Protein 4K8B (pdb70)

Organism: Hepacivirus hominis (NCBI:txid3052230)

CATH classification: 2.40.10.120 (+1 more: 2.40.10.10)

Sequence (378 aa):
ITAYSQQTRGLLGCIITSLTGRDKNQVEGEVQVVSTATQSFLATCVNGVCWTVYHGAGSKTLAGPKGPITQMYTNVDQDLVGWQAPPGARSLTPCTCGSSDLYLVTRHADVIPVRRRGDSRGSLLSPRPVSYLKGSSGGPLLCPSGHAVGIFRAAVCTRGVAKAVDFVPVESMETTMITAYSQQTRGLLGCIITSLTGRDKNQVEGEVQVVSTATQSFLATCVNGVCWTVYHGAGSKTLAGPKGPITQMYTNVDQDLVGWQAPPGARSLTPCTCGSSDLYLVTRHADVIPVRRRGDSRGSLLSPRPVSYLKGSSGGPLLCPSGHAVGIFRAAVCTRGVAKAVDFVPVESMETTMGSVVIVGRIILSGSVVIVGRIILS

Nearest PDB structures (foldseek):
  4u01-assembly8_H  TM=9.982E-01  e=6.152E-34  Hepatitis C virus (isolate Con1)
  1a1r-assembly3_B  TM=9.921E-01  e=1.286E-32  Hepacivirus hominis
  2oin-assembly3_B  TM=9.903E-01  e=3.674E-32  Hepacivirus hominis
  1rgq-assembly1_B  TM=9.904E-01  e=5.119E-32  Hepacivirus hominis
  5eqq-assembly1_A  TM=9.960E-01  e=2.406E-31  Hepacivirus hominis

Structure (mmCIF, N/CA/C/O backbone):
data_4K8B
#
_entry.id   4K8B
#
_cell.length_a   76.182
_cell.length_b   76.182
_cell.length_c   169.206
_cell.angle_alpha   90.00
_cell.angle_beta   90.00
_cell.angle_gamma   120.00
#
_symmetry.space_group_name_H-M   'P 32 2 1'
#
loop_
_entity.id
_entity.type
_entity.pdbx_description
1 polymer 'NS3 protease'
2 polymer 'Nonstructural protein'
3 non-polymer 'ZINC ION'
4 non-polymer N-(tert-butylcarbamoyl)-3-methyl-L-valyl-(4R)-N-[(1R,2S)-1-carboxy-2-ethenylcyclopropyl]-4-[(7-methoxy-2-phenylquinolin-4-yl)oxy]-L-prolinamide
5 non-polymer 'SULFATE ION'
6 water water
#
loop_
_atom_site.group_PDB
_atom_site.id
_atom_site.type_symbol
_atom_site.label_atom_id
_atom_site.label_alt_id
_atom_site.label_comp_id
_atom_site.label_asym_id
_atom_site.label_entity_id
_atom_site.label_seq_id
_atom_site.pdbx_PDB_ins_code
_atom_site.Cartn_x
_atom_site.Cartn_y
_atom_site.Cartn_z
_atom_site.occupancy
_atom_site.B_iso_or_equiv
_atom_site.auth_seq_id
_atom_site.auth_comp_id
_atom_site.auth_asym_id
_atom_site.auth_atom_id
_atom_site.pdbx_PDB_model_num
ATOM 1 N N . ILE A 1 3 ? 33.435 32.153 50.206 1.00 76.96 3 ILE A N 1
ATOM 2 C CA . ILE A 1 3 ? 32.861 33.487 50.047 1.00 73.80 3 ILE A CA 1
ATOM 3 C C . ILE A 1 3 ? 33.989 34.546 49.915 1.00 78.36 3 ILE A C 1
ATOM 4 O O . ILE A 1 3 ? 34.225 35.339 50.828 1.00 76.85 3 ILE A O 1
ATOM 9 N N . THR A 1 4 ? 34.692 34.537 48.757 1.00 76.54 4 THR A N 1
ATOM 10 C CA . THR A 1 4 ? 35.803 35.456 48.456 1.00 75.31 4 THR A CA 1
ATOM 11 C C . THR A 1 4 ? 35.389 36.593 47.517 1.00 76.01 4 THR A C 1
ATOM 12 O O . THR A 1 4 ? 34.414 36.458 46.780 1.00 74.57 4 THR A O 1
ATOM 16 N N . ALA A 1 5 ? 36.143 37.711 47.542 1.00 71.94 5 ALA A N 1
ATOM 17 C CA . ALA A 1 5 ? 35.887 38.899 46.723 1.00 69.21 5 ALA A CA 1
ATOM 18 C C . ALA A 1 5 ? 37.173 39.549 46.203 1.00 73.11 5 ALA A C 1
ATOM 19 O O . ALA A 1 5 ? 38.216 39.456 46.858 1.00 74.57 5 ALA A O 1
ATOM 21 N N . TYR A 1 6 ? 37.096 40.209 45.031 1.00 67.73 6 TYR A N 1
ATOM 22 C CA . TYR A 1 6 ? 38.229 40.946 44.465 1.00 67.47 6 TYR A CA 1
ATOM 23 C C . TYR A 1 6 ? 37.782 42.261 43.834 1.00 68.27 6 TYR A C 1
ATOM 24 O O . TYR A 1 6 ? 36.703 42.333 43.244 1.00 66.79 6 TYR A O 1
ATOM 33 N N . SER A 1 7 ? 38.610 43.302 43.979 1.00 63.68 7 SER A N 1
ATOM 34 C CA . SER A 1 7 ? 38.330 44.631 43.449 1.00 61.07 7 SER A CA 1
ATOM 35 C C . SER A 1 7 ? 38.950 44.850 42.060 1.00 65.60 7 SER A C 1
ATOM 36 O O . SER A 1 7 ? 40.051 44.366 41.775 1.00 68.36 7 SER A O 1
ATOM 39 N N . GLN A 1 8 ? 38.228 45.590 41.205 1.00 58.19 8 GLN A N 1
ATOM 40 C CA . GLN A 1 8 ? 38.643 45.970 39.854 1.00 56.74 8 GLN A CA 1
ATOM 41 C C . GLN A 1 8 ? 38.393 47.467 39.689 1.00 56.57 8 GLN A C 1
ATOM 42 O O . GLN A 1 8 ? 37.324 47.944 40.064 1.00 54.70 8 GLN A O 1
ATOM 48 N N . GLN A 1 9 ? 39.374 48.212 39.162 1.00 51.78 9 GLN A N 1
ATOM 49 C CA . GLN A 1 9 ? 39.225 49.644 38.914 1.00 49.22 9 GLN A CA 1
ATOM 50 C C . GLN A 1 9 ? 38.748 49.812 37.484 1.00 53.32 9 GLN A C 1
ATOM 51 O O . GLN A 1 9 ? 39.268 49.175 36.569 1.00 54.31 9 GLN A O 1
ATOM 57 N N . THR A 1 10 ? 37.733 50.652 37.301 1.00 49.24 10 THR A N 1
ATOM 58 C CA . THR A 1 10 ? 37.039 50.877 36.045 1.00 48.91 10 THR A CA 1
ATOM 59 C C . THR A 1 10 ? 37.505 52.170 35.390 1.00 53.60 10 THR A C 1
ATOM 60 O O . THR A 1 10 ? 37.533 52.238 34.165 1.00 54.16 10 THR A O 1
ATOM 64 N N . ARG A 1 11 ? 37.892 53.180 36.194 1.00 50.27 11 ARG A N 1
ATOM 65 C CA . ARG A 1 11 ? 38.383 54.467 35.696 1.00 50.42 11 ARG A CA 1
ATOM 66 C C . ARG A 1 11 ? 39.145 55.247 36.775 1.00 56.52 11 ARG A C 1
ATOM 67 O O . ARG A 1 11 ? 39.124 54.846 37.949 1.00 56.92 11 ARG A O 1
ATOM 75 N N . GLY A 1 12 ? 39.774 56.360 36.358 1.00 53.45 12 GLY A N 1
ATOM 76 C CA . GLY A 1 12 ? 40.500 57.290 37.219 1.00 53.27 12 GLY A CA 1
ATOM 77 C C . GLY A 1 12 ? 39.623 58.422 37.739 1.00 56.95 12 GLY A C 1
ATOM 78 O O . GLY A 1 12 ? 38.393 58.365 37.641 1.00 55.71 12 GLY A O 1
ATOM 79 N N . LEU A 1 13 ? 40.251 59.469 38.304 1.00 54.23 13 LEU A N 1
ATOM 80 C CA . LEU A 1 13 ? 39.557 60.627 38.887 1.00 52.61 13 LEU A CA 1
ATOM 81 C C . LEU A 1 13 ? 39.056 61.602 37.814 1.00 54.45 13 LEU A C 1
ATOM 82 O O . LEU A 1 13 ? 37.944 62.105 37.924 1.00 52.39 13 LEU A O 1
ATOM 87 N N . LEU A 1 14 ? 39.881 61.870 36.791 1.00 52.27 14 LEU A N 1
ATOM 88 C CA . LEU A 1 14 ? 39.555 62.764 35.675 1.00 51.91 14 LEU A CA 1
ATOM 89 C C . LEU A 1 14 ? 38.309 62.279 34.936 1.00 55.40 14 LEU A C 1
ATOM 90 O O . LEU A 1 14 ? 37.442 63.085 34.601 1.00 54.84 14 LEU A O 1
ATOM 95 N N . GLY A 1 15 ? 38.232 60.964 34.730 1.00 51.48 15 GLY A N 1
ATOM 96 C CA . GLY A 1 15 ? 37.116 60.294 34.086 1.00 50.25 15 GLY A CA 1
ATOM 97 C C . GLY A 1 15 ? 35.890 60.366 34.955 1.00 52.86 15 GLY A C 1
ATOM 98 O O . GLY A 1 15 ? 34.809 60.649 34.460 1.00 53.11 15 GLY A O 1
ATOM 99 N N . CYS A 1 16 ? 36.060 60.150 36.265 1.00 49.09 16 CYS A N 1
ATOM 100 C CA . CYS A 1 16 ? 34.988 60.219 37.268 1.00 47.55 16 CYS A CA 1
ATOM 101 C C . CYS A 1 16 ? 34.337 61.621 37.278 1.00 49.07 16 CYS A C 1
ATOM 102 O O . CYS A 1 16 ? 33.115 61.711 37.271 1.00 48.70 16 CYS A O 1
ATOM 105 N N . ILE A 1 17 ? 35.150 62.699 37.225 1.00 44.73 17 ILE A N 1
ATOM 106 C CA . ILE A 1 17 ? 34.691 64.098 37.205 1.00 44.09 17 ILE A CA 1
ATOM 107 C C . ILE A 1 17 ? 33.865 64.416 35.935 1.00 52.82 17 ILE A C 1
ATOM 108 O O . ILE A 1 17 ? 32.756 64.958 36.046 1.00 53.56 17 ILE A O 1
ATOM 113 N N . ILE A 1 18 ? 34.404 64.078 34.746 1.00 51.05 18 ILE A N 1
ATOM 114 C CA . ILE A 1 18 ? 33.703 64.331 33.488 1.00 52.98 18 ILE A CA 1
ATOM 115 C C . ILE A 1 18 ? 32.380 63.520 33.413 1.00 55.52 18 ILE A C 1
ATOM 116 O O . ILE A 1 18 ? 31.334 64.081 33.065 1.00 55.39 18 ILE A O 1
ATOM 121 N N . THR A 1 19 ? 32.416 62.232 33.830 1.00 49.84 19 THR A N 1
ATOM 122 C CA . THR A 1 19 ? 31.238 61.362 33.854 1.00 48.76 19 THR A CA 1
ATOM 123 C C . THR A 1 19 ? 30.198 61.889 34.832 1.00 54.86 19 THR A C 1
ATOM 124 O O . THR A 1 19 ? 29.004 61.783 34.547 1.00 56.47 19 THR A O 1
ATOM 128 N N . SER A 1 20 ? 30.653 62.506 35.955 1.00 50.42 20 SER A N 1
ATOM 129 C CA . SER A 1 20 ? 29.790 63.108 36.971 1.00 50.11 20 SER A CA 1
ATOM 130 C C . SER A 1 20 ? 29.051 64.284 36.364 1.00 56.56 20 SER A C 1
ATOM 131 O O . SER A 1 20 ? 27.877 64.488 36.634 1.00 58.35 20 SER A O 1
ATOM 134 N N . LEU A 1 21 ? 29.736 65.021 35.508 1.00 53.70 21 LEU A N 1
ATOM 135 C CA . LEU A 1 21 ? 29.224 66.189 34.830 1.00 55.28 21 LEU A CA 1
ATOM 136 C C . LEU A 1 21 ? 28.231 65.852 33.725 1.00 58.37 21 LEU A C 1
ATOM 137 O O . LEU A 1 21 ? 27.204 66.532 33.620 1.00 60.47 21 LEU A O 1
ATOM 142 N N . THR A 1 22 ? 28.546 64.863 32.870 1.00 51.94 22 THR A N 1
ATOM 143 C CA . THR A 1 22 ? 27.663 64.531 31.753 1.00 51.55 22 THR A CA 1
ATOM 144 C C . THR A 1 22 ? 26.528 63.602 32.155 1.00 53.32 22 THR A C 1
ATOM 145 O O . THR A 1 22 ? 25.440 63.714 31.606 1.00 54.76 22 THR A O 1
ATOM 149 N N . GLY A 1 23 ? 26.786 62.700 33.091 1.00 47.46 23 GLY A N 1
ATOM 150 C CA . GLY A 1 23 ? 25.805 61.721 33.542 1.00 46.92 23 GLY A CA 1
ATOM 151 C C . GLY A 1 23 ? 25.734 60.550 32.587 1.00 51.20 23 GLY A C 1
ATOM 152 O O . GLY A 1 23 ? 24.937 59.636 32.792 1.00 51.38 23 GLY A O 1
ATOM 153 N N . ARG A 1 24 ? 26.584 60.575 31.532 1.00 47.55 24 ARG A N 1
ATOM 154 C CA . ARG A 1 24 ? 26.674 59.540 30.509 1.00 47.82 24 ARG A CA 1
ATOM 155 C C . ARG A 1 24 ? 27.942 58.721 30.738 1.00 49.76 24 ARG A C 1
ATOM 156 O O . ARG A 1 24 ? 29.055 59.256 30.664 1.00 50.03 24 ARG A O 1
ATOM 164 N N . ASP A 1 25 ? 27.746 57.421 31.023 1.00 44.49 25 ASP A N 1
ATOM 165 C CA . ASP A 1 25 ? 28.754 56.418 31.344 1.00 43.28 25 ASP A CA 1
ATOM 166 C C . ASP A 1 25 ? 28.635 55.215 30.399 1.00 51.37 25 ASP A C 1
ATOM 167 O O . ASP A 1 25 ? 27.760 54.364 30.597 1.00 52.17 25 ASP A O 1
ATOM 172 N N . LYS A 1 26 ? 29.543 55.119 29.397 1.00 49.79 26 LYS A N 1
ATOM 173 C CA . LYS A 1 26 ? 29.550 54.000 28.441 1.00 50.77 26 LYS A CA 1
ATOM 174 C C . LYS A 1 26 ? 30.525 52.859 28.849 1.00 54.49 26 LYS A C 1
ATOM 175 O O . LYS A 1 26 ? 30.843 51.989 28.019 1.00 55.94 26 LYS A O 1
ATOM 181 N N . ASN A 1 27 ? 30.960 52.849 30.138 1.00 48.48 27 ASN A N 1
ATOM 182 C CA . ASN A 1 27 ? 31.846 51.818 30.687 1.00 47.78 27 ASN A CA 1
ATOM 183 C C . ASN A 1 27 ? 31.084 50.515 30.853 1.00 55.20 27 ASN A C 1
ATOM 184 O O . ASN A 1 27 ? 29.881 50.539 31.122 1.00 56.12 27 ASN A O 1
ATOM 189 N N . GLN A 1 28 ? 31.780 49.380 30.688 1.00 52.80 28 GLN A N 1
ATOM 190 C CA . GLN A 1 28 ? 31.207 48.053 30.865 1.00 53.32 28 GLN A CA 1
ATOM 191 C C . GLN A 1 28 ? 30.980 47.839 32.369 1.00 56.42 28 GLN A C 1
ATOM 192 O O . GLN A 1 28 ? 31.880 48.109 33.174 1.00 55.94 28 GLN A O 1
ATOM 198 N N . VAL A 1 29 ? 29.741 47.479 32.741 1.00 53.22 29 VAL A N 1
ATOM 199 C CA . VAL A 1 29 ? 29.340 47.231 34.136 1.00 52.22 29 VAL A CA 1
ATOM 200 C C . VAL A 1 29 ? 29.345 45.720 34.314 1.00 60.34 29 VAL A C 1
ATOM 201 O O . VAL A 1 29 ? 28.938 44.994 33.408 1.00 61.94 29 VAL A O 1
ATOM 205 N N . GLU A 1 30 ? 29.865 45.253 35.451 1.00 58.93 30 GLU A N 1
ATOM 206 C CA . GLU A 1 30 ? 29.967 43.842 35.815 1.00 61.24 30 GLU A CA 1
ATOM 207 C C . GLU A 1 30 ? 29.970 43.791 37.340 1.00 64.61 30 GLU A C 1
ATOM 208 O O . GLU A 1 30 ? 30.141 44.824 37.977 1.00 62.40 30 GLU A O 1
ATOM 214 N N . GLY A 1 31 ? 29.752 42.618 37.917 1.00 63.19 31 GLY A N 1
ATOM 215 C CA . GLY A 1 31 ? 29.764 42.458 39.367 1.00 62.66 31 GLY A CA 1
ATOM 216 C C . GLY A 1 31 ? 28.494 42.909 40.053 1.00 65.65 31 GLY A C 1
ATOM 217 O O . GLY A 1 31 ? 27.600 43.473 39.417 1.00 64.63 31 GLY A O 1
ATOM 218 N N . GLU A 1 32 ? 28.404 42.651 41.366 1.00 62.24 32 GLU A N 1
ATOM 219 C CA . GLU A 1 32 ? 27.208 42.981 42.143 1.00 61.48 32 GLU A CA 1
ATOM 220 C C . GLU A 1 32 ? 27.396 44.220 42.994 1.00 64.06 32 GLU A C 1
ATOM 221 O O . GLU A 1 32 ? 26.425 44.934 43.260 1.00 64.08 32 GLU A O 1
ATOM 227 N N . VAL A 1 33 ? 28.642 44.465 43.425 1.00 58.66 33 VAL A N 1
ATOM 228 C CA . VAL A 1 33 ? 29.015 45.605 44.253 1.00 56.14 33 VAL A CA 1
ATOM 229 C C . VAL A 1 33 ? 29.765 46.590 43.374 1.00 57.22 33 VAL A C 1
ATOM 230 O O . VAL A 1 33 ? 30.835 46.272 42.841 1.00 56.80 33 VAL A O 1
ATOM 234 N N . GLN A 1 34 ? 29.181 47.776 43.209 1.00 50.58 34 GLN A N 1
ATOM 235 C CA . GLN A 1 34 ? 29.726 48.864 42.414 1.00 48.03 34 GLN A CA 1
ATOM 236 C C . GLN A 1 34 ? 30.438 49.869 43.293 1.00 50.38 34 GLN A C 1
ATOM 237 O O . GLN A 1 34 ? 29.842 50.357 44.254 1.00 50.97 34 GLN A O 1
ATOM 243 N N . VAL A 1 35 ? 31.712 50.167 42.993 1.00 46.41 35 VAL A N 1
ATOM 244 C CA . VAL A 1 35 ? 32.486 51.187 43.731 1.00 45.86 35 VAL A CA 1
ATOM 245 C C . VAL A 1 35 ? 32.063 52.518 43.135 1.00 51.57 35 VAL A C 1
ATOM 246 O O . VAL A 1 35 ? 32.316 52.795 41.962 1.00 51.36 35 VAL A O 1
ATOM 250 N N . VAL A 1 36 ? 31.318 53.278 43.905 1.00 50.51 36 VAL A N 1
ATOM 251 C CA . VAL A 1 36 ? 30.730 54.523 43.432 1.00 51.32 36 VAL A CA 1
ATOM 252 C C . VAL A 1 36 ? 31.412 55.726 44.030 1.00 58.16 36 VAL A C 1
ATOM 253 O O . VAL A 1 36 ? 31.908 55.679 45.157 1.00 58.24 36 VAL A O 1
ATOM 257 N N . SER A 1 37 ? 31.466 56.798 43.254 1.00 56.64 37 SER A N 1
ATOM 258 C CA . SER A 1 37 ? 32.162 57.994 43.670 1.00 57.99 37 SER A CA 1
ATOM 259 C C . SER A 1 37 ? 31.542 59.275 43.125 1.00 64.78 37 SER A C 1
ATOM 260 O O . SER A 1 37 ? 30.828 59.284 42.122 1.00 64.20 37 SER A O 1
ATOM 263 N N . THR A 1 38 ? 31.830 60.350 43.835 1.00 64.91 38 THR A N 1
ATOM 264 C CA . THR A 1 38 ? 31.530 61.744 43.566 1.00 67.57 38 THR A CA 1
ATOM 265 C C . THR A 1 38 ? 32.938 62.351 43.341 1.00 77.62 38 THR A C 1
ATOM 266 O O . THR A 1 38 ? 33.937 61.680 43.633 1.00 78.23 38 THR A O 1
ATOM 270 N N . ALA A 1 39 ? 33.042 63.596 42.838 1.00 77.67 39 ALA A N 1
ATOM 271 C CA . ALA A 1 39 ? 34.355 64.243 42.667 1.00 78.97 39 ALA A CA 1
ATOM 272 C C . ALA A 1 39 ? 35.057 64.412 44.047 1.00 82.82 39 ALA A C 1
ATOM 273 O O . ALA A 1 39 ? 36.292 64.504 44.092 1.00 84.14 39 ALA A O 1
ATOM 275 N N . THR A 1 40 ? 34.253 64.388 45.159 1.00 76.59 40 THR A N 1
ATOM 276 C CA . THR A 1 40 ? 34.657 64.555 46.557 1.00 76.38 40 THR A CA 1
ATOM 277 C C . THR A 1 40 ? 34.724 63.234 47.376 1.00 76.76 40 THR A C 1
ATOM 278 O O . THR A 1 40 ? 35.754 62.965 47.987 1.00 78.47 40 THR A O 1
ATOM 282 N N . GLN A 1 41 ? 33.631 62.459 47.429 1.00 68.25 41 GLN A N 1
ATOM 283 C CA . GLN A 1 41 ? 33.493 61.251 48.255 1.00 65.99 41 GLN A CA 1
ATOM 284 C C . GLN A 1 41 ? 33.451 59.949 47.452 1.00 63.72 41 GLN A C 1
ATOM 285 O O . GLN A 1 41 ? 33.068 59.964 46.287 1.00 62.79 41 GLN A O 1
ATOM 291 N N . SER A 1 42 ? 33.809 58.814 48.097 1.00 56.01 42 SER A N 1
ATOM 292 C CA . SER A 1 42 ? 33.702 57.472 47.522 1.00 53.50 42 SER A CA 1
ATOM 293 C C . SER A 1 42 ? 33.143 56.464 48.525 1.00 56.44 42 SER A C 1
ATOM 294 O O . SER A 1 42 ? 33.472 56.494 49.721 1.00 57.19 42 SER A O 1
ATOM 297 N N . PHE A 1 43 ? 32.248 55.597 48.022 1.00 49.52 43 PHE A N 1
ATOM 298 C CA . PHE A 1 43 ? 31.541 54.586 48.793 1.00 48.23 43 PHE A CA 1
ATOM 299 C C . PHE A 1 43 ? 31.150 53.417 47.891 1.00 53.13 43 PHE A C 1
ATOM 300 O O . PHE A 1 43 ? 31.738 53.262 46.821 1.00 54.02 43 PHE A O 1
ATOM 308 N N . LEU A 1 44 ? 30.212 52.564 48.332 1.00 48.92 44 LEU A N 1
ATOM 309 C CA . LEU A 1 44 ? 29.798 51.405 47.546 1.00 48.05 44 LEU A CA 1
ATOM 310 C C . LEU A 1 44 ? 28.294 51.393 47.292 1.00 50.74 44 LEU A C 1
ATOM 311 O O . LEU A 1 44 ? 27.534 52.071 47.987 1.00 49.23 44 LEU A O 1
ATOM 316 N N . ALA A 1 45 ? 27.880 50.639 46.263 1.00 47.17 45 ALA A N 1
ATOM 317 C CA . ALA A 1 45 ? 26.490 50.481 45.868 1.00 46.73 45 ALA A CA 1
ATOM 318 C C . ALA A 1 45 ? 26.269 49.012 45.550 1.00 51.63 45 ALA A C 1
ATOM 319 O O . ALA A 1 45 ? 27.019 48.435 44.766 1.00 51.33 45 ALA A O 1
ATOM 321 N N . THR A 1 46 ? 25.286 48.387 46.201 1.00 49.80 46 THR A N 1
ATOM 322 C CA . THR A 1 46 ? 24.997 46.967 46.007 1.00 51.46 46 THR A CA 1
ATOM 323 C C . THR A 1 46 ? 23.743 46.779 45.149 1.00 59.34 46 THR A C 1
ATOM 324 O O . THR A 1 46 ? 22.715 47.410 45.407 1.00 60.30 46 THR A O 1
ATOM 328 N N . CYS A 1 47 ? 23.823 45.891 44.147 1.00 56.96 47 CYS A N 1
ATOM 329 C CA . CYS A 1 47 ? 22.684 45.591 43.292 1.00 58.13 47 CYS A CA 1
ATOM 330 C C . CYS A 1 47 ? 21.885 44.440 43.873 1.00 61.46 47 CYS A C 1
ATOM 331 O O . CYS A 1 47 ? 22.410 43.352 44.070 1.00 61.46 47 CYS A O 1
ATOM 334 N N . VAL A 1 48 ? 20.629 44.710 44.216 1.00 58.32 48 VAL A N 1
ATOM 335 C CA . VAL A 1 48 ? 19.688 43.726 44.759 1.00 59.79 48 VAL A CA 1
ATOM 336 C C . VAL A 1 48 ? 18.412 43.877 43.949 1.00 63.74 48 VAL A C 1
ATOM 337 O O . VAL A 1 48 ? 17.854 44.971 43.889 1.00 61.17 48 VAL A O 1
ATOM 341 N N . ASN A 1 49 ? 17.999 42.794 43.283 1.00 64.83 49 ASN A N 1
ATOM 342 C CA . ASN A 1 49 ? 16.787 42.686 42.454 1.00 67.97 49 ASN A CA 1
ATOM 343 C C . ASN A 1 49 ? 16.640 43.818 41.408 1.00 72.22 49 ASN A C 1
ATOM 344 O O . ASN A 1 49 ? 15.600 44.480 41.331 1.00 73.61 49 ASN A O 1
ATOM 349 N N . GLY A 1 50 ? 17.697 44.031 40.639 1.00 67.22 50 GLY A N 1
ATOM 350 C CA . GLY A 1 50 ? 17.740 45.047 39.591 1.00 66.73 50 GLY A CA 1
ATOM 351 C C . GLY A 1 50 ? 17.821 46.488 40.058 1.00 69.83 50 GLY A C 1
ATOM 352 O O . GLY A 1 50 ? 17.714 47.405 39.237 1.00 69.26 50 GLY A O 1
ATOM 353 N N . VAL A 1 51 ? 18.008 46.711 41.373 1.00 65.61 51 VAL A N 1
ATOM 354 C CA . VAL A 1 51 ? 18.133 48.049 41.961 1.00 63.09 51 VAL A CA 1
ATOM 355 C C . VAL A 1 51 ? 19.531 48.199 42.543 1.00 64.02 51 VAL A C 1
ATOM 356 O O . VAL A 1 51 ? 20.016 47.315 43.244 1.00 63.06 51 VAL A O 1
ATOM 360 N N . CYS A 1 52 ? 20.174 49.316 42.225 1.00 59.27 52 CYS A N 1
ATOM 361 C CA . CYS A 1 52 ? 21.500 49.676 42.700 1.00 57.38 52 CYS A CA 1
ATOM 362 C C . CYS A 1 52 ? 21.296 50.498 43.974 1.00 56.61 52 CYS A C 1
ATOM 363 O O . CYS A 1 52 ? 20.891 51.658 43.890 1.00 55.26 52 CYS A O 1
ATOM 366 N N . TRP A 1 53 ? 21.481 49.861 45.154 1.00 51.53 53 TRP A N 1
ATOM 367 C CA . TRP A 1 53 ? 21.256 50.488 46.467 1.00 50.58 53 TRP A CA 1
ATOM 368 C C . TRP A 1 53 ? 22.503 51.059 47.100 1.00 52.70 53 TRP A C 1
ATOM 369 O O . TRP A 1 53 ? 23.555 50.415 47.077 1.00 51.47 53 TRP A O 1
ATOM 380 N N . THR A 1 54 ? 22.365 52.237 47.731 1.00 49.06 54 THR A N 1
ATOM 381 C CA . THR A 1 54 ? 23.452 52.879 48.474 1.00 48.45 54 THR A CA 1
ATOM 382 C C . THR A 1 54 ? 22.905 53.779 49.598 1.00 52.96 54 THR A C 1
ATOM 383 O O . THR A 1 54 ? 21.688 53.870 49.797 1.00 52.94 54 THR A O 1
ATOM 387 N N . VAL A 1 55 ? 23.826 54.421 50.338 1.00 48.72 55 VAL A N 1
ATOM 388 C CA . VAL A 1 55 ? 23.515 55.302 51.453 1.00 49.42 55 VAL A CA 1
ATOM 389 C C . VAL A 1 55 ? 23.123 56.698 50.987 1.00 54.63 55 VAL A C 1
ATOM 390 O O . VAL A 1 55 ? 23.645 57.169 49.981 1.00 53.99 55 VAL A O 1
ATOM 394 N N . TYR A 1 56 ? 22.217 57.363 51.723 1.00 52.53 56 TYR A N 1
ATOM 395 C CA . TYR A 1 56 ? 21.824 58.722 51.390 1.00 52.38 56 TYR A CA 1
ATOM 396 C C . TYR A 1 56 ? 22.943 59.694 51.780 1.00 53.85 56 TYR A C 1
ATOM 397 O O . TYR A 1 56 ? 23.123 60.699 51.091 1.00 53.43 56 TYR A O 1
ATOM 406 N N . HIS A 1 57 ? 23.707 59.403 52.861 1.00 48.72 57 HIS A N 1
ATOM 407 C CA . HIS A 1 57 ? 24.762 60.311 53.324 1.00 47.67 57 HIS A CA 1
ATOM 408 C C . HIS A 1 57 ? 25.952 60.416 52.331 1.00 48.77 57 HIS A C 1
ATOM 409 O O . HIS A 1 57 ? 26.734 61.370 52.399 1.00 47.41 57 HIS A O 1
ATOM 416 N N . GLY A 1 58 ? 26.026 59.474 51.397 1.00 44.15 58 GLY A N 1
ATOM 417 C CA . GLY A 1 58 ? 27.033 59.470 50.347 1.00 42.46 58 GLY A CA 1
ATOM 418 C C . GLY A 1 58 ? 26.473 59.982 49.030 1.00 45.89 58 GLY A C 1
ATOM 419 O O . GLY A 1 58 ? 27.024 60.918 48.428 1.00 45.21 58 GLY A O 1
ATOM 420 N N . ALA A 1 59 ? 25.364 59.368 48.577 1.00 41.96 59 ALA A N 1
ATOM 421 C CA . ALA A 1 59 ? 24.755 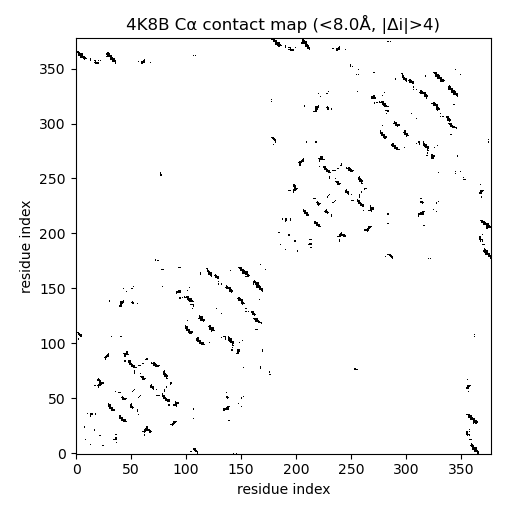59.675 47.282 1.00 42.19 59 ALA A CA 1
ATOM 422 C C . ALA A 1 59 ? 23.807 60.878 47.245 1.00 48.37 59 ALA A C 1
ATOM 423 O O . ALA A 1 59 ? 23.652 61.469 46.178 1.00 48.80 59 ALA A O 1
ATOM 425 N N . GLY A 1 60 ? 23.178 61.218 48.363 1.00 45.88 60 GLY A N 1
ATOM 426 C CA . GLY A 1 60 ? 22.191 62.292 48.395 1.00 47.76 60 GLY A CA 1
ATOM 427 C C . GLY A 1 60 ? 21.026 61.969 47.475 1.00 52.62 60 GLY A C 1
ATOM 428 O O . GLY A 1 60 ? 20.668 60.797 47.321 1.00 51.47 60 GLY A O 1
ATOM 429 N N . SER A 1 61 ? 20.463 62.995 46.822 1.00 50.81 61 SER A N 1
ATOM 430 C CA . SER A 1 61 ? 19.379 62.834 45.846 1.00 52.12 61 SER A CA 1
ATOM 431 C C . SER A 1 61 ? 19.975 62.822 44.434 1.00 55.76 61 SER A C 1
ATOM 432 O O . SER A 1 61 ? 19.243 62.951 43.451 1.00 57.20 61 SER A O 1
ATOM 435 N N . LYS A 1 62 ? 21.313 62.671 44.337 1.00 50.18 62 LYS A N 1
ATOM 436 C CA . LYS A 1 62 ? 22.039 62.667 43.067 1.00 48.67 62 LYS A CA 1
ATOM 437 C C . LYS A 1 62 ? 21.626 61.512 42.171 1.00 53.41 62 LYS A C 1
ATOM 438 O O . LYS A 1 62 ? 21.272 60.430 42.641 1.00 53.07 62 LYS A O 1
ATOM 444 N N . THR A 1 63 ? 21.689 61.766 40.876 1.00 50.25 63 THR A N 1
ATOM 445 C CA . THR A 1 63 ? 21.397 60.823 39.819 1.00 50.34 63 THR A CA 1
ATOM 446 C C . THR A 1 63 ? 22.655 59.920 39.631 1.00 55.21 63 THR A C 1
ATOM 447 O O . THR A 1 63 ? 23.695 60.200 40.243 1.00 54.81 63 THR A O 1
ATOM 451 N N . LEU A 1 64 ? 22.552 58.817 38.871 1.00 51.40 64 LEU A N 1
ATOM 452 C CA . LEU A 1 64 ? 23.688 57.905 38.669 1.00 48.99 64 LEU A CA 1
ATOM 453 C C . LEU A 1 64 ? 24.062 57.875 37.191 1.00 52.78 64 LEU A C 1
ATOM 454 O O . LEU A 1 64 ? 23.180 57.758 36.344 1.00 53.90 64 LEU A O 1
ATOM 459 N N . ALA A 1 65 ? 25.365 57.990 36.887 1.00 47.31 65 ALA A N 1
ATOM 460 C CA . ALA A 1 65 ? 25.915 57.989 35.522 1.00 46.42 65 ALA A CA 1
ATOM 461 C C . ALA A 1 65 ? 25.604 56.670 34.790 1.00 50.41 65 ALA A C 1
ATOM 462 O O . ALA A 1 65 ? 26.010 55.599 35.250 1.00 49.88 65 ALA A O 1
ATOM 464 N N . GLY A 1 66 ? 24.871 56.761 33.678 1.00 47.47 66 GLY A N 1
ATOM 465 C CA . GLY A 1 66 ? 24.455 55.592 32.909 1.00 48.18 66 GLY A CA 1
ATOM 466 C C . GLY A 1 66 ? 24.697 55.643 31.413 1.00 52.98 66 GLY A C 1
ATOM 467 O O . GLY A 1 66 ? 25.075 56.688 30.885 1.00 52.52 66 GLY A O 1
ATOM 468 N N . PRO A 1 67 ? 24.446 54.526 30.686 1.00 50.84 67 PRO A N 1
ATOM 469 C CA . PRO A 1 67 ? 24.712 54.517 29.236 1.00 52.00 67 PRO A CA 1
ATOM 470 C C . PRO A 1 67 ? 23.836 55.436 28.394 1.00 58.45 67 PRO A C 1
ATOM 471 O O . PRO A 1 67 ? 24.319 55.997 27.410 1.00 58.86 67 PRO A O 1
ATOM 475 N N . LYS A 1 68 ? 22.550 55.566 28.764 1.00 56.57 68 LYS A N 1
ATOM 476 C CA . LYS A 1 68 ? 21.586 56.413 28.062 1.00 58.01 68 LYS A CA 1
ATOM 477 C C . LYS A 1 68 ? 21.430 57.761 28.790 1.00 60.82 68 LYS A C 1
ATOM 478 O O . LYS A 1 68 ? 20.491 58.514 28.525 1.00 63.06 68 LYS A O 1
ATOM 484 N N . GLY A 1 69 ? 22.381 58.076 29.656 1.00 54.36 69 GLY A N 1
ATOM 485 C CA . GLY A 1 69 ? 22.368 59.324 30.402 1.00 53.70 69 GLY A CA 1
ATOM 486 C C . GLY A 1 69 ? 22.167 59.132 31.889 1.00 55.44 69 GLY A C 1
ATOM 487 O O . GLY A 1 69 ? 22.343 58.020 32.382 1.00 53.54 69 GLY A O 1
ATOM 488 N N . PRO A 1 70 ? 21.839 60.212 32.638 1.00 52.93 70 PRO A N 1
ATOM 489 C CA . PRO A 1 70 ? 21.677 60.092 34.104 1.00 52.14 70 PRO A CA 1
ATOM 490 C C . PRO A 1 70 ? 20.450 59.290 34.547 1.00 56.99 70 PRO A C 1
ATOM 491 O O . PRO A 1 70 ? 19.319 59.608 34.160 1.00 59.58 70 PRO A O 1
ATOM 495 N N . ILE A 1 71 ? 20.694 58.235 35.342 1.00 50.66 71 ILE A N 1
ATOM 496 C CA . ILE A 1 71 ? 19.679 57.354 35.903 1.00 51.24 71 ILE A CA 1
ATOM 497 C C . ILE A 1 71 ? 19.127 58.038 37.170 1.00 58.27 71 ILE A C 1
ATOM 498 O O . ILE A 1 71 ? 19.835 58.171 38.172 1.00 57.13 71 ILE A O 1
ATOM 503 N N . THR A 1 72 ? 17.881 58.501 37.093 1.00 57.73 72 THR A N 1
ATOM 504 C CA . THR A 1 72 ? 17.169 59.180 38.177 1.00 58.70 72 THR A CA 1
ATOM 505 C C . THR A 1 72 ? 16.841 58.163 39.254 1.00 63.46 72 THR A C 1
ATOM 506 O O . THR A 1 72 ? 16.551 57.010 38.944 1.00 63.33 72 THR A O 1
ATOM 510 N N . GLN A 1 73 ? 16.926 58.591 40.516 1.00 61.56 73 GLN A N 1
ATOM 511 C CA . GLN A 1 73 ? 16.658 57.777 41.699 1.00 62.27 73 GLN A CA 1
ATOM 512 C C . GLN A 1 73 ? 15.243 57.220 41.700 1.00 69.76 73 GLN A C 1
ATOM 513 O O . GLN A 1 73 ? 14.277 57.977 41.610 1.00 71.54 73 GLN A O 1
ATOM 519 N N . MET A 1 74 ? 15.140 55.893 41.769 1.00 67.46 74 MET A N 1
ATOM 520 C CA . MET A 1 74 ? 13.888 55.153 41.794 1.00 71.31 74 MET A CA 1
ATOM 521 C C . MET A 1 74 ? 13.298 55.201 43.205 1.00 77.53 74 MET A C 1
ATOM 522 O O . MET A 1 74 ? 12.075 55.239 43.363 1.00 80.46 74 MET A O 1
ATOM 527 N N . TYR A 1 75 ? 14.180 55.172 44.227 1.00 71.93 75 TYR A N 1
ATOM 528 C CA . TYR A 1 75 ? 13.815 55.181 45.641 1.00 72.17 75 TYR A CA 1
ATOM 529 C C . TYR A 1 75 ? 14.721 56.098 46.432 1.00 71.84 75 TYR A C 1
ATOM 530 O O . TYR A 1 75 ? 15.934 56.072 46.244 1.00 68.87 75 TYR A O 1
ATOM 539 N N . THR A 1 76 ? 14.131 56.914 47.309 1.00 69.04 76 THR A N 1
ATOM 540 C CA . THR A 1 76 ? 14.838 57.862 48.171 1.00 67.93 76 THR A CA 1
ATOM 541 C C . THR A 1 76 ? 14.201 57.836 49.564 1.00 75.85 76 THR A C 1
ATOM 542 O O . THR A 1 76 ? 13.081 58.340 49.757 1.00 79.04 76 THR A O 1
ATOM 546 N N . ASN A 1 77 ? 14.907 57.233 50.528 1.00 71.00 77 ASN A N 1
ATOM 547 C CA . ASN A 1 77 ? 14.467 57.176 51.913 1.00 72.35 77 ASN A CA 1
ATOM 548 C C . ASN A 1 77 ? 15.533 57.823 52.778 1.00 74.31 77 ASN A C 1
ATOM 549 O O . ASN A 1 77 ? 16.530 57.180 53.115 1.00 72.47 77 ASN A O 1
ATOM 554 N N . VAL A 1 78 ? 15.338 59.115 53.096 1.00 71.46 78 VAL A N 1
ATOM 555 C CA . VAL A 1 78 ? 16.263 59.905 53.922 1.00 70.53 78 VAL A CA 1
ATOM 556 C C . VAL A 1 78 ? 16.251 59.365 55.355 1.00 75.45 78 VAL A C 1
ATOM 557 O O . VAL A 1 78 ? 17.307 59.281 55.989 1.00 73.57 78 VAL A O 1
ATOM 561 N N . ASP A 1 79 ? 15.050 58.976 55.839 1.00 75.09 79 ASP A N 1
ATOM 562 C CA . ASP A 1 79 ? 14.807 58.409 57.170 1.00 76.29 79 ASP A CA 1
ATOM 563 C C . ASP A 1 79 ? 15.532 57.072 57.369 1.00 76.94 79 ASP A C 1
ATOM 564 O O . ASP A 1 79 ? 15.999 56.801 58.466 1.00 77.59 79 ASP A O 1
ATOM 569 N N . GLN A 1 80 ? 15.666 56.264 56.314 1.00 69.91 80 GLN A N 1
ATOM 570 C CA . GLN A 1 80 ? 16.386 54.998 56.405 1.00 67.82 80 GLN A CA 1
ATOM 571 C C . GLN A 1 80 ? 17.835 55.109 55.907 1.00 66.93 80 GLN A C 1
ATOM 572 O O . GLN A 1 80 ? 18.583 54.130 56.018 1.00 65.20 80 GLN A O 1
ATOM 578 N N . ASP A 1 81 ? 18.230 56.304 55.371 1.00 61.27 81 ASP A N 1
ATOM 579 C CA . ASP A 1 81 ? 19.552 56.620 54.800 1.00 58.10 81 ASP A CA 1
ATOM 580 C C . ASP A 1 81 ? 19.846 55.663 53.627 1.00 59.83 81 ASP A C 1
ATOM 581 O O . ASP A 1 81 ? 20.937 55.100 53.500 1.00 58.50 81 ASP A O 1
ATOM 586 N N . LEU A 1 82 ? 18.843 55.492 52.759 1.00 55.50 82 LEU A N 1
ATOM 587 C CA . LEU A 1 82 ? 18.899 54.559 51.651 1.00 53.35 82 LEU A CA 1
ATOM 588 C C . LEU A 1 82 ? 18.325 55.177 50.387 1.00 57.11 82 LEU A C 1
ATOM 589 O O . LEU A 1 82 ? 17.293 55.835 50.424 1.00 58.70 82 LEU A O 1
ATOM 594 N N . VAL A 1 83 ? 19.023 54.981 49.274 1.00 52.23 83 VAL A N 1
ATOM 595 C CA . VAL A 1 83 ? 18.632 55.426 47.940 1.00 52.55 83 VAL A CA 1
ATOM 596 C C . VAL A 1 83 ? 18.790 54.250 46.981 1.00 56.66 83 VAL A C 1
ATOM 597 O O . VAL A 1 83 ? 19.587 53.347 47.238 1.00 55.68 83 VAL A O 1
ATOM 601 N N . GLY A 1 84 ? 18.037 54.271 45.897 1.00 54.17 84 GLY A N 1
ATOM 602 C CA . GLY A 1 84 ? 18.117 53.240 44.878 1.00 54.01 84 GLY A CA 1
ATOM 603 C C . GLY A 1 84 ? 17.936 53.789 43.483 1.00 59.24 84 GLY A C 1
ATOM 604 O O . GLY A 1 84 ? 17.164 54.732 43.274 1.00 60.02 84 GLY A O 1
ATOM 605 N N . TRP A 1 85 ? 18.663 53.199 42.521 1.00 55.58 85 TRP A N 1
ATOM 606 C CA . TRP A 1 85 ? 18.547 53.498 41.094 1.00 55.81 85 TRP A CA 1
ATOM 607 C C . TRP A 1 85 ? 18.247 52.204 40.344 1.00 62.97 85 TRP A C 1
ATOM 608 O O . TRP A 1 85 ? 18.712 51.140 40.765 1.00 62.68 85 TRP A O 1
ATOM 619 N N . GLN A 1 86 ? 17.538 52.294 39.198 1.00 61.53 86 GLN A N 1
ATOM 620 C CA . GLN A 1 86 ? 17.355 51.153 38.304 1.00 62.16 86 GLN A CA 1
ATOM 621 C C . GLN A 1 86 ? 18.800 50.799 37.867 1.00 63.75 86 GLN A C 1
ATOM 622 O O . GLN A 1 86 ? 19.514 51.670 37.355 1.00 61.95 86 GLN A O 1
ATOM 628 N N . ALA A 1 87 ? 19.265 49.579 38.198 1.00 59.96 87 ALA A N 1
ATOM 629 C CA . ALA A 1 87 ? 20.630 49.130 37.903 1.00 58.09 87 ALA A CA 1
ATOM 630 C C . ALA A 1 87 ? 21.033 49.307 36.419 1.00 62.81 87 ALA A C 1
ATOM 631 O O . ALA A 1 87 ? 20.218 49.041 35.514 1.00 63.13 87 ALA A O 1
ATOM 633 N N . PRO A 1 88 ? 22.272 49.798 36.148 1.00 58.19 88 PRO A N 1
ATOM 634 C CA . PRO A 1 88 ? 22.684 49.980 34.748 1.00 57.91 88 PRO A CA 1
ATOM 635 C C . PRO A 1 88 ? 22.933 48.642 34.037 1.00 63.10 88 PRO A C 1
ATOM 636 O O . PRO A 1 88 ? 23.281 47.673 34.720 1.00 63.26 88 PRO A O 1
ATOM 640 N N . PRO A 1 89 ? 22.733 48.546 32.691 1.00 59.45 89 PRO A N 1
ATOM 641 C CA . PRO A 1 89 ? 22.978 47.272 31.997 1.00 59.88 89 PRO A CA 1
ATOM 642 C C . PRO A 1 89 ? 24.388 46.743 32.228 1.00 62.61 89 PRO A C 1
ATOM 643 O O . PRO A 1 89 ? 25.352 47.514 32.196 1.00 60.48 89 PRO A O 1
ATOM 647 N N . GLY A 1 90 ? 24.465 45.449 32.539 1.00 61.03 90 GLY A N 1
ATOM 648 C CA . GLY A 1 90 ? 25.703 44.734 32.827 1.00 61.04 90 GLY A CA 1
ATOM 649 C C . GLY A 1 90 ? 25.894 44.411 34.296 1.00 65.85 90 GLY A C 1
ATOM 650 O O . GLY A 1 90 ? 26.679 43.522 34.636 1.00 65.99 90 GLY A O 1
ATOM 651 N N . ALA A 1 91 ? 25.190 45.147 35.182 1.00 62.86 91 ALA A N 1
ATOM 652 C CA . ALA A 1 91 ? 25.266 44.943 36.627 1.00 62.57 91 ALA A CA 1
ATOM 653 C C . ALA A 1 91 ? 24.580 43.646 36.999 1.00 70.66 91 ALA A C 1
ATOM 654 O O . ALA A 1 91 ? 23.378 43.487 36.747 1.00 72.48 91 ALA A O 1
ATOM 656 N N . ARG A 1 92 ? 25.358 42.699 37.560 1.00 67.78 92 ARG A N 1
ATOM 657 C CA . ARG A 1 92 ? 24.866 41.394 38.021 1.00 69.20 92 ARG A CA 1
ATOM 658 C C . ARG A 1 92 ? 24.228 41.633 39.382 1.00 70.25 92 ARG A C 1
ATOM 659 O O . ARG A 1 92 ? 24.758 42.429 40.148 1.00 68.54 92 ARG A O 1
ATOM 667 N N . SER A 1 93 ? 23.059 41.025 39.657 1.00 66.53 93 SER A N 1
ATOM 668 C CA . SER A 1 93 ? 22.307 41.286 40.892 1.00 64.46 93 SER A CA 1
ATOM 669 C C . SER A 1 93 ? 22.406 40.230 41.979 1.00 66.55 93 SER A C 1
ATOM 670 O O . SER A 1 93 ? 22.587 39.043 41.710 1.00 67.46 93 SER A O 1
ATOM 673 N N . LEU A 1 94 ? 22.257 40.694 43.219 1.00 61.32 94 LEU A N 1
ATOM 674 C CA . LEU A 1 94 ? 22.219 39.903 44.445 1.00 61.95 94 LEU A CA 1
ATOM 675 C C . LEU A 1 94 ? 20.737 39.613 44.769 1.00 65.60 94 LEU A C 1
ATOM 676 O O . LEU A 1 94 ? 19.847 40.302 44.261 1.00 64.36 94 LEU A O 1
ATOM 681 N N . THR A 1 95 ? 20.478 38.583 45.577 1.00 63.60 95 THR A N 1
ATOM 682 C CA . THR A 1 95 ? 19.121 38.146 45.931 1.00 65.93 95 THR A CA 1
ATOM 683 C C . THR A 1 95 ? 18.893 38.277 47.447 1.00 70.49 95 THR A C 1
ATOM 684 O O . THR A 1 95 ? 19.813 37.978 48.202 1.00 70.27 95 THR A O 1
ATOM 688 N N . PRO A 1 96 ? 17.701 38.700 47.931 1.00 67.83 96 PRO A N 1
ATOM 689 C CA . PRO A 1 96 ? 17.493 38.780 49.384 1.00 68.32 96 PRO A CA 1
ATOM 690 C C . PRO A 1 96 ? 17.723 37.452 50.110 1.00 74.37 96 PRO A C 1
ATOM 691 O O . PRO A 1 96 ? 17.492 36.378 49.550 1.00 75.75 96 PRO A O 1
ATOM 695 N N . CYS A 1 97 ? 18.194 37.540 51.362 1.00 70.84 97 CYS A N 1
ATOM 696 C CA . CYS A 1 97 ? 18.453 36.376 52.194 1.00 72.72 97 CYS A CA 1
ATOM 697 C C . CYS A 1 97 ? 17.177 35.872 52.816 1.00 79.38 97 CYS A C 1
ATOM 698 O O . CYS A 1 97 ? 16.381 36.670 53.332 1.00 80.09 97 CYS A O 1
ATOM 701 N N . THR A 1 98 ? 17.017 34.542 52.824 1.00 76.39 98 THR A N 1
ATOM 702 C CA . THR A 1 98 ? 15.882 33.897 53.472 1.00 77.98 98 THR A CA 1
ATOM 703 C C . THR A 1 98 ? 16.378 32.945 54.571 1.00 82.01 98 THR A C 1
ATOM 704 O O . THR A 1 98 ? 15.598 32.617 55.453 1.00 81.74 98 THR A O 1
ATOM 708 N N . CYS A 1 99 ? 17.697 32.595 54.561 1.00 80.70 99 CYS A N 1
ATOM 709 C CA . CYS A 1 99 ? 18.454 31.766 55.527 1.00 83.57 99 CYS A CA 1
ATOM 710 C C . CYS A 1 99 ? 17.986 31.950 56.964 1.00 87.22 99 CYS A C 1
ATOM 711 O O . CYS A 1 99 ? 17.753 30.971 57.672 1.00 89.47 99 CYS A O 1
ATOM 714 N N . GLY A 1 100 ? 17.994 33.205 57.407 1.00 80.82 100 GLY A N 1
ATOM 715 C CA . GLY A 1 100 ? 17.742 33.582 58.787 1.00 81.61 100 GLY A CA 1
ATOM 716 C C . GLY A 1 100 ? 19.007 33.360 59.594 1.00 86.49 100 GLY A C 1
ATOM 717 O O . GLY A 1 100 ? 18.969 33.376 60.826 1.00 87.69 100 GLY A O 1
ATOM 718 N N . SER A 1 101 ? 20.138 33.131 58.883 1.00 82.58 101 SER A N 1
ATOM 719 C CA . SER A 1 101 ? 21.479 32.870 59.415 1.00 82.94 101 SER A CA 1
ATOM 720 C C . SER A 1 101 ? 22.065 34.092 60.119 1.00 86.31 101 SER A C 1
ATOM 721 O O . SER A 1 101 ? 22.007 35.201 59.578 1.00 82.79 101 SER A O 1
ATOM 724 N N . SER A 1 102 ? 22.636 33.876 61.317 1.00 85.70 102 SER A N 1
ATOM 725 C CA . SER A 1 102 ? 23.273 34.921 62.120 1.00 84.91 102 SER A CA 1
ATOM 726 C C . SER A 1 102 ? 24.726 35.155 61.688 1.00 87.48 102 SER A C 1
ATOM 727 O O . SER A 1 102 ? 25.284 36.205 61.996 1.00 85.20 102 SER A O 1
ATOM 730 N N . ASP A 1 103 ? 25.326 34.184 60.962 1.00 85.52 103 ASP A N 1
ATOM 731 C CA . ASP A 1 103 ? 26.689 34.268 60.427 1.00 84.45 103 ASP A CA 1
ATOM 732 C C . ASP A 1 103 ? 26.682 35.160 59.180 1.00 84.23 103 ASP A C 1
ATOM 733 O O . ASP A 1 103 ? 26.353 34.706 58.086 1.00 84.17 103 ASP A O 1
ATOM 738 N N . LEU A 1 104 ? 27.003 36.440 59.370 1.00 77.41 104 LEU A N 1
ATOM 739 C CA . LEU A 1 104 ? 27.027 37.461 58.327 1.00 73.89 104 LEU A CA 1
ATOM 740 C C . LEU A 1 104 ? 28.454 37.740 57.847 1.00 78.19 104 LEU A C 1
ATOM 741 O O . LEU A 1 104 ? 29.420 37.326 58.497 1.00 79.75 104 LEU A O 1
ATOM 746 N N . TYR A 1 105 ? 28.583 38.401 56.676 1.00 72.21 105 TYR A N 1
ATOM 747 C CA . TYR A 1 105 ? 29.862 38.752 56.058 1.00 70.04 105 TYR A CA 1
ATOM 748 C C . TYR A 1 105 ? 29.757 40.095 55.382 1.00 69.27 105 TYR A C 1
ATOM 749 O O . TYR A 1 105 ? 28.989 40.248 54.427 1.00 66.55 105 TYR A O 1
ATOM 758 N N . LEU A 1 106 ? 30.517 41.078 55.887 1.00 64.82 106 LEU A N 1
ATOM 759 C CA . LEU A 1 106 ? 30.558 42.419 55.315 1.00 61.88 106 LEU A CA 1
ATOM 760 C C . LEU A 1 106 ? 31.647 42.485 54.255 1.00 64.65 106 LEU A C 1
ATOM 761 O O . LEU A 1 106 ? 32.781 42.071 54.500 1.00 64.72 106 LEU A O 1
ATOM 766 N N . VAL A 1 107 ? 31.282 42.981 53.066 1.00 60.39 107 VAL A N 1
ATOM 767 C CA . VAL A 1 107 ? 32.194 43.156 51.935 1.00 59.37 107 VAL A CA 1
ATOM 768 C C . VAL A 1 107 ? 32.581 44.633 51.894 1.00 61.46 107 VAL A C 1
ATOM 769 O O . VAL A 1 107 ? 31.707 45.507 51.861 1.00 59.14 107 VAL A O 1
ATOM 773 N N . THR A 1 108 ? 33.897 44.896 51.937 1.00 58.59 108 THR A N 1
ATOM 774 C CA . THR A 1 108 ? 34.463 46.245 51.970 1.00 56.67 108 THR A CA 1
ATOM 775 C C . THR A 1 108 ? 34.958 46.712 50.602 1.00 58.07 108 THR A C 1
ATOM 776 O O . THR A 1 108 ? 35.102 45.894 49.684 1.00 57.44 108 THR A O 1
ATOM 780 N N . ARG A 1 109 ? 35.260 48.026 50.486 1.00 52.74 109 ARG A N 1
ATOM 781 C CA . ARG A 1 109 ? 35.756 48.633 49.256 1.00 51.99 109 ARG A CA 1
ATOM 782 C C . ARG A 1 109 ? 37.111 48.075 48.829 1.00 59.07 109 ARG A C 1
ATOM 783 O O . ARG A 1 109 ? 37.426 48.124 47.647 1.00 58.80 109 ARG A O 1
ATOM 791 N N . HIS A 1 110 ? 37.902 47.529 49.771 1.00 59.30 110 HIS A N 1
ATOM 792 C CA . HIS A 1 110 ? 39.200 46.911 49.471 1.00 62.11 110 HIS A CA 1
ATOM 793 C C . HIS A 1 110 ? 39.073 45.387 49.307 1.00 68.04 110 HIS A C 1
ATOM 794 O O . HIS A 1 110 ? 40.053 44.646 49.451 1.00 70.25 110 HIS A O 1
ATOM 801 N N . ALA A 1 111 ? 37.848 44.940 48.975 1.00 63.76 111 ALA A N 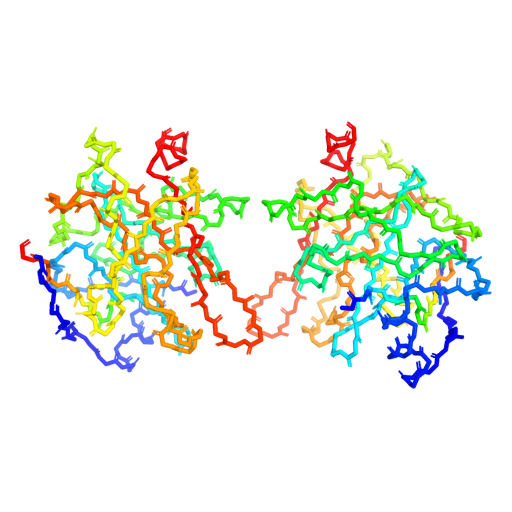1
ATOM 802 C CA . ALA A 1 111 ? 37.441 43.558 48.735 1.00 64.91 111 ALA A CA 1
ATOM 803 C C . ALA A 1 111 ? 37.771 42.587 49.885 1.00 70.95 111 ALA A C 1
ATOM 804 O O . ALA A 1 111 ? 38.165 41.440 49.649 1.00 73.15 111 ALA A O 1
ATOM 806 N N . ASP A 1 112 ? 37.566 43.038 51.130 1.00 66.82 112 ASP A N 1
ATOM 807 C CA . ASP A 1 112 ? 37.795 42.194 52.300 1.00 69.09 112 ASP A CA 1
ATOM 808 C C . ASP A 1 112 ? 36.446 41.646 52.742 1.00 73.05 112 ASP A C 1
ATOM 809 O O . ASP A 1 112 ? 35.474 42.405 52.810 1.00 71.54 112 ASP A O 1
ATOM 814 N N . VAL A 1 113 ? 36.367 40.327 52.996 1.00 70.73 113 VAL A N 1
ATOM 815 C CA . VAL A 1 113 ? 35.124 39.682 53.437 1.00 70.24 113 VAL A CA 1
ATOM 816 C C . VAL A 1 113 ? 35.230 39.479 54.962 1.00 75.12 113 VAL A C 1
ATOM 817 O O . VAL A 1 113 ? 35.671 38.424 55.436 1.00 77.73 113 VAL A O 1
ATOM 821 N N . ILE A 1 114 ? 34.863 40.520 55.715 1.00 69.10 114 ILE A N 1
ATOM 822 C CA . ILE A 1 114 ? 35.003 40.502 57.162 1.00 70.58 114 ILE A CA 1
ATOM 823 C C . ILE A 1 114 ? 33.763 39.872 57.844 1.00 73.55 114 ILE A C 1
ATOM 824 O O . ILE A 1 114 ? 32.639 40.304 57.599 1.00 72.85 114 ILE A O 1
ATOM 829 N N . PRO A 1 115 ? 33.974 38.809 58.659 1.00 70.19 115 PRO A N 1
ATOM 830 C CA . PRO A 1 115 ? 32.849 38.120 59.308 1.00 70.49 115 PRO A CA 1
ATOM 831 C C . PRO A 1 115 ? 32.161 38.922 60.407 1.00 72.41 115 PRO A C 1
ATOM 832 O O . PRO A 1 115 ? 32.799 39.406 61.343 1.00 72.28 115 PRO A O 1
ATOM 836 N N . VAL A 1 116 ? 30.838 39.044 60.275 1.00 67.44 116 VAL A N 1
ATOM 837 C CA . VAL A 1 116 ? 29.937 39.749 61.187 1.00 66.48 116 VAL A CA 1
ATOM 838 C C . VAL A 1 116 ? 28.959 38.707 61.798 1.00 75.67 116 VAL A C 1
ATOM 839 O O . VAL A 1 116 ? 28.701 37.679 61.177 1.00 76.74 116 VAL A O 1
ATOM 843 N N . ARG A 1 117 ? 28.483 38.935 63.033 1.00 74.86 117 ARG A N 1
ATOM 844 C CA . ARG A 1 117 ? 27.528 38.054 63.695 1.00 77.58 117 ARG A CA 1
ATOM 845 C C . ARG A 1 117 ? 26.288 38.880 64.034 1.00 82.94 117 ARG A C 1
ATOM 846 O O . ARG A 1 117 ? 26.361 39.756 64.897 1.00 83.52 117 ARG A O 1
ATOM 854 N N . ARG A 1 118 ? 25.166 38.621 63.329 1.00 79.76 118 ARG A N 1
ATOM 855 C CA . ARG A 1 118 ? 23.893 39.327 63.501 1.00 79.38 118 ARG A CA 1
ATOM 856 C C . ARG A 1 118 ? 23.446 39.347 64.958 1.00 89.39 118 ARG A C 1
ATOM 857 O O . ARG A 1 118 ? 23.385 38.297 65.598 1.00 91.88 118 ARG A O 1
ATOM 865 N N . ARG A 1 119 ? 23.207 40.552 65.496 1.00 88.28 119 ARG A N 1
ATOM 866 C CA . ARG A 1 119 ? 22.794 40.750 66.884 1.00 91.52 119 ARG A CA 1
ATOM 867 C C . ARG A 1 119 ? 21.574 41.699 66.992 1.00 98.44 119 ARG A C 1
ATOM 868 O O . ARG A 1 119 ? 21.432 42.459 67.958 1.00 99.85 119 ARG A O 1
ATOM 876 N N . GLY A 1 120 ? 20.688 41.590 66.006 1.00 95.58 120 GLY A N 1
ATOM 877 C CA . GLY A 1 120 ? 19.467 42.379 65.880 1.00 96.37 120 GLY A CA 1
ATOM 878 C C . GLY A 1 120 ? 19.039 42.548 64.434 1.00 100.76 120 GLY A C 1
ATOM 879 O O . GLY A 1 120 ? 19.674 41.998 63.525 1.00 98.91 120 GLY A O 1
ATOM 880 N N . ASP A 1 121 ? 17.955 43.312 64.206 1.00 98.60 121 ASP A N 1
ATOM 881 C CA . ASP A 1 121 ? 17.427 43.571 62.863 1.00 97.13 121 ASP A CA 1
ATOM 882 C C . ASP A 1 121 ? 18.420 44.362 62.003 1.00 96.16 121 ASP A C 1
ATOM 883 O O . ASP A 1 121 ? 18.693 43.948 60.874 1.00 95.51 121 ASP A O 1
ATOM 888 N N . SER A 1 122 ? 18.976 45.472 62.551 1.00 88.77 122 SER A N 1
ATOM 889 C CA . SER A 1 122 ? 19.904 46.388 61.876 1.00 84.11 122 SER A CA 1
ATOM 890 C C . SER A 1 122 ? 21.348 46.347 62.413 1.00 84.74 122 SER A C 1
ATOM 891 O O . SER A 1 122 ? 22.195 47.103 61.939 1.00 82.64 122 SER A O 1
ATOM 894 N N . ARG A 1 123 ? 21.637 45.479 63.389 1.00 81.10 123 ARG A N 1
ATOM 895 C CA . ARG A 1 123 ? 22.972 45.391 63.987 1.00 79.04 123 ARG A CA 1
ATOM 896 C C . ARG A 1 123 ? 23.632 44.034 63.798 1.00 81.64 123 ARG A C 1
ATOM 897 O O . ARG A 1 123 ? 22.954 43.020 63.645 1.00 83.02 123 ARG A O 1
ATOM 905 N N . GLY A 1 124 ? 24.954 44.040 63.839 1.00 75.67 124 GLY A N 1
ATOM 906 C CA . GLY A 1 124 ? 25.785 42.853 63.726 1.00 75.67 124 GLY A CA 1
ATOM 907 C C . GLY A 1 124 ? 27.161 43.118 64.295 1.00 78.90 124 GLY A C 1
ATOM 908 O O . GLY A 1 124 ? 27.796 44.108 63.928 1.00 77.48 124 GLY A O 1
ATOM 909 N N . SER A 1 125 ? 27.626 42.245 65.197 1.00 76.34 125 SER A N 1
ATOM 910 C CA . SER A 1 125 ? 28.929 42.380 65.850 1.00 76.24 125 SER A CA 1
ATOM 911 C C . SER A 1 125 ? 30.094 41.933 64.980 1.00 77.72 125 SER A C 1
ATOM 912 O O . SER A 1 125 ? 29.959 40.996 64.202 1.00 77.07 125 SER A O 1
ATOM 915 N N . LEU A 1 126 ? 31.240 42.599 65.124 1.00 73.41 126 LEU A N 1
ATOM 916 C CA . LEU A 1 126 ? 32.460 42.263 64.398 1.00 73.02 126 LEU A CA 1
ATOM 917 C C . LEU A 1 126 ? 33.202 41.189 65.197 1.00 81.81 126 LEU A C 1
ATOM 918 O O . LEU A 1 126 ? 33.485 41.402 66.377 1.00 83.80 126 LEU A O 1
ATOM 923 N N . LEU A 1 127 ? 33.503 40.036 64.564 1.00 79.81 127 LEU A N 1
ATOM 924 C CA . LEU A 1 127 ? 34.227 38.906 65.170 1.00 83.07 127 LEU A CA 1
ATOM 925 C C . LEU A 1 127 ? 35.643 39.316 65.586 1.00 88.75 127 LEU A C 1
ATOM 926 O O . LEU A 1 127 ? 36.169 38.828 66.588 1.00 91.15 127 LEU A O 1
ATOM 931 N N . SER A 1 128 ? 36.248 40.221 64.810 1.00 84.40 128 SER A N 1
ATOM 932 C CA . SER A 1 128 ? 37.557 40.803 65.076 1.00 85.44 128 SER A CA 1
ATOM 933 C C . SER A 1 128 ? 37.403 42.316 64.879 1.00 85.38 128 SER A C 1
ATOM 934 O O . SER A 1 128 ? 37.199 42.750 63.743 1.00 81.28 128 SER A O 1
ATOM 937 N N . PRO A 1 129 ? 37.408 43.122 65.975 1.00 83.20 129 PRO A N 1
ATOM 938 C CA . PRO A 1 129 ? 37.224 44.578 65.826 1.00 80.61 129 PRO A CA 1
ATOM 939 C C . PRO A 1 129 ? 38.281 45.243 64.954 1.00 82.21 129 PRO A C 1
ATOM 940 O O . PRO A 1 129 ? 39.464 44.933 65.056 1.00 83.38 129 PRO A O 1
ATOM 944 N N . ARG A 1 130 ? 37.827 46.116 64.060 1.00 75.81 130 ARG A N 1
ATOM 945 C CA . ARG A 1 130 ? 38.660 46.844 63.108 1.00 74.48 130 ARG A CA 1
ATOM 946 C C . ARG A 1 130 ? 38.610 48.343 63.412 1.00 77.31 130 ARG A C 1
ATOM 947 O O . ARG A 1 130 ? 37.605 48.800 63.965 1.00 76.84 130 ARG A O 1
ATOM 955 N N . PRO A 1 131 ? 39.659 49.143 63.095 1.00 73.46 131 PRO A N 1
ATOM 956 C CA . PRO A 1 131 ? 39.560 50.590 63.349 1.00 72.21 131 PRO A CA 1
ATOM 957 C C . PRO A 1 131 ? 38.553 51.245 62.393 1.00 73.31 131 PRO A C 1
ATOM 958 O O . PRO A 1 131 ? 38.261 50.691 61.332 1.00 71.37 131 PRO A O 1
ATOM 962 N N . VAL A 1 132 ? 38.008 52.408 62.777 1.00 68.88 132 VAL A N 1
ATOM 963 C CA . VAL A 1 132 ? 37.016 53.136 61.984 1.00 65.68 132 VAL A CA 1
ATOM 964 C C . VAL A 1 132 ? 37.508 53.377 60.534 1.00 68.64 132 VAL A C 1
ATOM 965 O O . VAL A 1 132 ? 36.708 53.277 59.608 1.00 67.76 132 VAL A O 1
ATOM 969 N N . SER A 1 133 ? 38.822 53.621 60.342 1.00 65.00 133 SER A N 1
ATOM 970 C CA . SER A 1 133 ? 39.435 53.877 59.037 1.00 62.52 133 SER A CA 1
ATOM 971 C C . SER A 1 133 ? 39.277 52.701 58.071 1.00 66.71 133 SER A C 1
ATOM 972 O O . SER A 1 133 ? 39.021 52.926 56.888 1.00 66.49 133 SER A O 1
ATOM 975 N N . TYR A 1 134 ? 39.391 51.462 58.572 1.00 63.57 134 TYR A N 1
ATOM 976 C CA . TYR A 1 134 ? 39.260 50.232 57.788 1.00 63.35 134 TYR A CA 1
ATOM 977 C C . TYR A 1 134 ? 37.893 50.126 57.116 1.00 65.89 134 TYR A C 1
ATOM 978 O O . TYR A 1 134 ? 37.777 49.569 56.019 1.00 65.64 134 TYR A O 1
ATOM 987 N N . LEU A 1 135 ? 36.865 50.661 57.772 1.00 61.47 135 LEU A N 1
ATOM 988 C CA . LEU A 1 135 ? 35.503 50.605 57.279 1.00 59.41 135 LEU A CA 1
ATOM 989 C C . LEU A 1 135 ? 35.077 51.859 56.531 1.00 61.05 135 LEU A C 1
ATOM 990 O O . LEU A 1 135 ? 34.049 51.825 55.850 1.00 61.06 135 LEU A O 1
ATOM 995 N N . LYS A 1 136 ? 35.844 52.960 56.632 1.00 56.22 136 LYS A N 1
ATOM 996 C CA . LYS A 1 136 ? 35.505 54.203 55.932 1.00 54.99 136 LYS A CA 1
ATOM 997 C C . LYS A 1 136 ? 35.366 53.962 54.436 1.00 57.44 136 LYS A C 1
ATOM 998 O O . LYS A 1 136 ? 36.179 53.232 53.863 1.00 58.36 136 LYS A O 1
ATOM 1004 N N . GLY A 1 137 ? 34.310 54.518 53.842 1.00 50.87 137 GLY A N 1
ATOM 1005 C CA . GLY A 1 137 ? 34.038 54.402 52.412 1.00 48.52 137 GLY A CA 1
ATOM 1006 C C . GLY A 1 137 ? 33.502 53.059 51.963 1.00 51.34 137 GLY A C 1
ATOM 1007 O O . GLY A 1 137 ? 33.559 52.751 50.770 1.00 49.35 137 GLY A O 1
ATOM 1008 N N . SER A 1 138 ? 32.972 52.249 52.911 1.00 49.09 138 SER A N 1
ATOM 1009 C CA . SER A 1 138 ? 32.385 50.939 52.611 1.00 48.92 138 SER A CA 1
ATOM 1010 C C . SER A 1 138 ? 30.870 50.923 52.821 1.00 51.61 138 SER A C 1
ATOM 1011 O O . SER A 1 138 ? 30.245 49.863 52.730 1.00 52.37 138 SER A O 1
ATOM 1014 N N . SER A 1 139 ? 30.282 52.114 53.069 1.00 46.69 139 SER A N 1
ATOM 1015 C CA . SER A 1 139 ? 28.844 52.324 53.220 1.00 46.38 139 SER A CA 1
ATOM 1016 C C . SER A 1 139 ? 28.216 52.022 51.867 1.00 50.78 139 SER A C 1
ATOM 1017 O O . SER A 1 139 ? 28.783 52.392 50.823 1.00 49.67 139 SER A O 1
ATOM 1020 N N . GLY A 1 140 ? 27.102 51.298 51.894 1.00 47.96 140 GLY A N 1
ATOM 1021 C CA . GLY A 1 140 ? 26.432 50.816 50.694 1.00 47.41 140 GLY A CA 1
ATOM 1022 C C . GLY A 1 140 ? 26.926 49.425 50.332 1.00 52.36 140 GLY A C 1
ATOM 1023 O O . GLY A 1 140 ? 26.357 48.764 49.461 1.00 53.05 140 GLY A O 1
ATOM 1024 N N . GLY A 1 141 ? 27.978 48.981 51.023 1.00 49.55 141 GLY A N 1
ATOM 1025 C CA . GLY A 1 141 ? 28.581 47.662 50.879 1.00 50.75 141 GLY A CA 1
ATOM 1026 C C . GLY A 1 141 ? 27.664 46.581 51.415 1.00 57.03 141 GLY A C 1
ATOM 1027 O O . GLY A 1 141 ? 26.860 46.844 52.307 1.00 58.84 141 GLY A O 1
ATOM 1028 N N . PRO A 1 142 ? 27.729 45.345 50.901 1.00 53.26 142 PRO A N 1
ATOM 1029 C CA . PRO A 1 142 ? 26.776 44.338 51.358 1.00 53.71 142 PRO A CA 1
ATOM 1030 C C . PRO A 1 142 ? 27.144 43.526 52.589 1.00 58.22 142 PRO A C 1
ATOM 1031 O O . PRO A 1 142 ? 28.314 43.253 52.863 1.00 56.82 142 PRO A O 1
ATOM 1035 N N . LEU A 1 143 ? 26.094 43.095 53.304 1.00 57.21 143 LEU A N 1
ATOM 1036 C CA . LEU A 1 143 ? 26.154 42.152 54.411 1.00 58.75 143 LEU A CA 1
ATOM 1037 C C . LEU A 1 143 ? 25.510 40.889 53.872 1.00 62.49 143 LEU A C 1
ATOM 1038 O O . LEU A 1 143 ? 24.334 40.887 53.518 1.00 61.65 143 LEU A O 1
ATOM 1043 N N . LEU A 1 144 ? 26.345 39.875 53.652 1.00 60.49 144 LEU A N 1
ATOM 1044 C CA . LEU A 1 144 ? 26.006 38.597 53.018 1.00 62.15 144 LEU A CA 1
ATOM 1045 C C . LEU A 1 144 ? 25.829 37.497 54.030 1.00 69.98 144 LEU A C 1
ATOM 1046 O O . LEU A 1 144 ? 26.536 37.464 55.039 1.00 71.50 144 LEU A O 1
ATOM 1051 N N . CYS A 1 145 ? 24.937 36.558 53.730 1.00 68.25 145 CYS A N 1
ATOM 1052 C CA . CYS A 1 145 ? 24.716 35.355 54.531 1.00 71.01 145 CYS A CA 1
ATOM 1053 C C . CYS A 1 145 ? 25.778 34.327 54.039 1.00 74.75 145 CYS A C 1
ATOM 1054 O O . CYS A 1 145 ? 26.443 34.618 53.035 1.00 73.29 145 CYS A O 1
ATOM 1057 N N . PRO A 1 146 ? 25.950 33.123 54.642 1.00 72.80 146 PRO A N 1
ATOM 1058 C CA . PRO A 1 146 ? 26.971 32.188 54.118 1.00 74.16 146 PRO A CA 1
ATOM 1059 C C . PRO A 1 146 ? 26.751 31.724 52.669 1.00 78.12 146 PRO A C 1
ATOM 1060 O O . PRO A 1 146 ? 27.699 31.275 52.021 1.00 78.75 146 PRO A O 1
ATOM 1064 N N . SER A 1 147 ? 25.505 31.852 52.162 1.00 73.44 147 SER A N 1
ATOM 1065 C CA . SER A 1 147 ? 25.099 31.475 50.808 1.00 72.78 147 SER A CA 1
ATOM 1066 C C . SER A 1 147 ? 25.331 32.599 49.781 1.00 74.46 147 SER A C 1
ATOM 1067 O O . SER A 1 147 ? 25.157 32.388 48.587 1.00 74.67 147 SER A O 1
ATOM 1070 N N . GLY A 1 148 ? 25.727 33.773 50.250 1.00 69.40 148 GLY A N 1
ATOM 1071 C CA . GLY A 1 148 ? 25.991 34.921 49.391 1.00 66.22 148 GLY A CA 1
ATOM 1072 C C . GLY A 1 148 ? 24.756 35.706 49.001 1.00 67.85 148 GLY A C 1
ATOM 1073 O O . GLY A 1 148 ? 24.740 36.321 47.933 1.00 67.08 148 GLY A O 1
ATOM 1074 N N . HIS A 1 149 ? 23.717 35.696 49.863 1.00 62.66 149 HIS A N 1
ATOM 1075 C CA . HIS A 1 149 ? 22.482 36.433 49.626 1.00 60.53 149 HIS A CA 1
ATOM 1076 C C . HIS A 1 149 ? 22.460 37.671 50.484 1.00 60.48 149 HIS A C 1
ATOM 1077 O O . HIS A 1 149 ? 23.004 37.656 51.578 1.00 59.06 149 HIS A O 1
ATOM 1084 N N . ALA A 1 150 ? 21.861 38.754 49.972 1.00 56.74 150 ALA A N 1
ATOM 1085 C CA . ALA A 1 150 ? 21.779 40.054 50.634 1.00 55.97 150 ALA A CA 1
ATOM 1086 C C . ALA A 1 150 ? 20.947 40.052 51.926 1.00 65.22 150 ALA A C 1
ATOM 1087 O O . ALA A 1 150 ? 19.753 39.742 51.902 1.00 68.15 150 ALA A O 1
ATOM 1089 N N . VAL A 1 151 ? 21.602 40.393 53.054 1.00 61.52 151 VAL A N 1
ATOM 1090 C CA . VAL A 1 151 ? 21.010 40.490 54.394 1.00 62.83 151 VAL A CA 1
ATOM 1091 C C . VAL A 1 151 ? 20.693 41.976 54.658 1.00 66.12 151 VAL A C 1
ATOM 1092 O O . VAL A 1 151 ? 19.670 42.297 55.274 1.00 67.59 151 VAL A O 1
ATOM 1096 N N . GLY A 1 152 ? 21.568 42.853 54.163 1.00 58.84 152 GLY A N 1
ATOM 1097 C CA . GLY A 1 152 ? 21.412 44.292 54.275 1.00 56.07 152 GLY A CA 1
ATOM 1098 C C . GLY A 1 152 ? 22.464 45.050 53.519 1.00 56.63 152 GLY A C 1
ATOM 1099 O O . GLY A 1 152 ? 23.191 44.463 52.714 1.00 55.68 152 GLY A O 1
ATOM 1100 N N . ILE A 1 153 ? 22.537 46.367 53.784 1.00 52.87 153 ILE A N 1
ATOM 1101 C CA . ILE A 1 153 ? 23.523 47.308 53.213 1.00 50.72 153 ILE A CA 1
ATOM 1102 C C . ILE A 1 153 ? 24.187 48.091 54.366 1.00 53.72 153 ILE A C 1
ATOM 1103 O O . ILE A 1 153 ? 23.464 48.645 55.196 1.00 54.47 153 ILE A O 1
ATOM 1108 N N . PHE A 1 154 ? 25.547 48.086 54.440 1.00 48.86 154 PHE A N 1
ATOM 1109 C CA . PHE A 1 154 ? 26.335 48.763 55.478 1.00 48.88 154 PHE A CA 1
ATOM 1110 C C . PHE A 1 154 ? 26.052 50.261 55.503 1.00 52.02 154 PHE A C 1
ATOM 1111 O O . PHE A 1 154 ? 26.218 50.942 54.492 1.00 50.50 154 PHE A O 1
ATOM 1119 N N . ARG A 1 155 ? 25.591 50.757 56.662 1.00 48.40 155 ARG A N 1
ATOM 1120 C CA . ARG A 1 155 ? 25.163 52.138 56.836 1.00 46.97 155 ARG A CA 1
ATOM 1121 C C . ARG A 1 155 ? 26.076 52.976 57.738 1.00 51.09 155 ARG A C 1
ATOM 1122 O O . ARG A 1 155 ? 26.494 54.066 57.340 1.00 50.02 155 ARG A O 1
ATOM 1130 N N . ALA A 1 156 ? 26.319 52.498 58.970 1.00 48.27 156 ALA A N 1
ATOM 1131 C CA . ALA A 1 156 ? 27.088 53.211 59.972 1.00 48.27 156 ALA A CA 1
ATOM 1132 C C . ALA A 1 156 ? 27.897 52.253 60.833 1.00 55.07 156 ALA A C 1
ATOM 1133 O O . ALA A 1 156 ? 27.576 51.071 60.897 1.00 54.77 156 ALA A O 1
ATOM 1135 N N . ALA A 1 157 ? 28.957 52.763 61.497 1.00 54.01 157 ALA A N 1
ATOM 1136 C CA . ALA A 1 157 ? 29.800 51.946 62.365 1.00 55.18 157 ALA A CA 1
ATOM 1137 C C . ALA A 1 157 ? 29.495 52.207 63.825 1.00 60.49 157 ALA A C 1
ATOM 1138 O O . ALA A 1 157 ? 29.321 53.363 64.223 1.00 59.31 157 ALA A O 1
ATOM 1140 N N . VAL A 1 158 ? 29.390 51.122 64.611 1.00 60.12 158 VAL A N 1
ATOM 1141 C CA . VAL A 1 158 ? 29.141 51.181 66.057 1.00 63.39 158 VAL A CA 1
ATOM 1142 C C . VAL A 1 158 ? 30.523 51.057 66.715 1.00 70.59 158 VAL A C 1
ATOM 1143 O O . VAL A 1 158 ? 31.080 49.959 66.814 1.00 70.40 158 VAL A O 1
ATOM 1147 N N . CYS A 1 159 ? 31.103 52.199 67.084 1.00 69.68 159 CYS A N 1
ATOM 1148 C CA . CYS A 1 159 ? 32.447 52.222 67.641 1.00 72.62 159 CYS A CA 1
ATOM 1149 C C . CYS A 1 159 ? 32.548 52.889 68.992 1.00 77.88 159 CYS A C 1
ATOM 1150 O O . CYS A 1 159 ? 31.676 53.662 69.385 1.00 78.25 159 CYS A O 1
ATOM 1153 N N . THR A 1 160 ? 33.640 52.579 69.697 1.00 75.66 160 THR A N 1
ATOM 1154 C CA . THR A 1 160 ? 33.979 53.154 70.984 1.00 78.04 160 THR A CA 1
ATOM 1155 C C . THR A 1 160 ? 35.409 53.634 70.862 1.00 82.62 160 THR A C 1
ATOM 1156 O O . THR A 1 160 ? 36.329 52.822 70.751 1.00 83.05 160 THR A O 1
ATOM 1160 N N . ARG A 1 161 ? 35.575 54.964 70.841 1.00 78.54 161 ARG A N 1
ATOM 1161 C CA . ARG A 1 161 ? 36.826 55.705 70.717 1.00 78.87 161 ARG A CA 1
ATOM 1162 C C . ARG A 1 161 ? 37.737 55.168 69.554 1.00 81.48 161 ARG A C 1
ATOM 1163 O O . ARG A 1 161 ? 38.872 54.740 69.764 1.00 83.02 161 ARG A O 1
ATOM 1171 N N . GLY A 1 162 ? 37.208 55.227 68.336 1.00 75.57 162 GLY A N 1
ATOM 1172 C CA . GLY A 1 162 ? 37.952 54.890 67.125 1.00 74.14 162 GLY A CA 1
ATOM 1173 C C . GLY A 1 162 ? 38.027 53.448 66.674 1.00 77.69 162 GLY A C 1
ATOM 1174 O O . GLY A 1 162 ? 38.437 53.191 65.538 1.00 76.14 162 GLY A O 1
ATOM 1175 N N . VAL A 1 163 ? 37.655 52.499 67.535 1.00 75.79 163 VAL A N 1
ATOM 1176 C CA . VAL A 1 163 ? 37.675 51.083 67.163 1.00 76.13 163 VAL A CA 1
ATOM 1177 C C . VAL A 1 163 ? 36.240 50.565 66.970 1.00 79.71 163 VAL A C 1
ATOM 1178 O O . VAL A 1 163 ? 35.461 50.542 67.922 1.00 81.60 163 VAL A O 1
ATOM 1182 N N . ALA A 1 164 ? 35.893 50.171 65.732 1.00 73.64 164 ALA A N 1
ATOM 1183 C CA . ALA A 1 164 ? 34.558 49.649 65.399 1.00 71.57 164 ALA A CA 1
ATOM 1184 C C . ALA A 1 164 ? 34.385 48.233 65.914 1.00 74.85 164 ALA A C 1
ATOM 1185 O O . ALA A 1 164 ? 35.111 47.328 65.495 1.00 75.64 164 ALA A O 1
ATOM 1187 N N . LYS A 1 165 ? 33.440 48.048 66.842 1.00 70.15 165 LYS A N 1
ATOM 1188 C CA . LYS A 1 165 ? 33.159 46.742 67.445 1.00 70.85 165 LYS A CA 1
ATOM 1189 C C . LYS A 1 165 ? 31.946 46.042 66.803 1.00 72.90 165 LYS A C 1
ATOM 1190 O O . LYS A 1 165 ? 31.787 44.827 66.950 1.00 74.01 165 LYS A O 1
ATOM 1196 N N . ALA A 1 166 ? 31.110 46.806 66.078 1.00 66.91 166 ALA A N 1
ATOM 1197 C CA . ALA A 1 166 ? 29.907 46.324 65.400 1.00 65.97 166 ALA A CA 1
ATOM 1198 C C . ALA A 1 166 ? 29.555 47.202 64.192 1.00 69.56 166 ALA A C 1
ATOM 1199 O O . ALA A 1 166 ? 30.141 48.273 64.013 1.00 68.70 166 ALA A O 1
ATOM 1201 N N . VAL A 1 167 ? 28.604 46.734 63.359 1.00 66.67 167 VAL A N 1
ATOM 1202 C CA . VAL A 1 167 ? 28.126 47.441 62.168 1.00 64.87 167 VAL A CA 1
ATOM 1203 C C . VAL A 1 167 ? 26.604 47.637 62.186 1.00 70.11 167 VAL A C 1
ATOM 1204 O O . VAL A 1 167 ? 25.862 46.734 62.577 1.00 70.84 167 VAL A O 1
ATOM 1208 N N . ASP A 1 168 ? 26.160 48.832 61.759 1.00 65.98 168 ASP A N 1
ATOM 1209 C CA . ASP A 1 168 ? 24.756 49.205 61.600 1.00 65.59 168 ASP A CA 1
ATOM 1210 C C . ASP A 1 168 ? 24.452 49.175 60.092 1.00 67.87 168 ASP A C 1
ATOM 1211 O O . ASP A 1 168 ? 25.172 49.783 59.289 1.00 65.47 168 ASP A O 1
ATOM 1216 N N . PHE A 1 169 ? 23.421 48.414 59.711 1.00 64.26 169 PHE A N 1
ATOM 1217 C CA . PHE A 1 169 ? 23.055 48.241 58.313 1.00 61.89 169 PHE A CA 1
ATOM 1218 C C . PHE A 1 169 ? 21.566 48.369 58.074 1.00 66.67 169 PHE A C 1
ATOM 1219 O O . PHE A 1 169 ? 20.784 48.159 58.992 1.00 67.88 169 PHE A O 1
ATOM 1227 N N . VAL A 1 170 ? 21.185 48.728 56.833 1.00 62.46 170 VAL A N 1
ATOM 1228 C CA . VAL A 1 170 ? 19.805 48.855 56.373 1.00 62.96 170 VAL A CA 1
ATOM 1229 C C . VAL A 1 170 ? 19.372 47.408 56.055 1.00 70.63 170 VAL A C 1
ATOM 1230 O O . VAL A 1 170 ? 19.997 46.794 55.191 1.00 71.11 170 VAL A O 1
ATOM 1234 N N . PRO A 1 171 ? 18.371 46.810 56.730 1.00 69.64 171 PRO A N 1
ATOM 1235 C CA . PRO A 1 171 ? 18.006 45.419 56.395 1.00 71.24 171 PRO A CA 1
ATOM 1236 C C . PRO A 1 171 ? 17.164 45.293 55.120 1.00 76.01 171 PRO A C 1
ATOM 1237 O O . PRO A 1 171 ? 16.283 46.129 54.897 1.00 75.72 171 PRO A O 1
ATOM 1241 N N . VAL A 1 172 ? 17.415 44.226 54.302 1.00 73.03 172 VAL A N 1
ATOM 1242 C CA . VAL A 1 172 ? 16.714 43.938 53.034 1.00 73.85 172 VAL A CA 1
ATOM 1243 C C . VAL A 1 172 ? 15.194 44.033 53.153 1.00 80.66 172 VAL A C 1
ATOM 1244 O O . VAL A 1 172 ? 14.550 44.469 52.205 1.00 80.38 172 VAL A O 1
ATOM 1248 N N . GLU A 1 173 ? 14.630 43.669 54.311 1.00 80.16 173 GLU A N 1
ATOM 1249 C CA . GLU A 1 173 ? 13.187 43.757 54.550 1.00 83.94 173 GLU A CA 1
ATOM 1250 C C . GLU A 1 173 ? 12.687 45.182 54.292 1.00 88.73 173 GLU A C 1
ATOM 1251 O O . GLU A 1 173 ? 11.660 45.366 53.643 1.00 90.28 173 GLU A O 1
ATOM 1257 N N . SER A 1 174 ? 13.474 46.179 54.712 1.00 84.13 174 SER A N 1
ATOM 1258 C CA . SER A 1 174 ? 13.175 47.589 54.502 1.00 83.80 174 SER A CA 1
ATOM 1259 C C . SER A 1 174 ? 13.429 48.008 53.051 1.00 85.72 174 SER A C 1
ATOM 1260 O O . SER A 1 174 ? 12.796 48.944 52.581 1.00 86.15 174 SER A O 1
ATOM 1263 N N . MET A 1 175 ? 14.292 47.285 52.321 1.00 80.12 175 MET A N 1
ATOM 1264 C CA . MET A 1 175 ? 14.535 47.557 50.899 1.00 78.45 175 MET A CA 1
ATOM 1265 C C . MET A 1 175 ? 13.369 46.987 50.079 1.00 82.59 175 MET A C 1
ATOM 1266 O O . MET A 1 175 ? 13.070 47.474 48.990 1.00 82.49 175 MET A O 1
ATOM 1271 N N . GLU A 1 176 ? 12.721 45.948 50.607 1.00 79.40 176 GLU A N 1
ATOM 1272 C CA . GLU A 1 176 ? 11.579 45.311 49.965 1.00 81.01 176 GLU A CA 1
ATOM 1273 C C . GLU A 1 176 ? 10.334 46.132 50.265 1.00 90.02 176 GLU A C 1
ATOM 1274 O O . GLU A 1 176 ? 9.433 46.202 49.427 1.00 91.99 176 GLU A O 1
ATOM 1280 N N . THR A 1 177 ? 10.286 46.746 51.477 1.00 88.18 177 THR A N 1
ATOM 1281 C CA . THR A 1 177 ? 9.184 47.590 51.943 1.00 91.03 177 THR A CA 1
ATOM 1282 C C . THR A 1 177 ? 9.132 48.857 51.076 1.00 94.89 177 THR A C 1
ATOM 1283 O O . THR A 1 177 ? 8.039 49.260 50.658 1.00 97.64 177 THR A O 1
ATOM 1287 N N . THR A 1 178 ? 10.328 49.441 50.771 1.00 87.61 178 THR A N 1
ATOM 1288 C CA . THR A 1 178 ? 10.529 50.629 49.930 1.00 85.46 178 THR A CA 1
ATOM 1289 C C . THR A 1 178 ? 9.994 50.363 48.507 1.00 89.63 178 THR A C 1
ATOM 1290 O O . THR A 1 178 ? 9.335 51.235 47.938 1.00 90.71 178 THR A O 1
ATOM 1294 N N . MET A 1 179 ? 10.236 49.140 47.967 1.00 85.23 179 MET A N 1
ATOM 1295 C CA . MET A 1 179 ? 9.798 48.694 46.630 1.00 87.47 179 MET A CA 1
ATOM 1296 C C . MET A 1 179 ? 8.289 48.354 46.526 1.00 114.35 179 MET A C 1
ATOM 1297 O O . MET A 1 179 ? 7.634 48.098 47.569 1.00 122.24 179 MET A O 1
ATOM 1302 N N . ILE B 1 3 ? 9.697 88.631 69.691 1.00 91.29 3 ILE B N 1
ATOM 1303 C CA . ILE B 1 3 ? 10.350 87.510 70.376 1.00 87.44 3 ILE B CA 1
ATOM 1304 C C . ILE B 1 3 ? 11.863 87.733 70.455 1.00 90.26 3 ILE B C 1
ATOM 1305 O O . ILE B 1 3 ? 12.487 88.093 69.455 1.00 90.33 3 ILE B O 1
ATOM 1310 N N . THR B 1 4 ? 12.448 87.506 71.642 1.00 85.53 4 THR B N 1
ATOM 1311 C CA . THR B 1 4 ? 13.884 87.651 71.877 1.00 83.57 4 THR B CA 1
ATOM 1312 C C . THR B 1 4 ? 14.428 86.515 72.762 1.00 82.92 4 THR B C 1
ATOM 1313 O O . THR B 1 4 ? 13.696 85.945 73.579 1.00 82.63 4 THR B O 1
ATOM 1317 N N . ALA B 1 5 ? 15.719 86.197 72.583 1.00 75.79 5 ALA B N 1
ATOM 1318 C CA . ALA B 1 5 ? 16.416 85.149 73.323 1.00 72.17 5 ALA B CA 1
ATOM 1319 C C . ALA B 1 5 ? 17.818 85.585 73.764 1.00 75.34 5 ALA B C 1
ATOM 1320 O O . ALA B 1 5 ? 18.449 86.406 73.092 1.00 76.44 5 ALA B O 1
ATOM 1322 N N . TYR B 1 6 ? 18.312 85.021 74.883 1.00 69.34 6 TYR B N 1
ATOM 1323 C CA . TYR B 1 6 ? 19.673 85.274 75.360 1.00 68.27 6 TYR B CA 1
ATOM 1324 C C . TYR B 1 6 ? 20.319 83.995 75.894 1.00 68.77 6 TYR B C 1
ATOM 1325 O O . TYR B 1 6 ? 19.640 83.158 76.497 1.00 67.75 6 TYR B O 1
ATOM 1334 N N . SER B 1 7 ? 21.629 83.851 75.661 1.00 62.83 7 SER B N 1
ATOM 1335 C CA . SER B 1 7 ? 22.389 82.685 76.100 1.00 59.81 7 SER B CA 1
ATOM 1336 C C . SER B 1 7 ? 23.069 82.894 77.459 1.00 61.03 7 SER B C 1
ATOM 1337 O O . SER B 1 7 ? 23.540 83.993 77.755 1.00 61.97 7 SER B O 1
ATOM 1340 N N . GLN B 1 8 ? 23.108 81.825 78.277 1.00 54.47 8 GLN B N 1
ATOM 1341 C CA . GLN B 1 8 ? 23.764 81.791 79.588 1.00 54.03 8 GLN B CA 1
ATOM 1342 C C . GLN B 1 8 ? 24.626 80.531 79.675 1.00 55.57 8 GLN B C 1
ATOM 1343 O O . GLN B 1 8 ? 24.167 79.441 79.308 1.00 54.13 8 GLN B O 1
ATOM 1349 N N . GLN B 1 9 ? 25.869 80.688 80.141 1.00 50.68 9 GLN B N 1
ATOM 1350 C CA . GLN B 1 9 ? 26.791 79.578 80.319 1.00 48.77 9 GLN B CA 1
ATOM 1351 C C . GLN B 1 9 ? 26.649 79.050 81.745 1.00 54.96 9 GLN B C 1
ATOM 1352 O O . GLN B 1 9 ? 26.644 79.836 82.695 1.00 57.08 9 GLN B O 1
ATOM 1358 N N . THR B 1 10 ? 26.543 77.733 81.889 1.00 50.82 10 THR B N 1
ATOM 1359 C CA . THR B 1 10 ? 26.357 77.103 83.194 1.00 52.54 10 THR B CA 1
ATOM 1360 C C . THR B 1 10 ? 27.625 76.401 83.681 1.00 58.61 10 THR B C 1
ATOM 1361 O O . THR B 1 10 ? 27.822 76.283 84.896 1.00 60.01 10 THR B O 1
ATOM 1365 N N . ARG B 1 11 ? 28.509 76.001 82.749 1.00 54.56 11 ARG B N 1
ATOM 1366 C CA . ARG B 1 11 ? 29.799 75.394 83.080 1.00 55.11 11 ARG B CA 1
ATOM 1367 C C . ARG B 1 11 ? 30.816 75.480 81.935 1.00 59.65 11 ARG B C 1
ATOM 1368 O O . ARG B 1 11 ? 30.460 75.863 80.824 1.00 58.24 11 ARG B O 1
ATOM 1376 N N . GLY B 1 12 ? 32.062 75.112 82.225 1.00 58.50 12 GLY B N 1
ATOM 1377 C CA . GLY B 1 12 ? 33.142 75.056 81.247 1.00 58.29 12 GLY B CA 1
ATOM 1378 C C . GLY B 1 12 ? 33.288 73.680 80.615 1.00 62.45 12 GLY B C 1
ATOM 1379 O O . GLY B 1 12 ? 32.401 72.826 80.743 1.00 61.79 12 GLY B O 1
ATOM 1380 N N . LEU B 1 13 ? 34.427 73.448 79.947 1.00 58.90 13 LEU B N 1
ATOM 1381 C CA . LEU B 1 13 ? 34.714 72.187 79.267 1.00 57.39 13 LEU B CA 1
ATOM 1382 C C . LEU B 1 13 ? 35.179 71.101 80.243 1.00 59.76 13 LEU B C 1
ATOM 1383 O O . LEU B 1 13 ? 34.756 69.956 80.128 1.00 58.10 13 LEU B O 1
ATOM 1388 N N . LEU B 1 14 ? 36.016 71.463 81.216 1.00 57.54 14 LEU B N 1
ATOM 1389 C CA . LEU B 1 14 ? 36.524 70.544 82.248 1.00 59.65 14 LEU B CA 1
ATOM 1390 C C . LEU B 1 14 ? 35.374 69.913 83.053 1.00 63.54 14 LEU B C 1
ATOM 1391 O O . LEU B 1 14 ? 35.391 68.714 83.333 1.00 63.72 14 LEU B O 1
ATOM 1396 N N . GLY B 1 15 ? 34.385 70.740 83.382 1.00 59.60 15 GLY B N 1
ATOM 1397 C CA . GLY B 1 15 ? 33.200 70.343 84.117 1.00 59.93 15 GLY B CA 1
ATOM 1398 C C . GLY B 1 15 ? 32.338 69.457 83.261 1.00 64.27 15 GLY B C 1
ATOM 1399 O O . GLY B 1 15 ? 31.841 68.438 83.738 1.00 65.79 15 GLY B O 1
ATOM 1400 N N . CYS B 1 16 ? 32.200 69.818 81.975 1.00 58.84 16 CYS B N 1
ATOM 1401 C CA . CYS B 1 16 ? 31.421 69.062 80.999 1.00 56.94 16 CYS B CA 1
ATOM 1402 C C . CYS B 1 16 ? 31.981 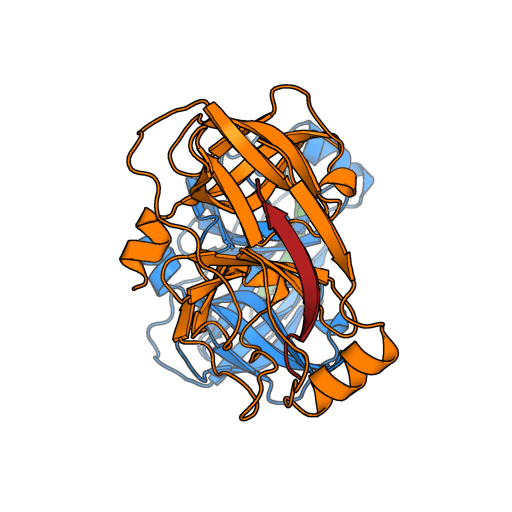67.640 80.837 1.00 62.93 16 CYS B C 1
ATOM 1403 O O . CYS B 1 16 ? 31.197 66.690 80.839 1.00 62.94 16 CYS B O 1
ATOM 1406 N N . ILE B 1 17 ? 33.330 67.494 80.754 1.00 60.72 17 ILE B N 1
ATOM 1407 C CA . ILE B 1 17 ? 34.018 66.206 80.606 1.00 61.82 17 ILE B CA 1
ATOM 1408 C C . ILE B 1 17 ? 33.779 65.303 81.817 1.00 68.18 17 ILE B C 1
ATOM 1409 O O . ILE B 1 17 ? 33.392 64.146 81.626 1.00 68.88 17 ILE B O 1
ATOM 1414 N N . ILE B 1 18 ? 34.018 65.820 83.054 1.00 64.96 18 ILE B N 1
ATOM 1415 C CA . ILE B 1 18 ? 33.846 65.047 84.281 1.00 67.19 18 ILE B CA 1
ATOM 1416 C C . ILE B 1 18 ? 32.399 64.590 84.434 1.00 71.33 18 ILE B C 1
ATOM 1417 O O . ILE B 1 18 ? 32.166 63.399 84.666 1.00 72.77 18 ILE B O 1
ATOM 1422 N N . THR B 1 19 ? 31.437 65.520 84.243 1.00 65.35 19 THR B N 1
ATOM 1423 C CA . THR B 1 19 ? 29.995 65.245 84.320 1.00 64.22 19 THR B CA 1
ATOM 1424 C C . THR B 1 19 ? 29.567 64.229 83.276 1.00 66.34 19 THR B C 1
ATOM 1425 O O . THR B 1 19 ? 28.682 63.429 83.542 1.00 67.40 19 THR B O 1
ATOM 1429 N N . SER B 1 20 ? 30.203 64.249 82.099 1.00 60.75 20 SER B N 1
ATOM 1430 C CA . SER B 1 20 ? 29.923 63.308 81.016 1.00 59.40 20 SER B CA 1
ATOM 1431 C C . SER B 1 20 ? 30.337 61.905 81.442 1.00 63.10 20 SER B C 1
ATOM 1432 O O . SER B 1 20 ? 29.657 60.932 81.147 1.00 62.78 20 SER B O 1
ATOM 1435 N N . LEU B 1 21 ? 31.457 61.828 82.148 1.00 60.62 21 LEU B N 1
ATOM 1436 C CA . LEU B 1 21 ? 32.095 60.608 82.596 1.00 63.01 21 LEU B CA 1
ATOM 1437 C C . LEU B 1 21 ? 31.421 60.031 83.816 1.00 69.28 21 LEU B C 1
ATOM 1438 O O . LEU B 1 21 ? 31.347 58.815 83.938 1.00 70.73 21 LEU B O 1
ATOM 1443 N N . THR B 1 22 ? 30.875 60.907 84.689 1.00 66.61 22 THR B N 1
ATOM 1444 C CA . THR B 1 22 ? 30.242 60.559 85.958 1.00 69.59 22 THR B CA 1
ATOM 1445 C C . THR B 1 22 ? 28.708 60.355 85.845 1.00 77.00 22 THR B C 1
ATOM 1446 O O . THR B 1 22 ? 28.166 59.457 86.496 1.00 81.54 22 THR B O 1
ATOM 1450 N N . GLY B 1 23 ? 28.036 61.165 85.033 1.00 71.39 23 GLY B N 1
ATOM 1451 C CA . GLY B 1 23 ? 26.590 61.089 84.836 1.00 71.31 23 GLY B CA 1
ATOM 1452 C C . GLY B 1 23 ? 25.786 61.892 85.843 1.00 76.79 23 GLY B C 1
ATOM 1453 O O . GLY B 1 23 ? 24.568 62.033 85.695 1.00 77.79 23 GLY B O 1
ATOM 1454 N N . ARG B 1 24 ? 26.459 62.424 86.873 1.00 72.69 24 ARG B N 1
ATOM 1455 C CA . ARG B 1 24 ? 25.845 63.196 87.950 1.00 73.33 24 ARG B CA 1
ATOM 1456 C C . ARG B 1 24 ? 26.084 64.688 87.721 1.00 72.61 24 ARG B C 1
ATOM 1457 O O . ARG B 1 24 ? 27.231 65.143 87.729 1.00 70.52 24 ARG B O 1
ATOM 1465 N N . ASP B 1 25 ? 24.980 65.428 87.508 1.00 67.53 25 ASP B N 1
ATOM 1466 C CA . ASP B 1 25 ? 24.923 66.858 87.234 1.00 65.27 25 ASP B CA 1
ATOM 1467 C C . ASP B 1 25 ? 24.093 67.559 88.313 1.00 70.23 25 ASP B C 1
ATOM 1468 O O . ASP B 1 25 ? 22.862 67.646 88.200 1.00 68.37 25 ASP B O 1
ATOM 1473 N N . LYS B 1 26 ? 24.785 68.095 89.344 1.00 69.65 26 LYS B N 1
ATOM 1474 C CA . LYS B 1 26 ? 24.142 68.804 90.454 1.00 72.21 26 LYS B CA 1
ATOM 1475 C C . LYS B 1 26 ? 23.982 70.325 90.197 1.00 74.68 26 LYS B C 1
ATOM 1476 O O . LYS B 1 26 ? 23.656 71.065 91.124 1.00 76.72 26 LYS B O 1
ATOM 1482 N N . ASN B 1 27 ? 24.139 70.772 88.930 1.00 67.67 27 ASN B N 1
ATOM 1483 C CA . ASN B 1 27 ? 23.945 72.169 88.526 1.00 66.58 27 ASN B CA 1
ATOM 1484 C C . ASN B 1 27 ? 22.465 72.499 88.514 1.00 71.85 27 ASN B C 1
ATOM 1485 O O . ASN B 1 27 ? 21.634 71.640 88.196 1.00 71.71 27 ASN B O 1
ATOM 1490 N N . GLN B 1 28 ? 22.142 73.757 88.841 1.00 69.81 28 GLN B N 1
ATOM 1491 C CA . GLN B 1 28 ? 20.772 74.261 88.853 1.00 71.08 28 GLN B CA 1
ATOM 1492 C C . GLN B 1 28 ? 20.308 74.421 87.396 1.00 73.02 28 GLN B C 1
ATOM 1493 O O . GLN B 1 28 ? 21.055 74.965 86.586 1.00 70.10 28 GLN B O 1
ATOM 1499 N N . VAL B 1 29 ? 19.111 73.911 87.048 1.00 70.79 29 VAL B N 1
ATOM 1500 C CA . VAL B 1 29 ? 18.598 73.981 85.669 1.00 68.60 29 VAL B CA 1
ATOM 1501 C C . VAL B 1 29 ? 17.520 75.094 85.533 1.00 75.24 29 VAL B C 1
ATOM 1502 O O . VAL B 1 29 ? 16.810 75.375 86.495 1.00 78.02 29 VAL B O 1
ATOM 1506 N N . GLU B 1 30 ? 17.466 75.765 84.357 1.00 71.41 30 GLU B N 1
ATOM 1507 C CA . GLU B 1 30 ? 16.503 76.819 83.978 1.00 72.89 30 GLU B CA 1
ATOM 1508 C C . GLU B 1 30 ? 16.347 76.890 82.420 1.00 75.69 30 GLU B C 1
ATOM 1509 O O . GLU B 1 30 ? 17.028 76.151 81.698 1.00 72.01 30 GLU B O 1
ATOM 1515 N N . GLY B 1 31 ? 15.435 77.739 81.933 1.00 74.28 31 GLY B N 1
ATOM 1516 C CA . GLY B 1 31 ? 15.196 77.940 80.508 1.00 72.61 31 GLY B CA 1
ATOM 1517 C C . GLY B 1 31 ? 14.548 76.763 79.807 1.00 77.11 31 GLY B C 1
ATOM 1518 O O . GLY B 1 31 ? 14.368 75.696 80.406 1.00 78.20 31 GLY B O 1
ATOM 1519 N N . GLU B 1 32 ? 14.195 76.949 78.523 1.00 72.09 32 GLU B N 1
ATOM 1520 C CA . GLU B 1 32 ? 13.518 75.911 77.745 1.00 71.11 32 GLU B CA 1
ATOM 1521 C C . GLU B 1 32 ? 14.446 75.215 76.762 1.00 72.35 32 GLU B C 1
ATOM 1522 O O . GLU B 1 32 ? 14.237 74.046 76.435 1.00 71.97 32 GLU B O 1
ATOM 1528 N N . VAL B 1 33 ? 15.461 75.943 76.287 1.00 66.63 33 VAL B N 1
ATOM 1529 C CA . VAL B 1 33 ? 16.455 75.441 75.345 1.00 63.59 33 VAL B CA 1
ATOM 1530 C C . VAL B 1 33 ? 17.744 75.238 76.121 1.00 65.67 33 VAL B C 1
ATOM 1531 O O . VAL B 1 33 ? 18.306 76.188 76.671 1.00 66.76 33 VAL B O 1
ATOM 1535 N N . GLN B 1 34 ? 18.181 73.987 76.196 1.00 58.77 34 GLN B N 1
ATOM 1536 C CA . GLN B 1 34 ? 19.379 73.569 76.895 1.00 56.85 34 GLN B CA 1
ATOM 1537 C C . GLN B 1 34 ? 20.535 73.415 75.916 1.00 56.84 34 GLN B C 1
ATOM 1538 O O . GLN B 1 34 ? 20.401 72.703 74.924 1.00 56.17 34 GLN B O 1
ATOM 1544 N N . VAL B 1 35 ? 21.664 74.094 76.181 1.00 52.10 35 VAL B N 1
ATOM 1545 C CA . VAL B 1 35 ? 22.880 73.969 75.366 1.00 49.89 35 VAL B CA 1
ATOM 1546 C C . VAL B 1 35 ? 23.554 72.711 75.891 1.00 54.90 35 VAL B C 1
ATOM 1547 O O . VAL B 1 35 ? 23.992 72.658 77.036 1.00 56.68 35 VAL B O 1
ATOM 1551 N N . VAL B 1 36 ? 23.537 71.675 75.088 1.00 51.32 36 VAL B N 1
ATOM 1552 C CA . VAL B 1 36 ? 24.033 70.364 75.473 1.00 51.46 36 VAL B CA 1
ATOM 1553 C C . VAL B 1 36 ? 25.323 70.037 74.771 1.00 58.43 36 VAL B C 1
ATOM 1554 O O . VAL B 1 36 ? 25.548 70.469 73.635 1.00 58.39 36 VAL B O 1
ATOM 1558 N N . SER B 1 37 ? 26.180 69.279 75.448 1.00 57.26 37 SER B N 1
ATOM 1559 C CA . SER B 1 37 ? 27.487 68.962 74.909 1.00 57.85 37 SER B CA 1
ATOM 1560 C C . SER B 1 37 ? 28.020 67.591 75.327 1.00 64.21 37 SER B C 1
ATOM 1561 O O . SER B 1 37 ? 27.582 67.003 76.311 1.00 64.47 37 SER B O 1
ATOM 1564 N N . THR B 1 38 ? 28.961 67.104 74.522 1.00 61.72 38 THR B N 1
ATOM 1565 C CA . THR B 1 38 ? 29.779 65.908 74.646 1.00 62.95 38 THR B CA 1
ATOM 1566 C C . THR B 1 38 ? 31.201 66.496 74.803 1.00 67.56 38 THR B C 1
ATOM 1567 O O . THR B 1 38 ? 31.383 67.697 74.588 1.00 66.93 38 THR B O 1
ATOM 1571 N N . ALA B 1 39 ? 32.202 65.679 75.160 1.00 64.91 39 ALA B N 1
ATOM 1572 C CA . ALA B 1 39 ? 33.594 66.137 75.247 1.00 64.78 39 ALA B CA 1
ATOM 1573 C C . ALA B 1 39 ? 34.102 66.641 73.873 1.00 67.16 39 ALA B C 1
ATOM 1574 O O . ALA B 1 39 ? 35.021 67.459 73.814 1.00 65.68 39 ALA B O 1
ATOM 1576 N N . THR B 1 40 ? 33.447 66.181 72.785 1.00 64.07 40 THR B N 1
ATOM 1577 C CA . THR B 1 40 ? 33.769 66.475 71.391 1.00 63.75 40 THR B CA 1
ATOM 1578 C C . THR B 1 40 ? 32.794 67.450 70.692 1.00 66.03 40 THR B C 1
ATOM 1579 O O . THR B 1 40 ? 33.253 68.433 70.114 1.00 66.44 40 THR B O 1
ATOM 1583 N N . GLN B 1 41 ? 31.480 67.175 70.719 1.00 61.79 41 GLN B N 1
ATOM 1584 C CA . GLN B 1 41 ? 30.445 67.939 70.014 1.00 60.21 41 GLN B CA 1
ATOM 1585 C C . GLN B 1 41 ? 29.543 68.769 70.948 1.00 60.85 41 GLN B C 1
ATOM 1586 O O . GLN B 1 41 ? 29.370 68.417 72.113 1.00 61.25 41 GLN B O 1
ATOM 1592 N N . SER B 1 42 ? 28.917 69.829 70.409 1.00 54.05 42 SER B N 1
ATOM 1593 C CA . SER B 1 42 ? 27.918 70.629 71.111 1.00 52.15 42 SER B CA 1
ATOM 1594 C C . SER B 1 42 ? 26.727 70.967 70.209 1.00 54.19 42 SER B C 1
ATOM 1595 O O . SER B 1 42 ? 26.893 71.241 69.026 1.00 54.44 42 SER B O 1
ATOM 1598 N N . PHE B 1 43 ? 25.526 70.910 70.762 1.00 49.40 43 PHE B N 1
ATOM 1599 C CA . PHE B 1 43 ? 24.287 71.127 70.018 1.00 48.84 43 PHE B CA 1
ATOM 1600 C C . PHE B 1 43 ? 23.232 71.652 70.991 1.00 53.52 43 PHE B C 1
ATOM 1601 O O . PHE B 1 43 ? 23.603 72.165 72.042 1.00 53.34 43 PHE B O 1
ATOM 1609 N N . LEU B 1 44 ? 21.942 71.578 70.648 1.00 51.47 44 LEU B N 1
ATOM 1610 C CA . LEU B 1 44 ? 20.896 72.067 71.551 1.00 52.36 44 LEU B CA 1
ATOM 1611 C C . LEU B 1 44 ? 19.889 70.965 71.909 1.00 57.14 44 LEU B C 1
ATOM 1612 O O . LEU B 1 44 ? 19.847 69.927 71.247 1.00 56.96 44 LEU B O 1
ATOM 1617 N N . ALA B 1 45 ? 19.087 71.193 72.957 1.00 53.41 45 ALA B N 1
ATOM 1618 C CA . ALA B 1 45 ? 18.024 70.293 73.386 1.00 54.19 45 ALA B CA 1
ATOM 1619 C C . ALA B 1 45 ? 16.838 71.156 73.820 1.00 60.55 45 ALA B C 1
ATOM 1620 O O . ALA B 1 45 ? 17.010 72.060 74.630 1.00 62.22 45 ALA B O 1
ATOM 1622 N N . THR B 1 46 ? 15.655 70.927 73.245 1.00 56.74 46 THR B N 1
ATOM 1623 C CA . THR B 1 46 ? 14.466 71.715 73.558 1.00 57.44 46 THR B CA 1
ATOM 1624 C C . THR B 1 46 ? 13.510 70.926 74.441 1.00 63.98 46 THR B C 1
ATOM 1625 O O . THR B 1 46 ? 13.198 69.769 74.135 1.00 64.07 46 THR B O 1
ATOM 1629 N N . CYS B 1 47 ? 13.019 71.560 75.522 1.00 62.23 47 CYS B N 1
ATOM 1630 C CA . CYS B 1 47 ? 12.068 70.925 76.431 1.00 63.89 47 CYS B CA 1
ATOM 1631 C C . CYS B 1 47 ? 10.654 71.200 75.982 1.00 66.23 47 CYS B C 1
ATOM 1632 O O . CYS B 1 47 ? 10.249 72.350 75.885 1.00 64.41 47 CYS B O 1
ATOM 1635 N N . VAL B 1 48 ? 9.929 70.142 75.635 1.00 65.11 48 VAL B N 1
ATOM 1636 C CA . VAL B 1 48 ? 8.525 70.201 75.213 1.00 67.58 48 VAL B CA 1
ATOM 1637 C C . VAL B 1 48 ? 7.788 69.152 76.025 1.00 75.22 48 VAL B C 1
ATOM 1638 O O . VAL B 1 48 ? 8.135 67.972 75.956 1.00 75.42 48 VAL B O 1
ATOM 1642 N N . ASN B 1 49 ? 6.798 69.604 76.821 1.00 74.21 49 ASN B N 1
ATOM 1643 C CA . ASN B 1 49 ? 5.931 68.805 77.696 1.00 76.99 49 ASN B CA 1
ATOM 1644 C C . ASN B 1 49 ? 6.701 67.828 78.588 1.00 81.05 49 ASN B C 1
ATOM 1645 O O . ASN B 1 49 ? 6.419 66.621 78.608 1.00 82.61 49 ASN B O 1
ATOM 1650 N N . GLY B 1 50 ? 7.674 68.374 79.313 1.00 75.89 50 GLY B N 1
ATOM 1651 C CA . GLY B 1 50 ? 8.504 67.632 80.254 1.00 76.16 50 GLY B CA 1
ATOM 1652 C C . GLY B 1 50 ? 9.512 66.702 79.619 1.00 78.64 50 GLY B C 1
ATOM 1653 O O . GLY B 1 50 ? 10.140 65.901 80.317 1.00 79.77 50 GLY B O 1
ATOM 1654 N N . VAL B 1 51 ? 9.662 66.793 78.291 1.00 73.09 51 VAL B N 1
ATOM 1655 C CA . VAL B 1 51 ? 10.608 65.963 77.548 1.00 71.02 51 VAL B CA 1
ATOM 1656 C C . VAL B 1 51 ? 11.666 66.858 76.926 1.00 72.23 51 VAL B C 1
ATOM 1657 O O . VAL B 1 51 ? 11.349 67.835 76.254 1.00 70.42 51 VAL B O 1
ATOM 1661 N N . CYS B 1 52 ? 12.920 66.524 77.179 1.00 68.62 52 CYS B N 1
ATOM 1662 C CA . CYS B 1 52 ? 14.061 67.239 76.655 1.00 66.64 52 CYS B CA 1
ATOM 1663 C C . CYS B 1 52 ? 14.453 66.559 75.338 1.00 67.32 52 CYS B C 1
ATOM 1664 O O . CYS B 1 52 ? 15.043 65.478 75.354 1.00 67.36 52 CYS B O 1
ATOM 1667 N N . TRP B 1 53 ? 14.068 67.161 74.205 1.00 61.60 53 TRP B N 1
ATOM 1668 C CA . TRP B 1 53 ? 14.283 66.611 72.866 1.00 60.54 53 TRP B CA 1
ATOM 1669 C C . TRP B 1 53 ? 15.529 67.117 72.186 1.00 60.71 53 TRP B C 1
ATOM 1670 O O . TRP B 1 53 ? 15.822 68.313 72.250 1.00 59.45 53 TRP B O 1
ATOM 1681 N N . THR B 1 54 ? 16.215 66.221 71.447 1.00 55.10 54 THR B N 1
ATOM 1682 C CA . THR B 1 54 ? 17.390 66.574 70.643 1.00 52.07 54 THR B CA 1
ATOM 1683 C C . THR B 1 54 ? 17.563 65.603 69.453 1.00 53.53 54 THR B C 1
ATOM 1684 O O . THR B 1 54 ? 16.759 64.696 69.259 1.00 52.86 54 THR B O 1
ATOM 1688 N N . VAL B 1 55 ? 18.604 65.840 68.647 1.00 49.33 55 VAL B N 1
ATOM 1689 C CA . VAL B 1 55 ? 18.954 65.052 67.471 1.00 48.79 55 VAL B CA 1
ATOM 1690 C C . VAL B 1 55 ? 19.712 63.785 67.837 1.00 53.03 55 VAL B C 1
ATOM 1691 O O . VAL B 1 55 ? 20.474 63.787 68.798 1.00 53.10 55 VAL B O 1
ATOM 1695 N N . TYR B 1 56 ? 19.518 62.707 67.065 1.00 50.10 56 TYR B N 1
ATOM 1696 C CA . TYR B 1 56 ? 20.238 61.466 67.304 1.00 50.62 56 TYR B CA 1
ATOM 1697 C C . TYR B 1 56 ? 21.696 61.613 66.839 1.00 55.40 56 TYR B C 1
ATOM 1698 O O . TYR B 1 56 ? 22.576 61.011 67.440 1.00 56.19 56 TYR B O 1
ATOM 1707 N N . HIS B 1 57 ? 21.963 62.414 65.786 1.00 51.26 57 HIS B N 1
ATOM 1708 C CA . HIS B 1 57 ? 23.325 62.567 65.268 1.00 50.51 57 HIS B CA 1
ATOM 1709 C C . HIS B 1 57 ? 24.266 63.308 66.237 1.00 54.16 57 HIS B C 1
ATOM 1710 O O . HIS B 1 57 ? 25.486 63.227 66.105 1.00 54.93 57 HIS B O 1
ATOM 1717 N N . GLY B 1 58 ? 23.692 63.973 67.224 1.00 49.89 58 GLY B N 1
ATOM 1718 C CA . GLY B 1 58 ? 24.448 64.655 68.259 1.00 48.87 58 GLY B CA 1
ATOM 1719 C C . GLY B 1 58 ? 24.490 63.853 69.548 1.00 53.72 58 GLY B C 1
ATOM 1720 O O . GLY B 1 58 ? 25.567 63.636 70.114 1.00 54.23 58 GLY B O 1
ATOM 1721 N N . ALA B 1 59 ? 23.314 63.417 70.035 1.00 49.70 59 ALA B N 1
ATOM 1722 C CA . ALA B 1 59 ? 23.194 62.692 71.299 1.00 50.72 59 ALA B CA 1
ATOM 1723 C C . ALA B 1 59 ? 23.367 61.172 71.232 1.00 56.49 59 ALA B C 1
ATOM 1724 O O . ALA B 1 59 ? 23.790 60.583 72.220 1.00 57.51 59 ALA B O 1
ATOM 1726 N N . GLY B 1 60 ? 22.963 60.544 70.132 1.00 53.41 60 GLY B N 1
ATOM 1727 C CA . GLY B 1 60 ? 23.047 59.096 69.972 1.00 55.74 60 GLY B CA 1
ATOM 1728 C C . GLY B 1 60 ? 22.139 58.406 70.959 1.00 63.64 60 GLY B C 1
ATOM 1729 O O . GLY B 1 60 ? 21.052 58.917 71.253 1.00 63.74 60 GLY B O 1
ATOM 1730 N N . SER B 1 61 ? 22.595 57.275 71.523 1.00 62.40 61 SER B N 1
ATOM 1731 C CA . SER B 1 61 ? 21.823 56.549 72.532 1.00 63.62 61 SER B CA 1
ATOM 1732 C C . SER B 1 61 ? 22.366 56.913 73.914 1.00 66.96 61 SER B C 1
ATOM 1733 O O . SER B 1 61 ? 22.075 56.221 74.899 1.00 70.15 61 SER B O 1
ATOM 1736 N N . LYS B 1 62 ? 23.155 58.004 73.985 1.00 58.43 62 LYS B N 1
ATOM 1737 C CA . LYS B 1 62 ? 23.744 58.471 75.234 1.00 57.76 62 LYS B CA 1
ATOM 1738 C C . LYS B 1 62 ? 22.680 58.928 76.222 1.00 62.72 62 LYS B C 1
ATOM 1739 O O . LYS B 1 62 ? 21.606 59.418 75.847 1.00 61.78 62 LYS B O 1
ATOM 1745 N N . THR B 1 63 ? 23.001 58.745 77.496 1.00 59.97 63 THR B N 1
ATOM 1746 C CA . THR B 1 63 ? 22.173 59.114 78.626 1.00 60.16 63 THR B CA 1
ATOM 1747 C C . THR B 1 63 ? 22.425 60.614 78.882 1.00 62.40 63 THR B C 1
ATOM 1748 O O . THR B 1 63 ? 23.311 61.186 78.241 1.00 61.24 63 THR B O 1
ATOM 1752 N N . LEU B 1 64 ? 21.618 61.273 79.727 1.00 58.43 64 LEU B N 1
ATOM 1753 C CA . LEU B 1 64 ? 21.777 62.704 79.994 1.00 56.03 64 LEU B CA 1
ATOM 1754 C C . LEU B 1 64 ? 22.111 62.914 81.455 1.00 63.12 64 LEU B C 1
ATOM 1755 O O . LEU B 1 64 ? 21.450 62.333 82.310 1.00 65.82 64 LEU B O 1
ATOM 1760 N N . ALA B 1 65 ? 23.149 63.733 81.737 1.00 58.47 65 ALA B N 1
ATOM 1761 C CA . ALA B 1 65 ? 23.633 64.051 83.081 1.00 59.41 65 ALA B CA 1
ATOM 1762 C C . ALA B 1 65 ? 22.566 64.772 83.923 1.00 65.28 65 ALA B C 1
ATOM 1763 O O . ALA B 1 65 ? 22.155 65.888 83.585 1.00 63.93 65 ALA B O 1
ATOM 1765 N N . GLY B 1 66 ? 22.133 64.115 85.005 1.00 64.35 66 GLY B N 1
ATOM 1766 C CA . GLY B 1 66 ? 21.092 64.615 85.897 1.00 65.77 66 GLY B CA 1
ATOM 1767 C C . GLY B 1 66 ? 21.432 64.586 87.373 1.00 72.16 66 GLY B C 1
ATOM 1768 O O . GLY B 1 66 ? 22.483 64.056 87.751 1.00 72.62 66 GLY B O 1
ATOM 1769 N N . PRO B 1 67 ? 20.526 65.148 88.228 1.00 70.52 67 PRO B N 1
ATOM 1770 C CA . PRO B 1 67 ? 20.816 65.256 89.682 1.00 73.20 67 PRO B CA 1
ATOM 1771 C C . PRO B 1 67 ? 20.863 63.952 90.462 1.00 80.00 67 PRO B C 1
ATOM 1772 O O . PRO B 1 67 ? 21.651 63.829 91.397 1.00 80.81 67 PRO B O 1
ATOM 1776 N N . LYS B 1 68 ? 20.014 62.990 90.087 1.00 78.58 68 LYS B N 1
ATOM 1777 C CA . LYS B 1 68 ? 19.960 61.668 90.715 1.00 82.10 68 LYS B CA 1
ATOM 1778 C C . LYS B 1 68 ? 20.746 60.661 89.833 1.00 85.00 68 LYS B C 1
ATOM 1779 O O . LYS B 1 68 ? 20.620 59.449 89.997 1.00 88.15 68 LYS B O 1
ATOM 1785 N N . GLY B 1 69 ? 21.557 61.192 88.917 1.00 76.74 69 GLY B N 1
ATOM 1786 C CA . GLY B 1 69 ? 22.411 60.400 88.047 1.00 74.79 69 GLY B CA 1
ATOM 1787 C C . GLY B 1 69 ? 22.060 60.450 86.574 1.00 74.53 69 GLY B C 1
ATOM 1788 O O . GLY B 1 69 ? 21.378 61.374 86.126 1.00 72.17 69 GLY B O 1
ATOM 1789 N N . PRO B 1 70 ? 22.535 59.473 85.778 1.00 70.35 70 PRO B N 1
ATOM 1790 C CA . PRO B 1 70 ? 22.229 59.494 84.342 1.00 67.36 70 PRO B CA 1
ATOM 1791 C C . PRO B 1 70 ? 20.763 59.217 84.002 1.00 72.23 70 PRO B C 1
ATOM 1792 O O . PRO B 1 70 ? 20.217 58.180 84.385 1.00 75.32 70 PRO B O 1
ATOM 1796 N N . ILE B 1 71 ? 20.133 60.171 83.291 1.00 65.96 71 ILE B N 1
ATOM 1797 C CA . ILE B 1 71 ? 18.748 60.103 82.819 1.00 66.15 71 ILE B CA 1
ATOM 1798 C C . ILE B 1 71 ? 18.756 59.301 81.506 1.00 70.09 71 ILE B C 1
ATOM 1799 O O . ILE B 1 71 ? 19.280 59.757 80.487 1.00 67.02 71 ILE B O 1
ATOM 1804 N N . THR B 1 72 ? 18.212 58.093 81.557 1.00 69.71 72 THR B N 1
ATOM 1805 C CA . THR B 1 72 ? 18.112 57.166 80.428 1.00 69.12 72 THR B CA 1
ATOM 1806 C C . THR B 1 72 ? 17.090 57.713 79.429 1.00 71.44 72 THR B C 1
ATOM 1807 O O . THR B 1 72 ? 16.078 58.298 79.840 1.00 72.43 72 THR B O 1
ATOM 1811 N N . GLN B 1 73 ? 17.371 57.548 78.127 1.00 65.35 73 GLN B N 1
ATOM 1812 C CA . GLN B 1 73 ? 16.490 58.000 77.054 1.00 63.94 73 GLN B CA 1
ATOM 1813 C C . GLN B 1 73 ? 15.082 57.397 77.179 1.00 74.63 73 GLN B C 1
ATOM 1814 O O . GLN B 1 73 ? 14.926 56.183 77.348 1.00 76.79 73 GLN B O 1
ATOM 1820 N N . MET B 1 74 ? 14.070 58.271 77.149 1.00 73.45 74 MET B N 1
ATOM 1821 C CA . MET B 1 74 ? 12.646 57.930 77.190 1.00 77.05 74 MET B CA 1
ATOM 1822 C C . MET B 1 74 ? 12.195 57.524 75.786 1.00 78.80 74 MET B C 1
ATOM 1823 O O . MET B 1 74 ? 11.351 56.636 75.646 1.00 79.91 74 MET B O 1
ATOM 1828 N N . TYR B 1 75 ? 12.766 58.191 74.751 1.00 71.75 75 TYR B N 1
ATOM 1829 C CA . TYR B 1 75 ? 12.450 57.979 73.340 1.00 70.85 75 TYR B CA 1
ATOM 1830 C C . TYR B 1 75 ? 13.698 57.993 72.490 1.00 71.80 75 TYR B C 1
ATOM 1831 O O . TYR B 1 75 ? 14.537 58.871 72.660 1.00 69.93 75 TYR B O 1
ATOM 1840 N N . THR B 1 76 ? 13.802 57.048 71.549 1.00 68.48 76 THR B N 1
ATOM 1841 C CA . THR B 1 76 ? 14.918 56.932 70.615 1.00 66.45 76 THR B CA 1
ATOM 1842 C C . THR B 1 76 ? 14.378 56.564 69.229 1.00 71.14 76 THR B C 1
ATOM 1843 O O . THR B 1 76 ? 13.950 55.428 69.014 1.00 73.56 76 THR B O 1
ATOM 1847 N N . ASN B 1 77 ? 14.396 57.525 68.295 1.00 65.97 77 ASN B N 1
ATOM 1848 C CA . ASN B 1 77 ? 13.989 57.294 66.912 1.00 66.46 77 ASN B CA 1
ATOM 1849 C C . ASN B 1 77 ? 15.154 57.634 66.002 1.00 69.06 77 ASN B C 1
ATOM 1850 O O . ASN B 1 77 ? 15.376 58.807 65.700 1.00 66.84 77 ASN B O 1
ATOM 1855 N N . VAL B 1 78 ? 15.928 56.607 65.607 1.00 66.93 78 VAL B N 1
ATOM 1856 C CA . VAL B 1 78 ? 17.100 56.755 64.736 1.00 65.79 78 VAL B CA 1
ATOM 1857 C C . VAL B 1 78 ? 16.649 57.180 63.339 1.00 71.75 78 VAL B C 1
ATOM 1858 O O . VAL B 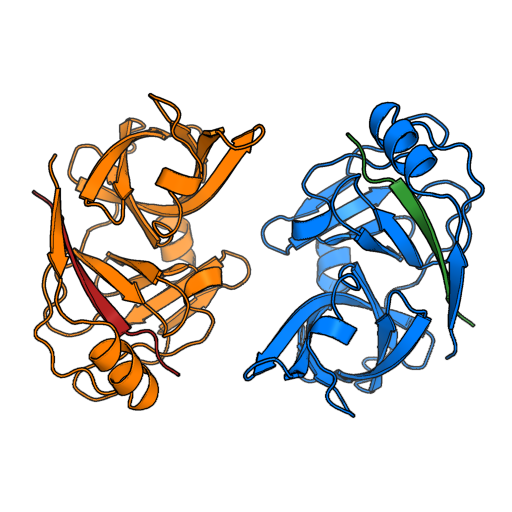1 78 ? 17.297 58.027 62.713 1.00 69.61 78 VAL B O 1
ATOM 1862 N N . ASP B 1 79 ? 15.514 56.599 62.869 1.00 72.19 79 ASP B N 1
ATOM 1863 C CA . ASP B 1 79 ? 14.895 56.872 61.570 1.00 73.01 79 ASP B CA 1
ATOM 1864 C C . ASP B 1 79 ? 14.428 58.321 61.447 1.00 75.31 79 ASP B C 1
ATOM 1865 O O . ASP B 1 79 ? 14.533 58.899 60.372 1.00 75.15 79 ASP B O 1
ATOM 1870 N N . GLN B 1 80 ? 13.971 58.929 62.547 1.00 70.69 80 GLN B N 1
ATOM 1871 C CA . GLN B 1 80 ? 13.558 60.331 62.535 1.00 68.95 80 GLN B CA 1
ATOM 1872 C C . GLN B 1 80 ? 14.670 61.281 63.035 1.00 68.86 80 GLN B C 1
ATOM 1873 O O . GLN B 1 80 ? 14.486 62.498 62.989 1.00 66.52 80 GLN B O 1
ATOM 1879 N N . ASP B 1 81 ? 15.820 60.720 63.494 1.00 64.62 81 ASP B N 1
ATOM 1880 C CA . ASP B 1 81 ? 16.977 61.439 64.048 1.00 62.42 81 ASP B CA 1
ATOM 1881 C C . ASP B 1 81 ? 16.540 62.260 65.296 1.00 66.87 81 ASP B C 1
ATOM 1882 O O . ASP B 1 81 ? 16.916 63.423 65.473 1.00 65.86 81 ASP B O 1
ATOM 1887 N N . LEU B 1 82 ? 15.701 61.627 66.132 1.00 63.89 82 LEU B N 1
ATOM 1888 C CA . LEU B 1 82 ? 15.119 62.210 67.333 1.00 63.92 82 LEU B CA 1
ATOM 1889 C C . LEU B 1 82 ? 15.392 61.342 68.567 1.00 67.69 82 LEU B C 1
ATOM 1890 O O . LEU B 1 82 ? 15.300 60.117 68.493 1.00 69.08 82 LEU B O 1
ATOM 1895 N N . VAL B 1 83 ? 15.709 61.983 69.698 1.00 62.79 83 VAL B N 1
ATOM 1896 C CA . VAL B 1 83 ? 15.859 61.342 71.008 1.00 64.12 83 VAL B CA 1
ATOM 1897 C C . VAL B 1 83 ? 15.179 62.233 72.064 1.00 69.19 83 VAL B C 1
ATOM 1898 O O . VAL B 1 83 ? 15.062 63.447 71.867 1.00 68.06 83 VAL B O 1
ATOM 1902 N N . GLY B 1 84 ? 14.770 61.630 73.173 1.00 67.62 84 GLY B N 1
ATOM 1903 C CA . GLY B 1 84 ? 14.134 62.367 74.257 1.00 68.00 84 GLY B CA 1
ATOM 1904 C C . GLY B 1 84 ? 14.382 61.800 75.635 1.00 72.19 84 GLY B C 1
ATOM 1905 O O . GLY B 1 84 ? 14.295 60.592 75.838 1.00 73.36 84 GLY B O 1
ATOM 1906 N N . TRP B 1 85 ? 14.672 62.678 76.593 1.00 67.99 85 TRP B N 1
ATOM 1907 C CA . TRP B 1 85 ? 14.892 62.315 77.998 1.00 68.94 85 TRP B CA 1
ATOM 1908 C C . TRP B 1 85 ? 13.830 62.986 78.847 1.00 74.18 85 TRP B C 1
ATOM 1909 O O . TRP B 1 85 ? 13.384 64.087 78.506 1.00 72.07 85 TRP B O 1
ATOM 1920 N N . GLN B 1 86 ? 13.460 62.357 79.980 1.00 74.47 86 GLN B N 1
ATOM 1921 C CA . GLN B 1 86 ? 12.578 62.980 80.962 1.00 77.02 86 GLN B CA 1
ATOM 1922 C C . GLN B 1 86 ? 13.389 64.223 81.427 1.00 79.55 86 GLN B C 1
ATOM 1923 O O . GLN B 1 86 ? 14.531 64.074 81.881 1.00 78.32 86 GLN B O 1
ATOM 1929 N N . ALA B 1 87 ? 12.855 65.437 81.181 1.00 75.15 87 ALA B N 1
ATOM 1930 C CA . ALA B 1 87 ? 13.529 66.697 81.501 1.00 73.20 87 ALA B CA 1
ATOM 1931 C C . ALA B 1 87 ? 14.030 66.775 82.960 1.00 79.74 87 ALA B C 1
ATOM 1932 O O . ALA B 1 87 ? 13.319 66.334 83.878 1.00 83.18 87 ALA B O 1
ATOM 1934 N N . PRO B 1 88 ? 15.274 67.277 83.186 1.00 74.19 88 PRO B N 1
ATOM 1935 C CA . PRO B 1 88 ? 15.791 67.341 84.564 1.00 75.90 88 PRO B CA 1
ATOM 1936 C C . PRO B 1 88 ? 15.092 68.421 85.391 1.00 82.52 88 PRO B C 1
ATOM 1937 O O . PRO B 1 88 ? 14.623 69.398 84.804 1.00 80.18 88 PRO B O 1
ATOM 1941 N N . PRO B 1 89 ? 14.979 68.263 86.734 1.00 84.60 89 PRO B N 1
ATOM 1942 C CA . PRO B 1 89 ? 14.314 69.305 87.544 1.00 87.35 89 PRO B CA 1
ATOM 1943 C C . PRO B 1 89 ? 14.951 70.681 87.362 1.00 89.27 89 PRO B C 1
ATOM 1944 O O . PRO B 1 89 ? 16.177 70.795 87.327 1.00 86.71 89 PRO B O 1
ATOM 1948 N N . GLY B 1 90 ? 14.102 71.687 87.177 1.00 86.78 90 GLY B N 1
ATOM 1949 C CA . GLY B 1 90 ? 14.521 73.062 86.926 1.00 85.40 90 GLY B CA 1
ATOM 1950 C C . GLY B 1 90 ? 14.346 73.511 85.483 1.00 85.84 90 GLY B C 1
ATOM 1951 O O . GLY B 1 90 ? 14.315 74.713 85.213 1.00 86.06 90 GLY B O 1
ATOM 1952 N N . ALA B 1 91 ? 14.225 72.558 84.542 1.00 78.99 91 ALA B N 1
ATOM 1953 C CA . ALA B 1 91 ? 14.026 72.853 83.120 1.00 75.84 91 ALA B CA 1
ATOM 1954 C C . ALA B 1 91 ? 12.592 73.314 82.868 1.00 79.86 91 ALA B C 1
ATOM 1955 O O . ALA B 1 91 ? 11.650 72.562 83.133 1.00 81.68 91 ALA B O 1
ATOM 1957 N N . ARG B 1 92 ? 12.426 74.567 82.400 1.00 74.39 92 ARG B N 1
ATOM 1958 C CA . ARG B 1 92 ? 11.103 75.086 82.056 1.00 75.25 92 ARG B CA 1
ATOM 1959 C C . ARG B 1 92 ? 10.714 74.517 80.693 1.00 74.94 92 ARG B C 1
ATOM 1960 O O . ARG B 1 92 ? 11.587 74.289 79.860 1.00 70.87 92 ARG B O 1
ATOM 1968 N N . SER B 1 93 ? 9.430 74.220 80.488 1.00 72.91 93 SER B N 1
ATOM 1969 C CA . SER B 1 93 ? 8.986 73.575 79.256 1.00 71.04 93 SER B CA 1
ATOM 1970 C C . SER B 1 93 ? 8.237 74.455 78.277 1.00 75.38 93 SER B C 1
ATOM 1971 O O . SER B 1 93 ? 7.569 75.413 78.666 1.00 77.61 93 SER B O 1
ATOM 1974 N N . LEU B 1 94 ? 8.344 74.084 76.988 1.00 69.57 94 LEU B N 1
ATOM 1975 C CA . LEU B 1 94 ? 7.678 74.689 75.842 1.00 69.21 94 LEU B CA 1
ATOM 1976 C C . LEU B 1 94 ? 6.414 73.873 75.578 1.00 74.41 94 LEU B C 1
ATOM 1977 O O . LEU B 1 94 ? 6.304 72.737 76.049 1.00 73.94 94 LEU B O 1
ATOM 1982 N N . THR B 1 95 ? 5.452 74.455 74.853 1.00 73.27 95 THR B N 1
ATOM 1983 C CA . THR B 1 95 ? 4.160 73.824 74.547 1.00 75.25 95 THR B CA 1
ATOM 1984 C C . THR B 1 95 ? 4.003 73.632 73.032 1.00 78.98 95 THR B C 1
ATOM 1985 O O . THR B 1 95 ? 4.396 74.527 72.288 1.00 77.60 95 THR B O 1
ATOM 1989 N N . PRO B 1 96 ? 3.426 72.503 72.536 1.00 77.52 96 PRO B N 1
ATOM 1990 C CA . PRO B 1 96 ? 3.246 72.355 71.080 1.00 76.55 96 PRO B CA 1
ATOM 1991 C C . PRO B 1 96 ? 2.422 73.483 70.470 1.00 82.30 96 PRO B C 1
ATOM 1992 O O . PRO B 1 96 ? 1.563 74.066 71.140 1.00 83.56 96 PRO B O 1
ATOM 1996 N N . CYS B 1 97 ? 2.714 73.808 69.204 1.00 79.03 97 CYS B N 1
ATOM 1997 C CA . CYS B 1 97 ? 2.014 74.850 68.470 1.00 81.20 97 CYS B CA 1
ATOM 1998 C C . CYS B 1 97 ? 0.680 74.357 67.963 1.00 88.58 97 CYS B C 1
ATOM 1999 O O . CYS B 1 97 ? 0.576 73.250 67.433 1.00 89.02 97 CYS B O 1
ATOM 2002 N N . THR B 1 98 ? -0.335 75.218 68.102 1.00 87.08 98 THR B N 1
ATOM 2003 C CA . THR B 1 98 ? -1.721 75.020 67.706 1.00 89.69 98 THR B CA 1
ATOM 2004 C C . THR B 1 98 ? -2.085 75.987 66.571 1.00 94.46 98 THR B C 1
ATOM 2005 O O . THR B 1 98 ? -2.968 75.679 65.779 1.00 97.17 98 THR B O 1
ATOM 2009 N N . CYS B 1 99 ? -1.374 77.145 66.505 1.00 89.07 99 CYS B N 1
ATOM 2010 C CA . CYS B 1 99 ? -1.496 78.262 65.555 1.00 90.09 99 CYS B CA 1
ATOM 2011 C C . CYS B 1 99 ? -1.823 77.824 64.140 1.00 91.87 99 CYS B C 1
ATOM 2012 O O . CYS B 1 99 ? -2.726 78.380 63.523 1.00 94.61 99 CYS B O 1
ATOM 2015 N N . GLY B 1 100 ? -0.993 76.929 63.608 1.00 83.32 100 GLY B N 1
ATOM 2016 C CA . GLY B 1 100 ? -1.023 76.523 62.215 1.00 83.34 100 GLY B CA 1
ATOM 2017 C C . GLY B 1 100 ? -0.337 77.585 61.365 1.00 87.53 100 GLY B C 1
ATOM 2018 O O . GLY B 1 100 ? -0.439 77.565 60.135 1.00 88.93 100 GLY B O 1
ATOM 2019 N N . SER B 1 101 ? 0.377 78.523 62.033 1.00 82.60 101 SER B N 1
ATOM 2020 C CA . SER B 1 101 ? 1.103 79.659 61.463 1.00 82.41 101 SER B CA 1
ATOM 2021 C C . SER B 1 101 ? 2.321 79.223 60.650 1.00 83.98 101 SER B C 1
ATOM 2022 O O . SER B 1 101 ? 3.103 78.384 61.107 1.00 79.89 101 SER B O 1
ATOM 2025 N N . SER B 1 102 ? 2.481 79.814 59.451 1.00 82.77 102 SER B N 1
ATOM 2026 C CA . SER B 1 102 ? 3.608 79.553 58.552 1.00 80.91 102 SER B CA 1
ATOM 2027 C C . SER B 1 102 ? 4.832 80.414 58.919 1.00 82.85 102 SER B C 1
ATOM 2028 O O . SER B 1 102 ? 5.948 80.088 58.512 1.00 79.81 102 SER B O 1
ATOM 2031 N N . ASP B 1 103 ? 4.621 81.503 59.696 1.00 80.71 103 ASP B N 1
ATOM 2032 C CA . ASP B 1 103 ? 5.682 82.396 60.176 1.00 78.91 103 ASP B CA 1
ATOM 2033 C C . ASP B 1 103 ? 6.399 81.729 61.350 1.00 78.47 103 ASP B C 1
ATOM 2034 O O . ASP B 1 103 ? 5.928 81.782 62.486 1.00 78.17 103 ASP B O 1
ATOM 2039 N N . LEU B 1 104 ? 7.519 81.063 61.053 1.00 71.61 104 LEU B N 1
ATOM 2040 C CA . LEU B 1 104 ? 8.345 80.326 62.012 1.00 67.00 104 LEU B CA 1
ATOM 2041 C C . LEU B 1 104 ? 9.568 81.126 62.429 1.00 69.50 104 LEU B C 1
ATOM 2042 O O . LEU B 1 104 ? 9.901 82.123 61.792 1.00 70.76 104 LEU B O 1
ATOM 2047 N N . TYR B 1 105 ? 10.215 80.713 63.533 1.00 64.45 105 TYR B N 1
ATOM 2048 C CA . TYR B 1 105 ? 11.408 81.353 64.094 1.00 62.49 105 TYR B CA 1
ATOM 2049 C C . TYR B 1 105 ? 12.336 80.304 64.663 1.00 62.17 105 TYR B C 1
ATOM 2050 O O . TYR B 1 105 ? 11.973 79.614 65.616 1.00 60.76 105 TYR B O 1
ATOM 2059 N N . LEU B 1 106 ? 13.529 80.176 64.071 1.00 56.77 106 LEU B N 1
ATOM 2060 C CA . LEU B 1 106 ? 14.549 79.242 64.539 1.00 53.42 106 LEU B CA 1
ATOM 2061 C C . LEU B 1 106 ? 15.425 79.924 65.579 1.00 56.44 106 LEU B C 1
ATOM 2062 O O . LEU B 1 106 ? 15.909 81.030 65.348 1.00 56.71 106 LEU B O 1
ATOM 2067 N N . VAL B 1 107 ? 15.596 79.269 66.733 1.00 52.62 107 VAL B N 1
ATOM 2068 C CA . VAL B 1 107 ? 16.435 79.747 67.838 1.00 52.41 107 VAL B CA 1
ATOM 2069 C C . VAL B 1 107 ? 17.761 78.984 67.765 1.00 56.18 107 VAL B C 1
ATOM 2070 O O . VAL B 1 107 ? 17.773 77.747 67.730 1.00 55.05 107 VAL B O 1
ATOM 2074 N N . THR B 1 108 ? 18.863 79.733 67.684 1.00 52.97 108 THR B N 1
ATOM 2075 C CA . THR B 1 108 ? 20.204 79.180 67.530 1.00 51.76 108 THR B CA 1
ATOM 2076 C C . THR B 1 108 ? 20.978 79.143 68.846 1.00 56.38 108 THR B C 1
ATOM 2077 O O . THR B 1 108 ? 20.574 79.781 69.821 1.00 56.85 108 THR B O 1
ATOM 2081 N N . ARG B 1 109 ? 22.120 78.427 68.855 1.00 52.73 109 ARG B N 1
ATOM 2082 C CA . ARG B 1 109 ? 23.007 78.314 70.016 1.00 51.50 109 ARG B CA 1
ATOM 2083 C C . ARG B 1 109 ? 23.602 79.649 70.445 1.00 56.14 109 ARG B C 1
ATOM 2084 O O . ARG B 1 109 ? 23.934 79.788 71.618 1.00 54.73 109 ARG B O 1
ATOM 2092 N N . HIS B 1 110 ? 23.695 80.631 69.527 1.00 56.17 110 HIS B N 1
ATOM 2093 C CA . HIS B 1 110 ? 24.203 81.965 69.850 1.00 59.27 110 HIS B CA 1
ATOM 2094 C C . HIS B 1 110 ? 23.044 82.939 70.145 1.00 66.98 110 HIS B C 1
ATOM 2095 O O . HIS B 1 110 ? 23.204 84.163 70.048 1.00 68.64 110 HIS B O 1
ATOM 2102 N N . ALA B 1 111 ? 21.879 82.364 70.541 1.00 63.85 111 ALA B N 1
ATOM 2103 C CA . ALA B 1 111 ? 20.631 83.032 70.910 1.00 65.49 111 ALA B CA 1
ATOM 2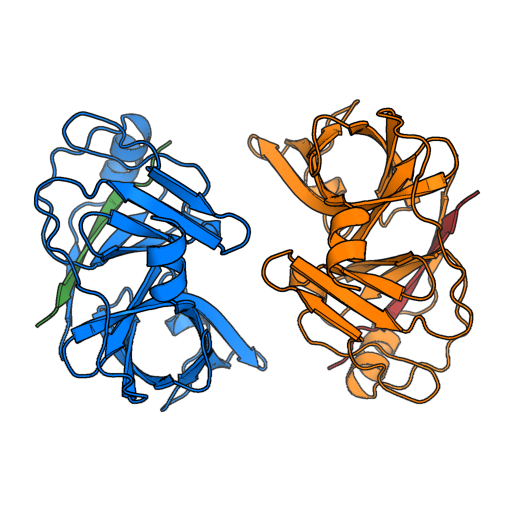104 C C . ALA B 1 111 ? 20.096 84.004 69.838 1.00 70.60 111 ALA B C 1
ATOM 2105 O O . ALA B 1 111 ? 19.588 85.082 70.162 1.00 73.18 111 ALA B O 1
ATOM 2107 N N . ASP B 1 112 ? 20.184 83.604 68.563 1.00 65.37 112 ASP B N 1
ATOM 2108 C CA . ASP B 1 112 ? 19.658 84.414 67.466 1.00 67.25 112 ASP B CA 1
ATOM 2109 C C . ASP B 1 112 ? 18.294 83.862 67.082 1.00 69.88 112 ASP B C 1
ATOM 2110 O O . ASP B 1 112 ? 18.144 82.643 66.961 1.00 67.90 112 ASP B O 1
ATOM 2115 N N . VAL B 1 113 ? 17.291 84.743 66.935 1.00 67.69 113 VAL B N 1
ATOM 2116 C CA . VAL B 1 113 ? 15.936 84.343 66.550 1.00 67.73 113 VAL B CA 1
ATOM 2117 C C . VAL B 1 113 ? 15.751 84.604 65.025 1.00 71.98 113 VAL B C 1
ATOM 2118 O O . VAL B 1 113 ? 15.330 85.674 64.585 1.00 74.14 113 VAL B O 1
ATOM 2122 N N . ILE B 1 114 ? 16.110 83.584 64.230 1.00 66.56 114 ILE B N 1
ATOM 2123 C CA . ILE B 1 114 ? 16.122 83.570 62.761 1.00 67.66 114 ILE B CA 1
ATOM 2124 C C . ILE B 1 114 ? 14.728 83.343 62.159 1.00 73.91 114 ILE B C 1
ATOM 2125 O O . ILE B 1 114 ? 14.198 82.240 62.312 1.00 72.88 114 ILE B O 1
ATOM 2130 N N . PRO B 1 115 ? 14.134 84.307 61.408 1.00 73.88 115 PRO B N 1
ATOM 2131 C CA . PRO B 1 115 ? 12.804 84.045 60.828 1.00 75.56 115 PRO B CA 1
ATOM 2132 C C . PRO B 1 115 ? 12.810 83.031 59.687 1.00 79.68 115 PRO B C 1
ATOM 2133 O O . PRO B 1 115 ? 13.535 83.177 58.701 1.00 80.31 115 PRO B O 1
ATOM 2137 N N . VAL B 1 116 ? 11.984 81.998 59.845 1.00 75.62 116 VAL B N 1
ATOM 2138 C CA . VAL B 1 116 ? 11.782 80.894 58.904 1.00 74.91 116 VAL B CA 1
ATOM 2139 C C . VAL B 1 116 ? 10.313 80.948 58.404 1.00 81.17 116 VAL B C 1
ATOM 2140 O O . VAL B 1 116 ? 9.450 81.470 59.105 1.00 81.33 116 VAL B O 1
ATOM 2144 N N . ARG B 1 117 ? 10.052 80.490 57.169 1.00 79.91 117 ARG B N 1
ATOM 2145 C CA . ARG B 1 117 ? 8.705 80.464 56.598 1.00 83.18 117 ARG B CA 1
ATOM 2146 C C . ARG B 1 117 ? 8.396 79.018 56.227 1.00 87.43 117 ARG B C 1
ATOM 2147 O O . ARG B 1 117 ? 9.005 78.487 55.295 1.00 87.29 117 ARG B O 1
ATOM 2155 N N . ARG B 1 118 ? 7.484 78.368 56.988 1.00 83.80 118 ARG B N 1
ATOM 2156 C CA . ARG B 1 118 ? 7.080 76.975 56.790 1.00 82.77 118 ARG B CA 1
ATOM 2157 C C . ARG B 1 118 ? 6.672 76.703 55.344 1.00 90.56 118 ARG B C 1
ATOM 2158 O O . ARG B 1 118 ? 5.826 77.412 54.800 1.00 93.30 118 ARG B O 1
ATOM 2166 N N . ARG B 1 119 ? 7.325 75.715 54.711 1.00 87.53 119 ARG B N 1
ATOM 2167 C CA . ARG B 1 119 ? 7.067 75.344 53.318 1.00 91.29 119 ARG B CA 1
ATOM 2168 C C . ARG B 1 119 ? 6.870 73.817 53.158 1.00 97.60 119 ARG B C 1
ATOM 2169 O O . ARG B 1 119 ? 7.239 73.224 52.135 1.00 99.47 119 ARG B O 1
ATOM 2177 N N . GLY B 1 120 ? 6.232 73.225 54.168 1.00 92.99 120 GLY B N 1
ATOM 2178 C CA . GLY B 1 120 ? 5.933 71.802 54.251 1.00 92.42 120 GLY B CA 1
ATOM 2179 C C . GLY B 1 120 ? 5.873 71.314 55.684 1.00 93.94 120 GLY B C 1
ATOM 2180 O O . GLY B 1 120 ? 6.010 72.109 56.619 1.00 92.62 120 GLY B O 1
ATOM 2181 N N . ASP B 1 121 ? 5.670 69.999 55.869 1.00 89.72 121 ASP B N 1
ATOM 2182 C CA . ASP B 1 121 ? 5.601 69.370 57.189 1.00 87.63 121 ASP B CA 1
ATOM 2183 C C . ASP B 1 121 ? 6.929 69.494 57.963 1.00 88.00 121 ASP B C 1
ATOM 2184 O O . ASP B 1 121 ? 6.907 69.932 59.113 1.00 85.79 121 ASP B O 1
ATOM 2189 N N . SER B 1 122 ? 8.071 69.145 57.311 1.00 83.33 122 SER B N 1
ATOM 2190 C CA . SER B 1 122 ? 9.421 69.136 57.884 1.00 79.95 122 SER B CA 1
ATOM 2191 C C . SER B 1 122 ? 10.360 70.220 57.325 1.00 82.51 122 SER B C 1
ATOM 2192 O O . SER B 1 122 ? 11.529 70.278 57.718 1.00 79.94 122 SER B O 1
ATOM 2195 N N . ARG B 1 123 ? 9.867 71.067 56.413 1.00 80.15 123 ARG B N 1
ATOM 2196 C CA . ARG B 1 123 ? 10.700 72.103 55.800 1.00 79.36 123 ARG B CA 1
ATOM 2197 C C . ARG B 1 123 ? 10.216 73.510 56.086 1.00 83.52 123 ARG B C 1
ATOM 2198 O O . ARG B 1 123 ? 9.028 73.730 56.343 1.00 86.01 123 ARG B O 1
ATOM 2206 N N . GLY B 1 124 ? 11.149 74.448 56.008 1.00 77.10 124 GLY B N 1
ATOM 2207 C CA . GLY B 1 124 ? 10.897 75.864 56.210 1.00 77.51 124 GLY B CA 1
ATOM 2208 C C . GLY B 1 124 ? 12.005 76.683 55.591 1.00 80.69 124 GLY B C 1
ATOM 2209 O O . GLY B 1 124 ? 13.182 76.433 55.863 1.00 78.65 124 GLY B O 1
ATOM 2210 N N . SER B 1 125 ? 11.643 77.654 54.751 1.00 79.11 125 SER B N 1
ATOM 2211 C CA . SER B 1 125 ? 12.599 78.509 54.061 1.00 79.87 125 SER B CA 1
ATOM 2212 C C . SER B 1 125 ? 13.160 79.618 54.942 1.00 81.59 125 SER B C 1
ATOM 2213 O O . SER B 1 125 ? 12.457 80.155 55.790 1.00 81.02 125 SER B O 1
ATOM 2216 N N . LEU B 1 126 ? 14.421 79.976 54.715 1.00 77.20 126 LEU B N 1
ATOM 2217 C CA . LEU B 1 126 ? 15.085 81.054 55.429 1.00 76.23 126 LEU B CA 1
ATOM 2218 C C . LEU B 1 126 ? 14.789 82.362 54.699 1.00 85.48 126 LEU B C 1
ATOM 2219 O O . LEU B 1 126 ? 15.054 82.460 53.498 1.00 87.67 126 LEU B O 1
ATOM 2224 N N . LEU B 1 127 ? 14.225 83.356 55.416 1.00 84.35 127 LEU B N 1
ATOM 2225 C CA . LEU B 1 127 ? 13.880 84.686 54.880 1.00 88.92 127 LEU B CA 1
ATOM 2226 C C . LEU B 1 127 ? 15.133 85.426 54.394 1.00 96.27 127 LEU B C 1
ATOM 2227 O O . LEU B 1 127 ? 15.076 86.174 53.418 1.00 99.56 127 LEU B O 1
ATOM 2232 N N . SER B 1 128 ? 16.257 85.200 55.084 1.00 91.83 128 SER B N 1
ATOM 2233 C CA . SER B 1 128 ? 17.571 85.731 54.747 1.00 93.50 128 SER B CA 1
ATOM 2234 C C . SER B 1 128 ? 18.550 84.556 54.849 1.00 94.28 128 SER B C 1
ATOM 2235 O O . SER B 1 128 ? 18.783 84.066 55.958 1.00 90.73 128 SER B O 1
ATOM 2238 N N . PRO B 1 129 ? 19.060 84.034 53.704 1.00 91.46 129 PRO B N 1
ATOM 2239 C CA . PRO B 1 129 ? 19.973 82.877 53.757 1.00 88.01 129 PRO B CA 1
ATOM 2240 C C . PRO B 1 129 ? 21.235 83.113 54.578 1.00 88.14 129 PRO B C 1
ATOM 2241 O O . PRO B 1 129 ? 21.846 84.173 54.503 1.00 89.60 129 PRO B O 1
ATOM 2245 N N . ARG B 1 130 ? 21.572 82.130 55.407 1.00 80.51 130 ARG B N 1
ATOM 2246 C CA . ARG B 1 130 ? 22.711 82.154 56.313 1.00 78.71 130 ARG B CA 1
ATOM 2247 C C . ARG B 1 130 ? 23.725 81.065 55.929 1.00 81.32 130 ARG B C 1
ATOM 2248 O O . ARG B 1 130 ? 23.317 80.068 55.318 1.00 80.51 130 ARG B O 1
ATOM 2256 N N . PRO B 1 131 ? 25.029 81.193 56.318 1.00 76.12 131 PRO B N 1
ATOM 2257 C CA . PRO B 1 131 ? 25.982 80.109 56.014 1.00 74.78 131 PRO B CA 1
ATOM 2258 C C . PRO B 1 131 ? 25.705 78.899 56.911 1.00 75.34 131 PRO B C 1
ATOM 2259 O O . PRO B 1 131 ? 25.208 79.082 58.033 1.00 72.47 131 PRO B O 1
ATOM 2263 N N . VAL B 1 132 ? 26.019 77.669 56.425 1.00 71.55 132 VAL B N 1
ATOM 2264 C CA . VAL B 1 132 ? 25.800 76.437 57.198 1.00 68.62 132 VAL B CA 1
ATOM 2265 C C . VAL B 1 132 ? 26.635 76.455 58.511 1.00 72.13 132 VAL B C 1
ATOM 2266 O O . VAL B 1 132 ? 26.191 75.875 59.500 1.00 70.47 132 VAL B O 1
ATOM 2270 N N . SER B 1 133 ? 27.785 77.174 58.533 1.00 70.07 133 SER B N 1
ATOM 2271 C CA . SER B 1 133 ? 28.633 77.314 59.720 1.00 68.79 133 SER B CA 1
ATOM 2272 C C . SER B 1 133 ? 27.916 78.116 60.810 1.00 72.56 133 SER B C 1
ATOM 2273 O O . SER B 1 133 ? 28.122 77.849 61.989 1.00 70.96 133 SER B O 1
ATOM 2276 N N . TYR B 1 134 ? 27.061 79.074 60.417 1.00 71.04 134 TYR B N 1
ATOM 2277 C CA . TYR B 1 134 ? 26.270 79.900 61.331 1.00 71.18 134 TYR B CA 1
ATOM 2278 C C . TYR B 1 134 ? 25.211 79.049 62.034 1.00 68.54 134 TYR B C 1
ATOM 2279 O O . TYR B 1 134 ? 24.817 79.360 63.159 1.00 66.76 134 TYR B O 1
ATOM 2288 N N . LEU B 1 135 ? 24.719 78.004 61.343 1.00 62.22 135 LEU B N 1
ATOM 2289 C CA . LEU B 1 135 ? 23.716 77.078 61.859 1.00 58.54 135 LEU B CA 1
ATOM 2290 C C . LEU B 1 135 ? 24.327 75.844 62.512 1.00 57.05 135 LEU B C 1
ATOM 2291 O O . LEU B 1 135 ? 23.617 75.151 63.226 1.00 54.15 135 LEU B O 1
ATOM 2296 N N . LYS B 1 136 ? 25.625 75.564 62.283 1.00 53.26 136 LYS B N 1
ATOM 2297 C CA . LYS B 1 136 ? 26.288 74.415 62.902 1.00 51.79 136 LYS B CA 1
ATOM 2298 C C . LYS B 1 136 ? 26.143 74.463 64.426 1.00 54.70 136 LYS B C 1
ATOM 2299 O O . LYS B 1 136 ? 26.258 75.545 65.026 1.00 55.31 136 LYS B O 1
ATOM 2305 N N . GLY B 1 137 ? 25.823 73.309 65.013 1.00 48.88 137 GLY B N 1
ATOM 2306 C CA . GLY B 1 137 ? 25.646 73.163 66.453 1.00 47.57 137 GLY B CA 1
ATOM 2307 C C . GLY B 1 137 ? 24.352 73.723 67.008 1.00 52.14 137 GLY B C 1
ATOM 2308 O O . GLY B 1 137 ? 24.252 73.939 68.216 1.00 51.67 137 GLY B O 1
ATOM 2309 N N . SER B 1 138 ? 23.344 73.953 66.137 1.00 49.35 138 SER B N 1
ATOM 2310 C CA . SER B 1 138 ? 22.029 74.456 66.542 1.00 49.44 138 SER B CA 1
ATOM 2311 C C . SER B 1 138 ? 20.933 73.403 66.341 1.00 53.93 138 SER B C 1
ATOM 2312 O O . SER B 1 138 ? 19.746 73.695 66.522 1.00 54.31 138 SER B O 1
ATOM 2315 N N . SER B 1 139 ? 21.347 72.159 66.003 1.00 48.95 139 SER B N 1
ATOM 2316 C CA . SER B 1 139 ? 20.476 71.002 65.874 1.00 48.01 139 SER B CA 1
ATOM 2317 C C . SER B 1 139 ? 19.907 70.708 67.251 1.00 54.42 139 SER B C 1
ATOM 2318 O O . SER B 1 139 ? 20.627 70.809 68.259 1.00 54.76 139 SER B O 1
ATOM 2321 N N . GLY B 1 140 ? 18.610 70.418 67.295 1.00 52.33 140 GLY B N 1
ATOM 2322 C CA . GLY B 1 140 ? 17.879 70.225 68.543 1.00 52.48 140 GLY B CA 1
ATOM 2323 C C . GLY B 1 140 ? 17.281 71.542 69.017 1.00 56.63 140 GLY B C 1
ATOM 2324 O O . GLY B 1 140 ? 16.492 71.571 69.961 1.00 56.51 140 GLY B O 1
ATOM 2325 N N . GLY B 1 141 ? 17.659 72.629 68.343 1.00 53.65 141 GLY B N 1
ATOM 2326 C CA . GLY B 1 141 ? 17.162 73.975 68.589 1.00 53.93 141 GLY B CA 1
ATOM 2327 C C . GLY B 1 141 ? 15.720 74.104 68.145 1.00 57.83 141 GLY B C 1
ATOM 2328 O O . GLY B 1 141 ? 15.286 73.385 67.237 1.00 57.35 141 GLY B O 1
ATOM 2329 N N . PRO B 1 142 ? 14.927 74.997 68.764 1.00 54.44 142 PRO B N 1
ATOM 2330 C CA . PRO B 1 142 ? 13.515 75.049 68.409 1.00 55.58 142 PRO B CA 1
ATOM 2331 C C . PRO B 1 142 ? 13.117 75.934 67.235 1.00 60.31 142 PRO B C 1
ATOM 2332 O O . PRO B 1 142 ? 13.734 76.964 66.962 1.00 59.80 142 PRO B O 1
ATOM 2336 N N . LEU B 1 143 ? 12.031 75.517 66.572 1.00 58.03 143 LEU B N 1
ATOM 2337 C CA . LEU B 1 143 ? 11.338 76.266 65.540 1.00 59.50 143 LEU B CA 1
ATOM 2338 C C . LEU B 1 143 ? 10.036 76.674 66.204 1.00 66.86 143 LEU B C 1
ATOM 2339 O O . LEU B 1 143 ? 9.234 75.825 66.590 1.00 68.31 143 LEU B O 1
ATOM 2344 N N . LEU B 1 144 ? 9.928 77.963 66.502 1.00 64.23 144 LEU B N 1
ATOM 2345 C CA . LEU B 1 144 ? 8.835 78.566 67.251 1.00 66.18 144 LEU B CA 1
ATOM 2346 C C . LEU B 1 144 ? 7.874 79.303 66.342 1.00 71.24 144 LEU B C 1
ATOM 2347 O O . LEU B 1 144 ? 8.294 79.891 65.349 1.00 71.74 144 LEU B O 1
ATOM 2352 N N . CYS B 1 145 ? 6.591 79.316 66.716 1.00 68.25 145 CYS B N 1
ATOM 2353 C CA . CYS B 1 145 ? 5.531 80.047 66.030 1.00 70.30 145 CYS B CA 1
ATOM 2354 C C . CYS B 1 145 ? 5.598 81.509 66.573 1.00 75.16 145 CYS B C 1
ATOM 2355 O O . CYS B 1 145 ? 6.355 81.742 67.526 1.00 71.47 145 CYS B O 1
ATOM 2358 N N . PRO B 1 146 ? 4.809 82.500 66.062 1.00 75.47 146 PRO B N 1
ATOM 2359 C CA . PRO B 1 146 ? 4.909 83.866 66.622 1.00 77.30 146 PRO B CA 1
ATOM 2360 C C . PRO B 1 146 ? 4.567 83.990 68.113 1.00 81.93 146 PRO B C 1
ATOM 2361 O O . PRO B 1 146 ? 4.990 84.952 68.757 1.00 82.30 146 PRO B O 1
ATOM 2365 N N . SER B 1 147 ? 3.829 83.003 68.655 1.00 78.46 147 SER B N 1
ATOM 2366 C CA . SER B 1 147 ? 3.400 82.943 70.052 1.00 79.59 147 SER B CA 1
ATOM 2367 C C . SER B 1 147 ? 4.435 82.280 70.975 1.00 81.63 147 SER B C 1
ATOM 2368 O O . SER B 1 147 ? 4.256 82.272 72.193 1.00 82.65 147 SER B O 1
ATOM 2371 N N . GLY B 1 148 ? 5.501 81.741 70.395 1.00 75.35 148 GLY B N 1
ATOM 2372 C CA . GLY B 1 148 ? 6.562 81.078 71.146 1.00 72.09 148 GLY B CA 1
ATOM 2373 C C . GLY B 1 148 ? 6.259 79.641 71.524 1.00 75.38 148 GLY B C 1
ATOM 2374 O O . GLY B 1 148 ? 6.734 79.162 72.556 1.00 73.61 148 GLY B O 1
ATOM 2375 N N . HIS B 1 149 ? 5.459 78.944 70.695 1.00 73.10 149 HIS B N 1
ATOM 2376 C CA . HIS B 1 149 ? 5.117 77.545 70.915 1.00 71.96 149 HIS B CA 1
ATOM 2377 C C . HIS B 1 149 ? 5.899 76.682 69.950 1.00 73.63 149 HIS B C 1
ATOM 2378 O O . HIS B 1 149 ? 6.183 77.113 68.836 1.00 72.58 149 HIS B O 1
ATOM 2385 N N . ALA B 1 150 ? 6.273 75.476 70.393 1.00 70.00 150 ALA B N 1
ATOM 2386 C CA . ALA B 1 150 ? 7.070 74.519 69.625 1.00 67.84 150 ALA B CA 1
ATOM 2387 C C . ALA B 1 150 ? 6.383 73.978 68.356 1.00 74.17 150 ALA B C 1
ATOM 2388 O O . ALA B 1 150 ? 5.317 73.362 68.439 1.0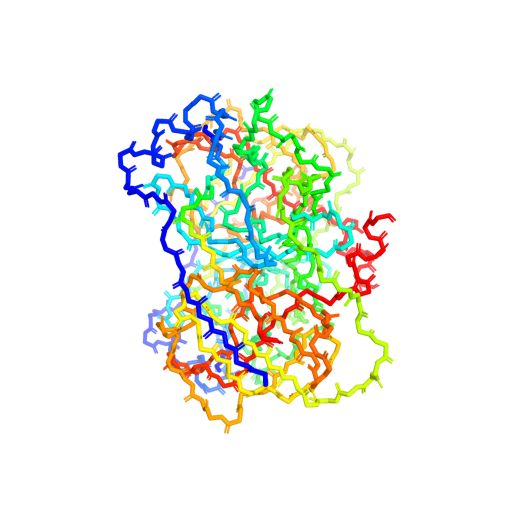0 76.99 150 ALA B O 1
ATOM 2390 N N . VAL B 1 151 ? 7.000 74.235 67.180 1.00 68.50 151 VAL B N 1
ATOM 2391 C CA . VAL B 1 151 ? 6.544 73.794 65.850 1.00 68.22 151 VAL B CA 1
ATOM 2392 C C . VAL B 1 151 ? 7.349 72.535 65.471 1.00 71.77 151 VAL B C 1
ATOM 2393 O O . VAL B 1 151 ? 6.810 71.606 64.869 1.00 73.67 151 VAL B O 1
ATOM 2397 N N . GLY B 1 152 ? 8.618 72.515 65.857 1.00 66.14 152 GLY B N 1
ATOM 2398 C CA . GLY B 1 152 ? 9.517 71.392 65.624 1.00 64.53 152 GLY B CA 1
ATOM 2399 C C . GLY B 1 152 ? 10.862 71.586 66.287 1.00 66.75 152 GLY B C 1
ATOM 2400 O O . GLY B 1 152 ? 11.014 72.482 67.126 1.00 65.91 152 GLY B O 1
ATOM 2401 N N . ILE B 1 153 ? 11.843 70.731 65.942 1.00 62.38 153 ILE B N 1
ATOM 2402 C CA . ILE B 1 153 ? 13.240 70.857 66.398 1.00 60.37 153 ILE B CA 1
ATOM 2403 C C . ILE B 1 153 ? 14.147 70.747 65.178 1.00 61.98 153 ILE B C 1
ATOM 2404 O O . ILE B 1 153 ? 13.950 69.833 64.370 1.00 62.82 153 ILE B O 1
ATOM 2409 N N . PHE B 1 154 ? 15.105 71.694 65.032 1.00 55.23 154 PHE B N 1
ATOM 2410 C CA . PHE B 1 154 ? 16.064 71.808 63.923 1.00 53.56 154 PHE B CA 1
ATOM 2411 C C . PHE B 1 154 ? 16.923 70.557 63.782 1.00 53.97 154 PHE B C 1
ATOM 2412 O O . PHE B 1 154 ? 17.574 70.147 64.737 1.00 52.27 154 PHE B O 1
ATOM 2420 N N . ARG B 1 155 ? 16.882 69.937 62.597 1.00 50.18 155 ARG B N 1
ATOM 2421 C CA . ARG B 1 155 ? 17.551 68.672 62.323 1.00 49.77 155 ARG B CA 1
ATOM 2422 C C . ARG B 1 155 ? 18.725 68.770 61.341 1.00 53.51 155 ARG B C 1
ATOM 2423 O O . ARG B 1 155 ? 19.823 68.294 61.647 1.00 51.48 155 ARG B O 1
ATOM 2431 N N . ALA B 1 156 ? 18.471 69.326 60.146 1.00 51.49 156 ALA B N 1
ATOM 2432 C CA . ALA B 1 156 ? 19.451 69.422 59.072 1.00 51.89 156 ALA B CA 1
ATOM 2433 C C . ALA B 1 156 ? 19.276 70.697 58.274 1.00 58.44 156 ALA B C 1
ATOM 2434 O O . ALA B 1 156 ? 18.210 71.301 58.313 1.00 58.06 156 ALA B O 1
ATOM 2436 N N . ALA B 1 157 ? 20.320 71.108 57.541 1.00 58.60 157 ALA B N 1
ATOM 2437 C CA . ALA B 1 157 ? 20.270 72.315 56.713 1.00 60.88 157 ALA B CA 1
ATOM 2438 C C . ALA B 1 157 ? 20.137 71.970 55.239 1.00 67.69 157 ALA B C 1
ATOM 2439 O O . ALA B 1 157 ? 20.814 71.061 54.752 1.00 67.56 157 ALA B O 1
ATOM 2441 N N . VAL B 1 158 ? 19.236 72.681 54.544 1.00 67.34 158 VAL B N 1
ATOM 2442 C CA . VAL B 1 158 ? 19.000 72.519 53.107 1.00 71.08 158 VAL B CA 1
ATOM 2443 C C . VAL B 1 158 ? 19.822 73.615 52.421 1.00 79.31 158 VAL B C 1
ATOM 2444 O O . VAL B 1 158 ? 19.422 74.781 52.398 1.00 79.42 158 VAL B O 1
ATOM 2448 N N . CYS B 1 159 ? 21.005 73.251 51.932 1.00 79.88 159 CYS B N 1
ATOM 2449 C CA . CYS B 1 159 ? 21.934 74.225 51.357 1.00 83.60 159 CYS B CA 1
ATOM 2450 C C . CYS B 1 159 ? 22.393 73.908 49.946 1.00 94.00 159 CYS B C 1
ATOM 2451 O O . CYS B 1 159 ? 22.261 72.776 49.475 1.00 95.13 159 CYS B O 1
ATOM 2454 N N . THR B 1 160 ? 22.953 74.928 49.286 1.00 93.86 160 THR B N 1
ATOM 2455 C CA . THR B 1 160 ? 23.553 74.829 47.972 1.00 98.10 160 THR B CA 1
ATOM 2456 C C . THR B 1 160 ? 24.931 75.451 48.098 1.00 104.11 160 THR B C 1
ATOM 2457 O O . THR B 1 160 ? 25.053 76.670 48.252 1.00 104.96 160 THR B O 1
ATOM 2461 N N . ARG B 1 161 ? 25.953 74.578 48.123 1.00 100.84 161 ARG B N 1
ATOM 2462 C CA . ARG B 1 161 ? 27.386 74.866 48.195 1.00 101.65 161 ARG B CA 1
ATOM 2463 C C . ARG B 1 161 ? 27.782 75.855 49.315 1.00 103.45 161 ARG B C 1
ATOM 2464 O O . ARG B 1 161 ? 28.443 76.866 49.061 1.00 105.96 161 ARG B O 1
ATOM 2472 N N . GLY B 1 162 ? 27.406 75.517 50.544 1.00 95.03 162 GLY B N 1
ATOM 2473 C CA . GLY B 1 162 ? 27.775 76.273 51.736 1.00 92.08 162 GLY B CA 1
ATOM 2474 C C . GLY B 1 162 ? 26.806 77.303 52.273 1.00 93.83 162 GLY B C 1
ATOM 2475 O O . GLY B 1 162 ? 26.982 77.757 53.407 1.00 91.35 162 GLY B O 1
ATOM 2476 N N . VAL B 1 163 ? 25.810 77.716 51.478 1.00 91.24 163 VAL B N 1
ATOM 2477 C CA . VAL B 1 163 ? 24.832 7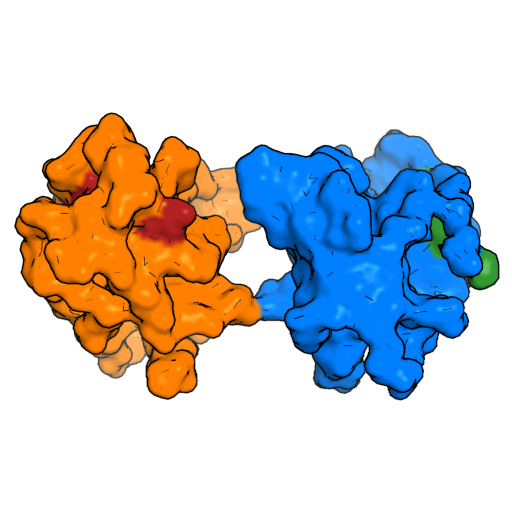8.703 51.938 1.00 90.38 163 VAL B CA 1
ATOM 2478 C C . VAL B 1 163 ? 23.476 78.032 52.162 1.00 90.73 163 VAL B C 1
ATOM 2479 O O . VAL B 1 163 ? 22.865 77.545 51.214 1.00 92.70 163 VAL B O 1
ATOM 2483 N N . ALA B 1 164 ? 23.018 78.001 53.422 1.00 82.82 164 ALA B N 1
ATOM 2484 C CA . ALA B 1 164 ? 21.735 77.402 53.796 1.00 80.38 164 ALA B CA 1
ATOM 2485 C C . ALA B 1 164 ? 20.572 78.298 53.399 1.00 83.81 164 ALA B C 1
ATOM 2486 O O . ALA B 1 164 ? 20.463 79.431 53.873 1.00 83.95 164 ALA B O 1
ATOM 2488 N N . LYS B 1 165 ? 19.723 77.800 52.503 1.00 80.70 165 LYS B N 1
ATOM 2489 C CA . LYS B 1 165 ? 18.556 78.542 52.013 1.00 82.72 165 LYS B CA 1
ATOM 2490 C C . LYS B 1 165 ? 17.241 78.141 52.726 1.00 82.61 165 LYS B C 1
ATOM 2491 O O . LYS B 1 165 ? 16.253 78.882 52.671 1.00 83.73 165 LYS B O 1
ATOM 2497 N N . ALA B 1 166 ? 17.250 76.980 53.408 1.00 74.22 166 ALA B N 1
ATOM 2498 C CA . ALA B 1 166 ? 16.119 76.432 54.151 1.00 72.22 166 ALA B CA 1
ATOM 2499 C C . ALA B 1 166 ? 16.590 75.521 55.292 1.00 72.58 166 ALA B C 1
ATOM 2500 O O . ALA B 1 166 ? 17.774 75.178 55.366 1.00 70.59 166 ALA B O 1
ATOM 2502 N N . VAL B 1 167 ? 15.659 75.147 56.191 1.00 67.71 167 VAL B N 1
ATOM 2503 C CA . VAL B 1 167 ? 15.915 74.270 57.334 1.00 64.31 167 VAL B CA 1
ATOM 2504 C C . VAL B 1 167 ? 14.988 73.056 57.341 1.00 67.27 167 VAL B C 1
ATOM 2505 O O . VAL B 1 167 ? 13.793 73.175 57.046 1.00 68.91 167 VAL B O 1
ATOM 2509 N N . ASP B 1 168 ? 15.557 71.892 57.679 1.00 61.47 168 ASP B N 1
ATOM 2510 C CA . ASP B 1 168 ? 14.847 70.628 57.836 1.00 61.48 168 ASP B CA 1
ATOM 2511 C C . ASP B 1 168 ? 14.720 70.363 59.337 1.00 63.19 168 ASP B C 1
ATOM 2512 O O . ASP B 1 168 ? 15.715 70.421 60.069 1.00 61.05 168 ASP B O 1
ATOM 2517 N N . PHE B 1 169 ? 13.486 70.135 59.804 1.00 60.80 169 PHE B N 1
ATOM 2518 C CA . PHE B 1 169 ? 13.203 69.930 61.223 1.00 58.97 169 PHE B CA 1
ATOM 2519 C C . PHE B 1 169 ? 12.263 68.774 61.476 1.00 65.88 169 PHE B C 1
ATOM 2520 O O . PHE B 1 169 ? 11.503 68.401 60.581 1.00 67.43 169 PHE B O 1
ATOM 2528 N N . VAL B 1 170 ? 12.253 68.251 62.723 1.00 62.95 170 VAL B N 1
ATOM 2529 C CA . VAL B 1 170 ? 11.319 67.189 63.133 1.00 63.74 170 VAL B CA 1
ATOM 2530 C C . VAL B 1 170 ? 10.072 67.896 63.682 1.00 70.27 170 VAL B C 1
ATOM 2531 O O . VAL B 1 170 ? 10.174 68.553 64.714 1.00 68.31 170 VAL B O 1
ATOM 2535 N N . PRO B 1 171 ? 8.898 67.807 63.015 1.00 72.17 171 PRO B N 1
ATOM 2536 C CA . PRO B 1 171 ? 7.691 68.467 63.564 1.00 74.26 171 PRO B CA 1
ATOM 2537 C C . PRO B 1 171 ? 7.229 67.864 64.894 1.00 79.23 171 PRO B C 1
ATOM 2538 O O . PRO B 1 171 ? 7.507 66.693 65.166 1.00 77.58 171 PRO B O 1
ATOM 2542 N N . VAL B 1 172 ? 6.518 68.670 65.709 1.00 78.47 172 VAL B N 1
ATOM 2543 C CA . VAL B 1 172 ? 5.994 68.273 67.020 1.00 80.66 172 VAL B CA 1
ATOM 2544 C C . VAL B 1 172 ? 5.076 67.036 66.951 1.00 90.04 172 VAL B C 1
ATOM 2545 O O . VAL B 1 172 ? 5.099 66.223 67.871 1.00 89.63 172 VAL B O 1
ATOM 2549 N N . GLU B 1 173 ? 4.317 66.878 65.851 1.00 91.23 173 GLU B N 1
ATOM 2550 C CA . GLU B 1 173 ? 3.414 65.746 65.612 1.00 95.49 173 GLU B CA 1
ATOM 2551 C C . GLU B 1 173 ? 4.152 64.425 65.387 1.00 101.48 173 GLU B C 1
ATOM 2552 O O . GLU B 1 173 ? 3.596 63.356 65.652 1.00 104.14 173 GLU B O 1
ATOM 2558 N N . SER B 1 174 ? 5.397 64.497 64.903 1.00 96.60 174 SER B N 1
ATOM 2559 C CA . SER B 1 174 ? 6.251 63.330 64.697 1.00 96.27 174 SER B CA 1
ATOM 2560 C C . SER B 1 174 ? 6.798 62.888 66.053 1.00 99.60 174 SER B C 1
ATOM 2561 O O . SER B 1 174 ? 7.002 61.696 66.278 1.00 100.86 174 SER B O 1
ATOM 2564 N N . MET B 1 175 ? 6.990 63.855 66.966 1.00 93.83 175 MET B N 1
ATOM 2565 C CA . MET B 1 175 ? 7.433 63.623 68.339 1.00 92.74 175 MET B CA 1
ATOM 2566 C C . MET B 1 175 ? 6.228 63.101 69.110 1.00 98.87 175 MET B C 1
ATOM 2567 O O . MET B 1 175 ? 6.387 62.287 70.016 1.00 99.22 175 MET B O 1
ATOM 2572 N N . GLU B 1 176 ? 5.012 63.573 68.736 1.00 97.28 176 GLU B N 1
ATOM 2573 C CA . GLU B 1 176 ? 3.733 63.157 69.328 1.00 100.36 176 GLU B CA 1
ATOM 2574 C C . GLU B 1 176 ? 3.405 61.711 68.928 1.00 107.20 176 GLU B C 1
ATOM 2575 O O . GLU B 1 176 ? 2.821 60.983 69.727 1.00 110.15 176 GLU B O 1
ATOM 2581 N N . THR B 1 177 ? 3.828 61.289 67.709 1.00 102.90 177 THR B N 1
ATOM 2582 C CA . THR B 1 177 ? 3.717 59.921 67.185 1.00 104.61 177 THR B CA 1
ATOM 2583 C C . THR B 1 177 ? 4.650 59.004 68.008 1.00 108.49 177 THR B C 1
ATOM 2584 O O . THR B 1 177 ? 4.250 57.904 68.385 1.00 111.19 177 THR B O 1
ATOM 2588 N N . THR B 1 178 ? 5.863 59.504 68.335 1.00 102.75 178 THR B N 1
ATOM 2589 C CA . THR B 1 178 ? 6.908 58.862 69.157 1.00 101.63 178 THR B CA 1
ATOM 2590 C C . THR B 1 178 ? 6.386 58.573 70.587 1.00 108.52 178 THR B C 1
ATOM 2591 O O . THR B 1 178 ? 6.597 57.479 71.118 1.00 109.43 178 THR B O 1
ATOM 2595 N N . MET B 1 179 ? 5.707 59.555 71.190 1.00 106.51 179 MET B N 1
ATOM 2596 C CA . MET B 1 179 ? 5.147 59.466 72.542 1.00 113.49 179 MET B CA 1
ATOM 2597 C C . MET B 1 179 ? 3.946 58.500 72.653 1.00 122.56 179 MET B C 1
ATOM 2598 O O . MET B 1 179 ? 3.569 57.860 71.646 1.00 125.52 179 MET B O 1
ATOM 2603 N N . GLY C 2 1 ? 26.051 67.435 39.781 1.00 44.91 221 GLY C N 1
ATOM 2604 C CA . GLY C 2 1 ? 26.722 66.260 39.239 1.00 45.46 221 GLY C CA 1
ATOM 2605 C C . GLY C 2 1 ? 26.030 64.944 39.556 1.00 51.79 221 GLY C C 1
ATOM 2606 O O . GLY C 2 1 ? 25.021 64.931 40.268 1.00 54.85 221 GLY C O 1
ATOM 2607 N N . SER C 2 2 ? 26.577 63.818 39.057 1.00 45.51 222 SER C N 1
ATOM 2608 C CA . SER C 2 2 ? 26.002 62.478 39.260 1.00 44.41 222 SER C CA 1
ATOM 2609 C C . SER C 2 2 ? 26.978 61.524 39.955 1.00 47.42 222 SER C C 1
ATOM 2610 O O . SER C 2 2 ? 28.196 61.694 39.849 1.00 47.28 222 SER C O 1
ATOM 2613 N N . VAL C 2 3 ? 26.447 60.497 40.634 1.00 42.49 223 VAL C N 1
ATOM 2614 C CA . VAL C 2 3 ? 27.261 59.449 41.272 1.00 41.14 223 VAL C CA 1
ATOM 2615 C C . VAL C 2 3 ? 27.827 58.587 40.116 1.00 45.95 223 VAL C C 1
ATOM 2616 O O . VAL C 2 3 ? 27.090 58.264 39.181 1.00 47.25 223 VAL C O 1
ATOM 2620 N N . VAL C 2 4 ? 29.140 58.307 40.136 1.00 41.26 224 VAL C N 1
ATOM 2621 C CA . VAL C 2 4 ? 29.843 57.615 39.051 1.00 40.72 224 VAL C CA 1
ATOM 2622 C C . VAL C 2 4 ? 30.408 56.284 39.489 1.00 44.42 224 VAL C C 1
ATOM 2623 O O . VAL C 2 4 ? 30.987 56.192 40.570 1.00 44.05 224 VAL C O 1
ATOM 2627 N N . ILE C 2 5 ? 30.284 55.261 38.627 1.00 41.49 225 ILE C N 1
ATOM 2628 C CA . ILE C 2 5 ? 30.892 53.952 38.888 1.00 41.63 225 ILE C CA 1
ATOM 2629 C C . ILE C 2 5 ? 32.376 54.073 38.482 1.00 48.30 225 ILE C C 1
ATOM 2630 O O . ILE C 2 5 ? 32.685 54.464 37.349 1.00 47.88 225 ILE C O 1
ATOM 2635 N N . VAL C 2 6 ? 33.277 53.822 39.450 1.00 45.73 226 VAL C N 1
ATOM 2636 C CA . VAL C 2 6 ? 34.730 53.977 39.325 1.00 44.96 226 VAL C CA 1
ATOM 2637 C C . VAL C 2 6 ? 35.470 52.646 39.634 1.00 49.28 226 VAL C C 1
ATOM 2638 O O . VAL C 2 6 ? 36.707 52.572 39.615 1.00 48.82 226 VAL C O 1
ATOM 2642 N N . GLY C 2 7 ? 34.695 51.605 39.907 1.00 46.18 227 GLY C N 1
ATOM 2643 C CA . GLY C 2 7 ? 35.236 50.292 40.219 1.00 45.96 227 GLY C CA 1
ATOM 2644 C C . GLY C 2 7 ? 34.166 49.286 40.547 1.00 50.18 227 GLY C C 1
ATOM 2645 O O . GLY C 2 7 ? 32.985 49.632 40.563 1.00 50.73 227 GLY C O 1
ATOM 2646 N N . ARG C 2 8 ? 34.572 48.032 40.796 1.00 46.76 228 ARG C N 1
ATOM 2647 C CA . ARG C 2 8 ? 33.666 46.925 41.105 1.00 47.20 228 ARG C CA 1
ATOM 2648 C C . ARG C 2 8 ? 34.299 45.953 42.079 1.00 55.55 228 ARG C C 1
ATOM 2649 O O . ARG C 2 8 ? 35.521 45.821 42.122 1.00 55.34 228 ARG C O 1
ATOM 2657 N N . ILE C 2 9 ? 33.449 45.218 42.814 1.00 54.55 229 ILE C N 1
ATOM 2658 C CA . ILE C 2 9 ? 33.844 44.128 43.697 1.00 54.55 229 ILE C CA 1
ATOM 2659 C C . ILE C 2 9 ? 33.144 42.893 43.111 1.00 60.38 229 ILE C C 1
ATOM 2660 O O . ILE C 2 9 ? 31.914 42.878 42.990 1.00 60.61 229 ILE C O 1
ATOM 2665 N N . ILE C 2 10 ? 33.923 41.906 42.670 1.00 57.94 230 ILE C N 1
ATOM 2666 C CA . ILE C 2 10 ? 33.371 40.683 42.104 1.00 58.64 230 ILE C CA 1
ATOM 2667 C C . ILE C 2 10 ? 33.362 39.623 43.199 1.00 64.69 230 ILE C C 1
ATOM 2668 O O . ILE C 2 10 ? 34.396 39.372 43.833 1.00 64.57 230 ILE C O 1
ATOM 2673 N N . LEU C 2 11 ? 32.178 39.028 43.436 1.00 62.31 231 LEU C N 1
ATOM 2674 C CA . LEU C 2 11 ? 31.971 38.008 44.471 1.00 62.41 231 LEU C CA 1
ATOM 2675 C C . LEU C 2 11 ? 31.980 36.592 43.899 1.00 68.16 231 LEU C C 1
ATOM 2676 O O . LEU C 2 11 ? 31.429 36.363 42.818 1.00 67.51 231 LEU C O 1
ATOM 2681 N N . SER C 2 12 ? 32.622 35.649 44.619 1.00 66.84 232 SER C N 1
ATOM 2682 C CA . SER C 2 12 ? 32.754 34.241 44.221 1.00 75.12 232 SER C CA 1
ATOM 2683 C C . SER C 2 12 ? 31.444 33.448 44.341 1.00 104.90 232 SER C C 1
ATOM 2684 O O . SER C 2 12 ? 30.727 33.619 45.355 1.00 111.10 232 SER C O 1
ATOM 2688 N N . GLY D 2 1 ? 29.628 57.350 77.840 1.00 54.17 221 GLY D N 1
ATOM 2689 C CA . GLY D 2 1 ? 29.517 58.709 78.364 1.00 54.42 221 GLY D CA 1
ATOM 2690 C C . GLY D 2 1 ? 28.106 59.266 78.312 1.00 58.87 221 GLY D C 1
ATOM 2691 O O . GLY D 2 1 ? 27.219 58.637 77.723 1.00 59.37 221 GLY D O 1
ATOM 2692 N N . SER D 2 2 ? 27.887 60.456 78.925 1.00 53.83 222 SER D N 1
ATOM 2693 C CA . SER D 2 2 ? 26.574 61.115 78.977 1.00 52.74 222 SER D CA 1
ATOM 2694 C C . SER D 2 2 ? 26.589 62.508 78.354 1.00 54.97 222 SER D C 1
ATOM 2695 O O . SER D 2 2 ? 27.596 63.210 78.416 1.00 55.22 222 SER D O 1
ATOM 2698 N N . VAL D 2 3 ? 25.461 62.917 77.777 1.00 50.87 223 VAL D N 1
ATOM 2699 C CA . VAL D 2 3 ? 25.294 64.250 77.207 1.00 50.95 223 VAL D CA 1
ATOM 2700 C C . VAL D 2 3 ? 25.142 65.190 78.419 1.00 58.72 223 VAL D C 1
ATOM 2701 O O . VAL D 2 3 ? 24.432 64.842 79.377 1.00 59.29 223 VAL D O 1
ATOM 2705 N N . VAL D 2 4 ? 25.888 66.328 78.419 1.00 55.16 224 VAL D N 1
ATOM 2706 C CA . VAL D 2 4 ? 25.928 67.268 79.540 1.00 54.49 224 VAL D CA 1
ATOM 2707 C C . VAL D 2 4 ? 25.366 68.622 79.182 1.00 57.16 224 VAL D C 1
ATOM 2708 O O . VAL D 2 4 ? 25.694 69.152 78.127 1.00 56.68 224 VAL D O 1
ATOM 2712 N N . ILE D 2 5 ? 24.551 69.203 80.081 1.00 53.72 225 ILE D N 1
ATOM 2713 C CA . ILE D 2 5 ? 24.013 70.554 79.904 1.00 53.25 225 ILE D CA 1
ATOM 2714 C C . ILE D 2 5 ? 25.123 71.520 80.331 1.00 58.39 225 ILE D C 1
ATOM 2715 O O . ILE D 2 5 ? 25.660 71.415 81.440 1.00 58.51 225 ILE D O 1
ATOM 2720 N N . VAL D 2 6 ? 25.521 72.399 79.397 1.00 55.57 226 VAL D N 1
ATOM 2721 C CA . VAL D 2 6 ? 26.639 73.343 79.528 1.00 55.28 226 VAL D CA 1
ATOM 2722 C C . VAL D 2 6 ? 26.180 74.816 79.344 1.00 58.45 226 VAL D C 1
ATOM 2723 O O . VAL D 2 6 ? 26.985 75.755 79.402 1.00 58.42 226 VAL D O 1
ATOM 2727 N N . GLY D 2 7 ? 24.881 74.999 79.192 1.00 53.95 227 GLY D N 1
ATOM 2728 C CA . GLY D 2 7 ? 24.302 76.318 79.010 1.00 54.00 227 GLY D CA 1
ATOM 2729 C C . GLY D 2 7 ? 22.812 76.278 78.762 1.00 59.46 227 GLY D C 1
ATOM 2730 O O . GLY D 2 7 ? 22.207 75.201 78.763 1.00 59.08 227 GLY D O 1
ATOM 2731 N N . ARG D 2 8 ? 22.209 77.462 78.584 1.00 57.15 228 ARG D N 1
ATOM 2732 C CA . ARG D 2 8 ? 20.772 77.635 78.369 1.00 57.59 228 ARG D CA 1
ATOM 2733 C C . ARG D 2 8 ? 20.505 78.829 77.469 1.00 64.60 228 ARG D C 1
ATOM 2734 O O . ARG D 2 8 ? 21.300 79.769 77.426 1.00 65.36 228 ARG D O 1
ATOM 2742 N N . ILE D 2 9 ? 19.343 78.820 76.812 1.00 61.99 229 ILE D N 1
ATOM 2743 C CA . ILE D 2 9 ? 18.837 79.927 76.007 1.00 62.16 229 ILE D CA 1
ATOM 2744 C C . ILE D 2 9 ? 17.508 80.288 76.687 1.00 68.14 229 ILE D C 1
ATOM 2745 O O . ILE D 2 9 ? 16.632 79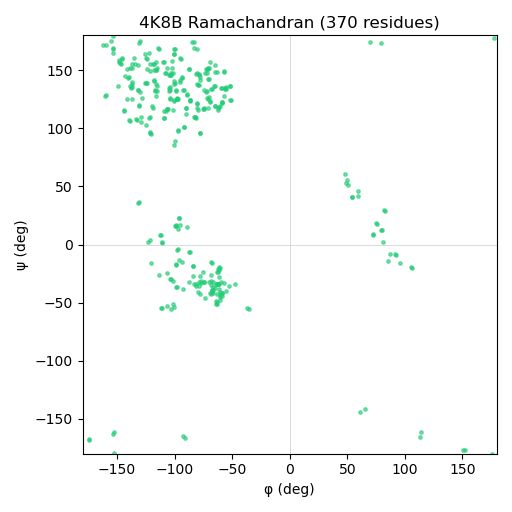.429 76.827 1.00 67.96 229 ILE D O 1
ATOM 2750 N N . ILE D 2 10 ? 17.396 81.521 77.182 1.00 66.24 230 ILE D N 1
ATOM 2751 C CA . ILE D 2 10 ? 16.178 81.989 77.839 1.00 66.57 230 ILE D CA 1
ATOM 2752 C C . ILE D 2 10 ? 15.352 82.772 76.816 1.00 73.60 230 ILE D C 1
ATOM 2753 O O . ILE D 2 10 ? 15.864 83.703 76.187 1.00 72.90 230 ILE D O 1
ATOM 2758 N N . LEU D 2 11 ? 14.086 82.358 76.632 1.00 72.50 231 LEU D N 1
ATOM 2759 C CA . LEU D 2 11 ? 13.168 82.952 75.660 1.00 73.15 231 LEU D CA 1
ATOM 2760 C C . LEU D 2 11 ? 12.194 83.929 76.311 1.00 80.75 231 LEU D C 1
ATOM 2761 O O . LEU D 2 11 ? 11.709 83.664 77.417 1.00 81.27 231 LEU D O 1
ATOM 2766 N N . SER D 2 12 ? 11.907 85.058 75.622 1.00 78.62 232 SER D N 1
ATOM 2767 C CA . SER D 2 12 ? 10.990 86.105 76.096 1.00 83.65 232 SER D CA 1
ATOM 2768 C C . SER D 2 12 ? 9.511 85.687 76.059 1.00 102.10 232 SER D C 1
ATOM 2769 O O . SER D 2 12 ? 9.084 85.064 75.059 1.00 103.82 232 SER D O 1
#

InterPro domains:
  IPR004109 Hepatitis C virus, NS3 protease [PF02907] (30-177)
  IPR004109 Hepatitis C virus, NS3 protease [PS51822] (1-181)
  IPR009003 Peptidase S1, PA clan [SSF50494] (1-181)

Secondary structure (DSSP, 8-state):
--EEEEE---HHHHHHHHHH-B--SPP-SSEEEEE-SS-EEEEEEETTEEEEEHHHHTT--EEETTEEE-EEEEETTTTEEEEEPPTTPPPB-B--S--SEEEEEPTT--EEEEEE-SSSEEEEEEEEEHHHHTT-TT-EEE-TTS-EEEEEEEEEEETTEEEEEEEEEHHHHHHH-/--EEEEE---HHHHHHHHHH-B--SPP-SSEEEEE-SS-EEEEEEETTEEEEEHHHHTT-EEEETTEEE-EEEEETTTTEEEEEPPTT---B-B--S--SEEEEEPTT--EEEEEE-SSSEEEEEEEEEHHHHTT-TT-EEE-TTS-EEEEEEEEEEETTEEEEEEEEEHHHHHHH-/--BEEEEEEEE-/-EEEEEEEEEE-

Solvent-accessible surface area: 16811 Å² total; per-residue (Å²): 81,97,21,121,64,66,146,38,38,39,102,143,20,1,64,111,3,11,147,90,0,127,6,146,53,150,12,63,3,31,0,0,17,0,12,19,58,134,77,37,1,0,0,0,0,4,74,31,2,0,2,0,0,56,98,11,1,20,80,63,34,0,1,0,37,200,9,73,33,110,30,78,43,68,38,85,73,29,26,1,0,0,0,107,19,4,103,29,21,133,58,9,71,27,23,136,69,70,30,37,72,1,50,0,0,0,51,125,17,43,36,4,42,1,128,57,184,39,95,27,94,0,24,12,115,60,78,54,72,56,80,72,6,142,20,0,12,0,0,0,0,2,0,67,76,25,64,0,2,0,0,8,39,47,36,52,59,61,217,38,54,0,114,15,0,16,0,0,6,5,90,30,4,82,115,42,100,90,88,14,120,64,72,145,43,36,37,110,141,27,1,64,112,10,10,151,44,2,126,8,153,56,160,19,96,4,31,0,0,17,0,11,14,54,134,79,36,0,0,0,0,0,7,78,30,6,0,2,0,0,44,95,11,1,18,86,76,31,0,1,0,56,210,8,74,32,109,30,100,47,71,38,77,70,36,26,1,0,0,0,100,20,4,98,42,17,155,30,11,67,31,28,139,67,72,31,37,68,1,52,0,0,0,55,107,17,42,44,6,43,1,128,64,181,40,92,27,112,0,23,13,110,61,76,54,68,44,82,65,5,139,20,0,12,0,0,0,0,2,0,59,77,22,64,0,1,0,1,8,40,47,38,50,58,84,216,45,60,0,118,16,0,18,0,0,2,5,81,26,4,92,112,37,99,75,5,0,0,5,25,2,32,0,24,27,123,75,6,0,0,9,24,2,34,0,31,22,114

B-factor: mean 69.87, std 17.79, range [29.77, 168.81]

Foldseek 3Di:
DFWADDDQDDLVCLAVLLVWLADPTAAAEFKAFDDDNPATAIWGAAPQKTKFFCVGCPQGFHRAHVGTFGWPFDDVVLRMTITRHHPHHDHAYADPPPAQFKWWAFNRRDTFTWGHDDLFKTFGPDKDFPVRRPRHFNTAIAHPVGHGQFTFHDFDDDPGIGGMTGTRGVVVVVVRD/DFWADDDQDDLVVLAVLLVWQADPTAAAEFKAFDDDNPAIAIWGAEPQKTKFFCVGCPQGFHRAHVGTFGWPFDDVVLRMTITRHHPHHDHAYADPPPAQFKWWQFNRRDTFTWGHDDLFKTFGPDKDFVVRRPRHTNTAIAHPVGHGQFTFHDFDDDPGIGGMTGTGGPVNVVVRD/DDDDDPDDDDDD/DDDDDPDDDDDD

Radius of gyration: 22.38 Å; Cα contacts (8 Å, |Δi|>4): 1051; chains: 4; bounding box: 42×56×63 Å